Protein AF-0000000084524804 (afdb_homodimer)

Solvent-accessible surface area (backbone atoms only — not comparable to full-atom values): 31183 Å² total; per-residue (Å²): 131,80,77,57,61,54,37,52,40,55,68,50,34,24,64,54,49,50,30,94,89,25,39,66,47,33,28,53,50,49,36,39,70,66,63,47,52,82,94,61,53,58,84,56,49,43,80,48,78,34,63,48,78,46,57,44,93,54,31,51,78,48,70,49,59,26,29,31,33,42,83,86,55,29,36,40,35,45,40,57,38,60,68,86,82,83,29,63,71,51,40,53,50,44,54,45,24,54,57,56,51,67,70,51,36,57,91,61,56,50,68,71,65,52,37,35,37,35,37,38,37,28,59,42,91,76,67,84,92,48,81,69,31,70,47,44,31,29,36,22,28,76,81,83,58,48,75,76,54,77,45,49,35,40,35,41,34,25,48,56,45,44,50,52,34,46,76,69,64,74,54,50,50,89,80,31,62,43,52,36,58,58,45,56,42,49,20,66,82,28,66,68,53,38,52,54,49,51,49,42,20,73,72,75,30,64,60,53,34,51,48,52,52,48,48,53,53,51,38,65,32,65,72,52,46,54,56,46,51,54,49,50,50,52,51,51,52,49,49,49,52,49,51,50,51,47,51,51,48,50,51,51,50,48,50,52,50,48,51,53,40,51,74,73,64,54,56,65,70,60,49,22,70,76,65,70,46,51,68,66,59,50,52,52,60,71,71,106,129,80,75,60,61,55,39,53,40,54,67,49,33,25,64,53,48,50,31,93,89,25,38,67,46,33,24,54,51,48,36,39,70,64,64,47,52,81,94,60,52,60,82,54,50,44,79,48,78,34,64,50,79,48,57,44,95,55,30,49,77,46,72,50,59,26,30,33,32,41,83,86,55,27,35,39,35,45,40,56,39,60,69,85,80,83,30,62,72,52,40,52,50,43,55,44,24,53,57,55,51,68,70,51,36,59,91,60,56,51,69,70,65,54,36,33,37,36,38,39,38,29,59,43,90,77,68,83,92,49,80,69,31,70,46,43,30,28,36,21,28,76,83,84,58,47,73,77,54,77,46,49,37,39,35,42,35,26,49,57,42,42,50,51,32,45,76,69,63,73,55,50,51,88,80,30,60,43,53,36,56,56,46,56,43,49,21,67,82,28,67,68,53,38,52,54,51,51,51,41,21,72,71,75,31,64,60,54,34,51,48,53,51,50,48,53,52,52,38,66,33,64,71,52,46,53,55,45,52,54,48,50,51,52,51,51,52,50,49,51,52,49,51,52,49,49,52,50,48,49,52,50,48,48,49,51,50,48,51,52,39,50,73,74,65,54,54,67,69,60,48,23,70,75,65,70,46,51,68,66,58,50,52,52,59,72,71,104

pLDDT: mean 92.77, std 6.8, range [45.0, 98.75]

Secondary structure (DSSP, 8-state):
-PPPP-TTSHHHHHHHHSSTT-HHHHHHHHHHHTT--GGG----EEE---EEPPSSTTSPPEE-SEEEEETTS-EEEEEEESS--S-HHHHHHHHHHHHHHHT--TT--GGGPPPEEEEEEESS---TT---SEEEEEEEETTT--B--SSEEEEEEEHHHHHHHHHTT---TTT-HHHHHHHHTTGGG-HHHHHHHHHHHHHT-HHHHHHHHHHHHHHT-HHHHHHHHHHHHHHHHHHHHHHHHHHHHHHHHHHHHHHHHHHTT--HHHHHHHH---HHHHHHHHH-/-PPPP-TTSHHHHHHHHSSTT-HHHHHHHHHHHTT--GGG----EEE---EEPPSSTTSPPEE-SEEEEETTS-EEEEEEESS--S-HHHHHHHHHHHHHHHT--TT--GGGPPPEEEEEEESS---TT---SEEEEEEEETTT--B--SSEEEEEEEHHHHHHHHHTT---TTT-HHHHHHHHTTGGG-HHHHHHHHHHHHHT-HHHHHHHHHHHHHHH-HHHHHHHHHHHHHHHHHHHHHHHHHHHHHHHHHHHHHHHHHHTT--HHHHHHHH---HHHHHHHHH-

Foldseek 3Di:
DDQFFQCLQLLNVCLQQADPPNQQLVQLLCCQQVVDDPVPRFPGKAWDFQWDDDPDPPDDTGGFSTWIATPLGEIETEEHEEDCPPCVVVVQVVSQVSVQVVVDDPPDDPVPGAAYEYEYEYADDDDPPDLDQKDKDADADPPPGHGPDNSYIYIGGYLVSLVVCVVVVNDDCLVRVNSLVSLVSVCSPPPVNVVNSVVCCVPPNVSSVVSVVSSVVLRPDPVSVVVSVVSVVVSVVVNVVVVVVVVVVLVVVLLVVLLVCVVVPHDLVVSCVVSVDDSVVSVVSNVD/DDQFFQCLQLLNVCLQQADPPNQQLVQLLCCQQVVDDPVPRFPGKAWDFQWDDDPDPPDDTGGFSTWIATPLGEIETEEHEEDCPPCVVVVQVVSQVRVQVVVDDPPDDPVPGAAYEYEYEYADDDDPPDLDQKDKDADADPPPGHGPDNSYIYIGGYLVSLVVCVVVVNDDCLVRVNSLVSLVSVCSPPPVNVVNSVVCCVPPNVSSVVSVVSSVVLRPDPVSVVVSVVSVVVSVVVNVVVVVVVVVVLVVVLLVVLLVCVVVPHDLVVSCVVSVDDSVVSVVSNVD

Structure (mmCIF, N/CA/C/O backbone):
data_AF-0000000084524804-model_v1
#
loop_
_entity.id
_entity.type
_entity.pdbx_description
1 polymer Transposase
#
loop_
_atom_site.group_PDB
_atom_site.id
_atom_site.type_symbol
_atom_site.label_atom_id
_atom_site.label_alt_id
_atom_site.label_comp_id
_atom_site.label_asym_id
_atom_site.label_entity_id
_atom_site.label_seq_id
_atom_site.pdbx_PDB_ins_code
_atom_site.Cartn_x
_atom_site.Cartn_y
_atom_site.Cartn_z
_atom_site.occupancy
_atom_site.B_iso_or_equiv
_atom_site.auth_seq_id
_atom_site.auth_comp_id
_atom_site.auth_asym_id
_atom_site.auth_atom_id
_atom_site.pdbx_PDB_model_num
ATOM 1 N N . MET A 1 1 ? 0.281 43.156 16.266 1 45 1 MET A N 1
ATOM 2 C CA . MET A 1 1 ? 0.783 42.156 15.32 1 45 1 MET A CA 1
ATOM 3 C C . MET A 1 1 ? -0.36 41.562 14.516 1 45 1 MET A C 1
ATOM 5 O O . MET A 1 1 ? -1.436 41.281 15.055 1 45 1 MET A O 1
ATOM 9 N N . GLY A 1 2 ? -0.328 41.812 13.18 1 61.19 2 GLY A N 1
ATOM 10 C CA . GLY A 1 2 ? -1.466 41.438 12.352 1 61.19 2 GLY A CA 1
ATOM 11 C C . GLY A 1 2 ? -1.849 39.969 12.477 1 61.19 2 GLY A C 1
ATOM 12 O O . GLY A 1 2 ? -1.082 39.188 13.008 1 61.19 2 GLY A O 1
ATOM 13 N N . LYS A 1 3 ? -3.094 39.594 12.203 1 82.88 3 LYS A N 1
ATOM 14 C CA . LYS A 1 3 ? -3.648 38.219 12.297 1 82.88 3 LYS A CA 1
ATOM 15 C C . LYS A 1 3 ? -2.885 37.25 11.398 1 82.88 3 LYS A C 1
ATOM 17 O O . LYS A 1 3 ? -2.605 37.562 10.242 1 82.88 3 LYS A O 1
ATOM 22 N N . ARG A 1 4 ? -2.234 36.188 12 1 91.81 4 ARG A N 1
ATOM 23 C CA . ARG A 1 4 ? -1.494 35.188 11.281 1 91.81 4 ARG A CA 1
ATOM 24 C C . ARG A 1 4 ? -2.432 34.094 10.75 1 91.81 4 ARG A C 1
ATOM 26 O O . ARG A 1 4 ? -3.418 33.75 11.406 1 91.81 4 ARG A O 1
ATOM 33 N N . LEU A 1 5 ? -2.082 33.688 9.555 1 94.5 5 LEU A N 1
ATOM 34 C CA . LEU A 1 5 ? -2.871 32.625 8.914 1 94.5 5 LEU A CA 1
ATOM 35 C C . LEU A 1 5 ? -2.863 31.359 9.742 1 94.5 5 LEU A C 1
ATOM 37 O O . LEU A 1 5 ? -1.869 31.047 10.406 1 94.5 5 LEU A O 1
ATOM 41 N N . ASP A 1 6 ? -4.004 30.641 9.766 1 95.81 6 ASP A N 1
ATOM 42 C CA . ASP A 1 6 ? -4.059 29.297 10.312 1 95.81 6 ASP A CA 1
ATOM 43 C C . ASP A 1 6 ? -3.338 28.297 9.406 1 95.81 6 ASP A C 1
ATOM 45 O O . ASP A 1 6 ? -3.846 27.953 8.336 1 95.81 6 ASP A O 1
ATOM 49 N N . LEU A 1 7 ? -2.256 27.828 9.852 1 95.75 7 LEU A N 1
ATOM 50 C CA . LEU A 1 7 ? -1.392 27 9.016 1 95.75 7 LEU A CA 1
ATOM 51 C C . LEU A 1 7 ? -2.008 25.625 8.805 1 95.75 7 LEU A C 1
ATOM 53 O O . LEU A 1 7 ? -1.524 24.844 7.977 1 95.75 7 LEU A O 1
ATOM 57 N N . ARG A 1 8 ? -3.109 25.312 9.461 1 95.25 8 ARG A N 1
ATOM 58 C CA . ARG A 1 8 ? -3.787 24.031 9.289 1 95.25 8 ARG A CA 1
ATOM 59 C C . ARG A 1 8 ? -4.625 24.031 8.016 1 95.25 8 ARG A C 1
ATOM 61 O O . ARG A 1 8 ? -5.059 22.969 7.555 1 95.25 8 ARG A O 1
ATOM 68 N N . ILE A 1 9 ? -4.828 25.188 7.582 1 92.56 9 ILE A N 1
ATOM 69 C CA . ILE A 1 9 ? -5.52 25.297 6.301 1 92.56 9 ILE A CA 1
ATOM 70 C C . ILE A 1 9 ? -4.547 24.984 5.164 1 92.56 9 ILE A C 1
ATOM 72 O O . ILE A 1 9 ? -3.436 25.516 5.121 1 92.56 9 ILE A O 1
ATOM 76 N N . ASP A 1 10 ? -4.949 24.125 4.23 1 91.38 10 ASP A N 1
ATOM 77 C CA . ASP A 1 10 ? -4.086 23.562 3.201 1 91.38 10 ASP A CA 1
ATOM 78 C C . ASP A 1 10 ? -3.363 24.656 2.422 1 91.38 10 ASP A C 1
ATOM 80 O O . ASP A 1 10 ? -2.176 24.531 2.123 1 91.38 10 ASP A O 1
ATOM 84 N N . PHE A 1 11 ? -4.023 25.75 2.154 1 87.94 11 PHE A N 1
ATOM 85 C CA . PHE A 1 11 ? -3.436 26.859 1.411 1 87.94 11 PHE A CA 1
ATOM 86 C C . PHE A 1 11 ? -2.258 27.453 2.172 1 87.94 11 PHE A C 1
ATOM 88 O O . PHE A 1 11 ? -1.191 27.688 1.597 1 87.94 11 PHE A O 1
ATOM 95 N N . ALA A 1 12 ? -2.508 27.719 3.371 1 92.19 12 ALA A N 1
ATOM 96 C CA . ALA A 1 12 ? -1.464 28.312 4.207 1 92.19 12 ALA A CA 1
ATOM 97 C C . ALA A 1 12 ? -0.312 27.328 4.41 1 92.19 12 ALA A C 1
ATOM 99 O O . ALA A 1 12 ? 0.857 27.719 4.375 1 92.19 12 ALA A O 1
ATOM 100 N N . PHE A 1 13 ? -0.654 26.094 4.617 1 94.69 13 PHE A N 1
ATOM 101 C CA . PHE A 1 13 ? 0.353 25.047 4.762 1 94.69 13 PHE A CA 1
ATOM 102 C C . PHE A 1 13 ? 1.26 24.984 3.539 1 94.69 13 PHE A C 1
ATOM 104 O O . PHE A 1 13 ? 2.486 24.969 3.668 1 94.69 13 PHE A O 1
ATOM 111 N N . LYS A 1 14 ? 0.655 24.969 2.369 1 91.88 14 LYS A N 1
ATOM 112 C CA . LYS A 1 14 ? 1.376 24.906 1.101 1 91.88 14 LYS A CA 1
ATOM 113 C C . LYS A 1 14 ? 2.289 26.125 0.932 1 91.88 14 LYS A C 1
ATOM 115 O O . LYS A 1 14 ? 3.396 26 0.404 1 91.88 14 LYS A O 1
ATOM 120 N N . ALA A 1 15 ? 1.805 27.25 1.348 1 91 15 ALA A N 1
ATOM 121 C CA . ALA A 1 15 ? 2.574 28.484 1.211 1 91 15 ALA A CA 1
ATOM 122 C C . ALA A 1 15 ? 3.879 28.406 1.998 1 91 15 ALA A C 1
ATOM 124 O O . ALA A 1 15 ? 4.891 28.984 1.591 1 91 15 ALA A O 1
ATOM 125 N N . LEU A 1 16 ? 3.838 27.641 3.047 1 93.75 16 LEU A N 1
ATOM 126 C CA . LEU A 1 16 ? 5.016 27.547 3.902 1 93.75 16 LEU A CA 1
ATOM 127 C C . LEU A 1 16 ? 5.891 26.359 3.51 1 93.75 16 LEU A C 1
ATOM 129 O O . LEU A 1 16 ? 7.117 26.484 3.451 1 93.75 16 LEU A O 1
ATOM 133 N N . PHE A 1 17 ? 5.293 25.25 3.195 1 95.38 17 PHE A N 1
ATOM 134 C CA . PHE A 1 17 ? 6.051 24 3.061 1 95.38 17 PHE A CA 1
ATOM 135 C C . PHE A 1 17 ? 6.16 23.594 1.599 1 95.38 17 PHE A C 1
ATOM 137 O O . PHE A 1 17 ? 7.008 22.781 1.24 1 95.38 17 PHE A O 1
ATOM 144 N N . GLY A 1 18 ? 5.324 24.078 0.737 1 92.69 18 GLY A N 1
ATOM 145 C CA . GLY A 1 18 ? 5.23 23.594 -0.627 1 92.69 18 GLY A CA 1
ATOM 146 C C . GLY A 1 18 ? 5.598 24.625 -1.667 1 92.69 18 GLY A C 1
ATOM 147 O O . GLY A 1 18 ? 5.172 24.547 -2.82 1 92.69 18 GLY A O 1
ATOM 148 N N . THR A 1 19 ? 6.242 25.641 -1.256 1 91.25 19 THR A N 1
ATOM 149 C CA . THR A 1 19 ? 6.59 26.734 -2.16 1 91.25 19 THR A CA 1
ATOM 150 C C . THR A 1 19 ? 8.086 26.734 -2.457 1 91.25 19 THR A C 1
ATOM 152 O O . THR A 1 19 ? 8.898 26.5 -1.562 1 91.25 19 THR A O 1
ATOM 155 N N . HIS A 1 20 ? 8.336 27 -3.779 1 92.94 20 HIS A N 1
ATOM 156 C CA . HIS A 1 20 ? 9.734 27.125 -4.168 1 92.94 20 HIS A CA 1
ATOM 157 C C . HIS A 1 20 ? 10.438 28.219 -3.373 1 92.94 20 HIS A C 1
ATOM 159 O O . HIS A 1 20 ? 9.891 29.312 -3.197 1 92.94 20 HIS A O 1
ATOM 165 N N . GLY A 1 21 ? 11.602 27.906 -2.852 1 92.5 21 GLY A N 1
ATOM 166 C CA . GLY A 1 21 ? 12.328 28.828 -1.981 1 92.5 21 GLY A CA 1
ATOM 167 C C . GLY A 1 21 ? 12.297 28.406 -0.522 1 92.5 21 GLY A C 1
ATOM 168 O O . GLY A 1 21 ? 13.125 28.844 0.273 1 92.5 21 GLY A O 1
ATOM 169 N N . ASN A 1 22 ? 11.336 27.594 -0.208 1 94.38 22 ASN A N 1
ATOM 170 C CA . ASN A 1 22 ? 11.18 27.172 1.177 1 94.38 22 ASN A CA 1
ATOM 171 C C . ASN A 1 22 ? 11.555 25.703 1.355 1 94.38 22 ASN A C 1
ATOM 173 O O . ASN A 1 22 ? 11.086 25.031 2.283 1 94.38 22 ASN A O 1
ATOM 177 N N . GLU A 1 23 ? 12.391 25.156 0.448 1 96.12 23 GLU A N 1
ATOM 178 C CA . GLU A 1 23 ? 12.75 23.734 0.477 1 96.12 23 GLU A CA 1
ATOM 179 C C . GLU A 1 23 ? 13.445 23.375 1.785 1 96.12 23 GLU A C 1
ATOM 181 O O . GLU A 1 23 ? 13.273 22.25 2.289 1 96.12 23 GLU A O 1
ATOM 186 N N . SER A 1 24 ? 14.172 24.328 2.312 1 95.31 24 SER A N 1
ATOM 187 C CA . SER A 1 24 ? 14.875 24.047 3.557 1 95.31 24 SER A CA 1
ATOM 188 C C . SER A 1 24 ? 13.906 23.828 4.711 1 95.31 24 SER A C 1
ATOM 190 O O . SER A 1 24 ? 14.18 23.047 5.625 1 95.31 24 SER A O 1
ATOM 192 N N . ILE A 1 25 ? 12.797 24.547 4.699 1 96.75 25 ILE A N 1
ATOM 193 C CA . ILE A 1 25 ? 11.766 24.375 5.715 1 96.75 25 ILE A CA 1
ATOM 194 C C . ILE A 1 25 ? 11.148 22.984 5.598 1 96.75 25 ILE A C 1
ATOM 196 O O . ILE A 1 25 ? 11.047 22.266 6.59 1 96.75 25 ILE A O 1
ATOM 200 N N . LEU A 1 26 ? 10.836 22.625 4.367 1 97.38 26 LEU A N 1
ATOM 201 C CA . LEU A 1 26 ? 10.281 21.312 4.125 1 97.38 26 LEU A CA 1
ATOM 202 C C . LEU A 1 26 ? 11.273 20.219 4.531 1 97.38 26 LEU A C 1
ATOM 204 O O . LEU A 1 26 ? 10.891 19.234 5.164 1 97.38 26 LEU A O 1
ATOM 208 N N . ALA A 1 27 ? 12.5 20.406 4.172 1 96.25 27 ALA A N 1
ATOM 209 C CA . ALA A 1 27 ? 13.531 19.438 4.508 1 96.25 27 ALA A CA 1
ATOM 210 C C . ALA A 1 27 ? 13.633 19.234 6.016 1 96.25 27 ALA A C 1
ATOM 212 O O . ALA A 1 27 ? 13.75 18.109 6.496 1 96.25 27 ALA A O 1
ATOM 213 N N . ALA A 1 28 ? 13.602 20.312 6.746 1 94.94 28 ALA A N 1
ATOM 214 C CA . ALA A 1 28 ? 13.695 20.234 8.203 1 94.94 28 ALA A CA 1
ATOM 215 C C . ALA A 1 28 ? 12.5 19.484 8.789 1 94.94 28 ALA A C 1
ATOM 217 O O . ALA A 1 28 ? 12.664 18.641 9.68 1 94.94 28 ALA A O 1
ATOM 218 N N . PHE A 1 29 ? 11.344 19.781 8.305 1 97.12 29 PHE A N 1
ATOM 219 C CA . PHE A 1 29 ? 10.148 19.078 8.75 1 97.12 29 PHE A CA 1
ATOM 220 C C . PHE A 1 29 ? 10.25 17.594 8.453 1 97.12 29 PHE A C 1
ATOM 222 O O . PHE A 1 29 ? 9.961 16.766 9.32 1 97.12 29 PHE A O 1
ATOM 229 N N . LEU A 1 30 ? 10.664 17.234 7.23 1 97.38 30 LEU A N 1
ATOM 230 C CA . LEU A 1 30 ? 10.742 15.844 6.816 1 97.38 30 LEU A CA 1
ATOM 231 C C . LEU A 1 30 ? 11.797 15.094 7.629 1 97.38 30 LEU A C 1
ATOM 233 O O . LEU A 1 30 ? 11.609 13.922 7.969 1 97.38 30 LEU A O 1
ATOM 237 N N . ASN A 1 31 ? 12.891 15.742 7.949 1 96.12 31 ASN A N 1
ATOM 238 C CA . ASN A 1 31 ? 13.906 15.125 8.797 1 96.12 31 ASN A CA 1
ATOM 239 C C . ASN A 1 31 ? 13.344 14.766 10.172 1 96.12 31 ASN A C 1
ATOM 241 O O . ASN A 1 31 ? 13.664 13.711 10.719 1 96.12 31 ASN A O 1
ATOM 245 N N . ALA A 1 32 ? 12.531 15.641 10.688 1 95.62 32 ALA A N 1
ATOM 246 C CA . ALA A 1 32 ? 11.906 15.391 11.984 1 95.62 32 ALA A CA 1
ATOM 247 C C . ALA A 1 32 ? 10.852 14.297 11.883 1 95.62 32 ALA A C 1
ATOM 249 O O . ALA A 1 32 ? 10.789 13.406 12.727 1 95.62 32 ALA A O 1
ATOM 250 N N . ALA A 1 33 ? 10.023 14.328 10.836 1 97 33 ALA A N 1
ATOM 251 C CA . ALA A 1 33 ? 8.875 13.445 10.656 1 97 33 ALA A CA 1
ATOM 252 C C . ALA A 1 33 ? 9.32 12.016 10.383 1 97 33 ALA A C 1
ATOM 254 O O . ALA A 1 33 ? 8.711 11.062 10.883 1 97 33 ALA A O 1
ATOM 255 N N . LEU A 1 34 ? 10.375 11.836 9.57 1 95.25 34 LEU A N 1
ATOM 256 C CA . LEU A 1 34 ? 10.805 10.523 9.117 1 95.25 34 LEU 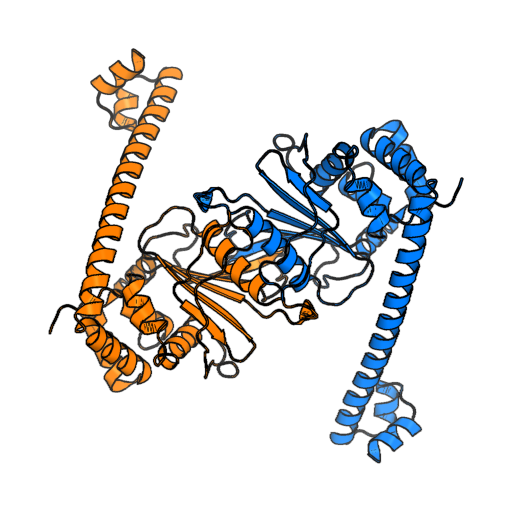A CA 1
ATOM 257 C C . LEU A 1 34 ? 11.844 9.93 10.062 1 95.25 34 LEU A C 1
ATOM 259 O O . LEU A 1 34 ? 12.281 8.789 9.875 1 95.25 34 LEU A O 1
ATOM 263 N N . ARG A 1 35 ? 12.203 10.602 11.094 1 87.94 35 ARG A N 1
ATOM 264 C CA . ARG A 1 35 ? 13.164 10.156 12.102 1 87.94 35 ARG A CA 1
ATOM 265 C C . ARG A 1 35 ? 14.422 9.586 11.445 1 87.94 35 ARG A C 1
ATOM 267 O O . ARG A 1 35 ? 14.875 8.5 11.797 1 87.94 35 ARG A O 1
ATOM 274 N N . LEU A 1 36 ? 14.812 10.219 10.492 1 82.12 36 LEU A N 1
ATOM 275 C CA . LEU A 1 36 ? 15.992 9.758 9.773 1 82.12 36 LEU A CA 1
ATOM 276 C C . LEU A 1 36 ? 17.234 9.891 10.633 1 82.12 36 LEU A C 1
ATOM 278 O O . LEU A 1 36 ? 17.406 10.883 11.344 1 82.12 36 LEU A O 1
ATOM 282 N N . PRO A 1 37 ? 18.031 8.805 10.602 1 78.75 37 PRO A N 1
ATOM 283 C CA . PRO A 1 37 ? 19.297 8.938 11.305 1 78.75 37 PRO A CA 1
ATOM 284 C C . PRO A 1 37 ? 20.188 10.031 10.711 1 78.75 37 PRO A C 1
ATOM 286 O O . PRO A 1 37 ? 19.969 10.469 9.578 1 78.75 37 PRO A O 1
ATOM 289 N N . ASP A 1 38 ? 21.109 10.414 11.484 1 78.19 38 ASP A N 1
ATOM 290 C CA . ASP A 1 38 ? 21.969 11.523 11.094 1 78.19 38 ASP A CA 1
ATOM 291 C C . ASP A 1 38 ? 22.656 11.25 9.75 1 78.19 38 ASP A C 1
ATOM 293 O O . ASP A 1 38 ? 22.828 12.164 8.945 1 78.19 38 ASP A O 1
ATOM 297 N N . SER A 1 39 ? 22.984 10.062 9.5 1 77.81 39 SER A N 1
ATOM 298 C CA . SER A 1 39 ? 23.688 9.695 8.281 1 77.81 39 SER A CA 1
ATOM 299 C C . SER A 1 39 ? 22.766 9.758 7.07 1 77.81 39 SER A C 1
ATOM 301 O O . SER A 1 39 ? 23.234 9.789 5.926 1 77.81 39 SER A O 1
ATOM 303 N N . GLN A 1 40 ? 21.469 9.93 7.316 1 79.31 40 GLN A N 1
ATOM 304 C CA . GLN A 1 40 ? 20.5 9.898 6.223 1 79.31 40 GLN A CA 1
ATOM 305 C C . GLN A 1 40 ? 19.656 11.164 6.207 1 79.31 40 GLN A C 1
ATOM 307 O O . GLN A 1 40 ? 18.547 11.172 5.668 1 79.31 40 GLN A O 1
ATOM 312 N N . LYS A 1 41 ? 20.203 12.125 6.867 1 87.38 41 LYS A N 1
ATOM 313 C CA . LYS A 1 41 ? 19.453 13.367 6.938 1 87.38 41 LYS A CA 1
ATOM 314 C C . LYS A 1 41 ? 19.281 13.992 5.555 1 87.38 41 LYS A C 1
ATOM 316 O O . LYS A 1 41 ? 20.219 13.977 4.742 1 87.38 41 LYS A O 1
ATOM 321 N N . ILE A 1 42 ? 18.141 14.477 5.375 1 90.12 42 ILE A N 1
ATOM 322 C CA . ILE A 1 42 ? 17.797 15.141 4.121 1 90.12 42 ILE A CA 1
ATOM 323 C C . ILE A 1 42 ? 18.422 16.531 4.082 1 90.12 42 ILE A C 1
ATOM 325 O O . ILE A 1 42 ? 18.203 17.344 4.992 1 90.12 42 ILE A O 1
ATOM 329 N N . THR A 1 43 ? 19.188 16.797 3.133 1 87.81 43 THR A N 1
ATOM 330 C CA . THR A 1 43 ? 19.766 18.125 2.975 1 87.81 43 THR A CA 1
ATOM 331 C C . THR A 1 43 ? 19.078 18.875 1.848 1 87.81 43 THR A C 1
ATOM 333 O O . THR A 1 43 ? 18.969 20.109 1.9 1 87.81 43 THR A O 1
ATOM 336 N N . GLU A 1 44 ? 18.641 18.094 0.907 1 91.12 44 GLU A N 1
ATOM 337 C CA . GLU A 1 44 ? 17.969 18.703 -0.237 1 91.12 44 GLU A CA 1
ATOM 338 C C . GLU A 1 44 ? 16.656 17.984 -0.554 1 91.12 44 GLU A C 1
ATOM 340 O O . GLU A 1 44 ? 16.578 16.766 -0.46 1 91.12 44 GLU A O 1
ATOM 345 N N . VAL A 1 45 ? 15.664 18.781 -0.862 1 95.81 45 VAL A N 1
ATOM 346 C CA . VAL A 1 45 ? 14.375 18.281 -1.312 1 95.81 45 VAL A CA 1
ATOM 347 C C . VAL A 1 45 ? 13.953 19 -2.59 1 95.81 45 VAL A C 1
ATOM 349 O O . VAL A 1 45 ? 14.172 20.203 -2.729 1 95.81 45 VAL A O 1
ATOM 352 N N . THR A 1 46 ? 13.477 18.281 -3.498 1 96.44 46 THR A N 1
ATOM 353 C CA . THR A 1 46 ? 12.969 18.859 -4.734 1 96.44 46 THR A CA 1
ATOM 354 C C . THR A 1 46 ? 11.445 18.844 -4.75 1 96.44 46 THR A C 1
ATOM 356 O O . THR A 1 46 ? 10.828 17.781 -4.648 1 96.44 46 THR A O 1
ATOM 359 N N . LEU A 1 47 ? 10.906 20 -4.926 1 96.06 47 LEU A N 1
ATOM 360 C CA . LEU A 1 47 ? 9.453 20.078 -5.051 1 96.06 47 LEU A CA 1
ATOM 361 C C . LEU A 1 47 ? 9.008 19.641 -6.438 1 96.06 47 LEU A C 1
ATOM 363 O O . LEU A 1 47 ? 9.578 20.047 -7.445 1 96.06 47 LEU A O 1
ATOM 367 N N . LEU A 1 48 ? 8.031 18.781 -6.441 1 94.81 48 LEU A N 1
ATOM 368 C CA . LEU A 1 48 ? 7.469 18.281 -7.688 1 94.81 48 LEU A CA 1
ATOM 369 C C . LEU A 1 48 ? 6.082 18.859 -7.934 1 94.81 48 LEU A C 1
ATOM 371 O O . LEU A 1 48 ? 5.492 19.469 -7.039 1 94.81 48 LEU A O 1
ATOM 375 N N . ASP A 1 49 ? 5.602 18.719 -9.141 1 90.19 49 ASP A N 1
ATOM 376 C CA . ASP A 1 49 ? 4.234 19.109 -9.469 1 90.19 49 ASP A CA 1
ATOM 377 C C . ASP A 1 49 ? 3.221 18.328 -8.641 1 90.19 49 ASP A C 1
ATOM 379 O O . ASP A 1 49 ? 3.209 17.094 -8.68 1 90.19 49 ASP A O 1
ATOM 383 N N . PRO A 1 50 ? 2.42 19.016 -7.945 1 89.62 50 PRO A N 1
ATOM 384 C CA . PRO A 1 50 ? 1.439 18.312 -7.113 1 89.62 50 PRO A CA 1
ATOM 385 C C . PRO A 1 50 ? 0.234 17.812 -7.906 1 89.62 50 PRO A C 1
ATOM 387 O O . PRO A 1 50 ? -0.605 17.078 -7.375 1 89.62 50 PRO A O 1
ATOM 390 N N . GLN A 1 51 ? 0.143 18.203 -9.18 1 85.88 51 GLN A N 1
ATOM 391 C CA . GLN A 1 51 ? -0.988 17.812 -10.008 1 85.88 51 GLN A CA 1
ATOM 392 C C . GLN A 1 51 ? -0.667 16.562 -10.812 1 85.88 51 GLN A C 1
ATOM 394 O O . GLN A 1 51 ? 0.389 16.469 -11.438 1 85.88 51 GLN A O 1
ATOM 399 N N . PHE A 1 52 ? -1.557 15.617 -10.641 1 79.94 52 PHE A N 1
ATOM 400 C CA . PHE A 1 52 ? -1.432 14.422 -11.469 1 79.94 52 PHE A CA 1
ATOM 401 C C . PHE A 1 52 ? -2.41 14.469 -12.633 1 79.94 52 PHE A C 1
ATOM 403 O O . PHE A 1 52 ? -3.564 14.867 -12.469 1 79.94 52 PHE A O 1
ATOM 410 N N . ASN A 1 53 ? -1.936 14.125 -13.781 1 72.69 53 ASN A N 1
ATOM 411 C CA . ASN A 1 53 ? -2.795 14.086 -14.961 1 72.69 53 ASN A CA 1
ATOM 412 C C . ASN A 1 53 ? -3.729 12.875 -14.93 1 72.69 53 ASN A C 1
ATOM 414 O O . ASN A 1 53 ? -3.428 11.867 -14.289 1 72.69 53 ASN A O 1
ATOM 418 N N . LYS A 1 54 ? -4.816 13.086 -15.602 1 72.38 54 LYS A N 1
ATOM 419 C CA . LYS A 1 54 ? -5.754 11.984 -15.766 1 72.38 54 LYS A CA 1
ATOM 420 C C . LYS A 1 54 ? -5.199 10.93 -16.719 1 72.38 54 LYS A C 1
ATOM 422 O O . LYS A 1 54 ? -4.613 11.266 -17.75 1 72.38 54 LYS A O 1
ATOM 427 N N . GLU A 1 55 ? -5.211 9.633 -16.297 1 65.06 55 GLU A N 1
ATOM 428 C CA . GLU A 1 55 ? -4.895 8.562 -17.234 1 65.06 55 GLU A CA 1
ATOM 429 C C . GLU A 1 55 ? -5.961 8.453 -18.328 1 65.06 55 GLU A C 1
ATOM 431 O O . GLU A 1 55 ? -5.641 8.25 -19.5 1 65.06 55 GLU A O 1
ATOM 436 N N . ASN A 1 56 ? -7.191 8.516 -17.828 1 66.5 56 ASN A N 1
ATOM 437 C CA . ASN A 1 56 ? -8.359 8.547 -18.703 1 66.5 56 ASN A CA 1
ATOM 438 C C . ASN A 1 56 ? -9.188 9.805 -18.5 1 66.5 56 ASN A C 1
ATOM 440 O O . ASN A 1 56 ? -9.148 10.414 -17.422 1 66.5 56 ASN A O 1
ATOM 444 N N . THR A 1 57 ? -9.859 10.234 -19.516 1 66.5 57 THR A N 1
ATOM 445 C CA . THR A 1 57 ? -10.648 11.461 -19.5 1 66.5 57 THR A CA 1
ATOM 446 C C . THR A 1 57 ? -11.609 11.461 -18.297 1 66.5 57 THR A C 1
ATOM 448 O O . THR A 1 57 ? -11.906 12.523 -17.75 1 66.5 57 THR A O 1
ATOM 451 N N . GLU A 1 58 ? -11.953 10.297 -17.906 1 71.44 58 GLU A N 1
ATOM 452 C CA . GLU A 1 58 ? -12.977 10.18 -16.875 1 71.44 58 GLU A CA 1
ATOM 453 C C . GLU A 1 58 ? -12.359 10.141 -15.484 1 71.44 58 GLU A C 1
ATOM 455 O O . GLU A 1 58 ? -13.07 10.203 -14.477 1 71.44 58 GLU A O 1
ATOM 460 N N . ASP A 1 59 ? -11.078 10.18 -15.492 1 73.62 59 ASP A N 1
ATOM 461 C CA . ASP A 1 59 ? -10.414 10 -14.203 1 73.62 59 ASP A CA 1
ATOM 462 C C . ASP A 1 59 ? -10.5 11.266 -13.359 1 73.62 59 ASP A C 1
ATOM 464 O O . ASP A 1 59 ? -10.656 12.367 -13.891 1 73.62 59 ASP A O 1
ATOM 468 N N . LYS A 1 60 ? -10.43 11.133 -12.016 1 72.81 60 LYS A N 1
ATOM 469 C CA . LYS A 1 60 ? -10.422 12.242 -11.07 1 72.81 60 LYS A CA 1
ATOM 470 C C . LYS A 1 60 ? -9.07 12.953 -11.07 1 72.81 60 LYS A C 1
ATOM 472 O O . LYS A 1 60 ? -8.023 12.297 -11.094 1 72.81 60 LYS A O 1
ATOM 477 N N . LYS A 1 61 ? -9.18 14.266 -11.203 1 71.81 61 LYS A N 1
ATOM 478 C CA . LYS A 1 61 ? -7.965 15.062 -11.023 1 71.81 61 LYS A CA 1
ATOM 479 C C . LYS A 1 61 ? -7.594 15.164 -9.547 1 71.81 61 LYS A C 1
ATOM 481 O O . LYS A 1 61 ? -8.469 15.344 -8.695 1 71.81 61 LYS A O 1
ATOM 486 N N . SER A 1 62 ? -6.309 14.82 -9.297 1 76.12 62 SER A N 1
ATOM 487 C CA . SER A 1 62 ? -5.832 14.891 -7.918 1 76.12 62 SER A CA 1
ATOM 488 C C . SER A 1 62 ? -4.727 15.93 -7.77 1 76.12 62 SER A C 1
ATOM 490 O O . SER A 1 62 ? -3.867 16.062 -8.648 1 76.12 62 SER A O 1
ATOM 492 N N . ILE A 1 63 ? -4.887 16.75 -6.762 1 83.56 63 ILE A N 1
ATOM 493 C CA . ILE A 1 63 ? -3.867 17.75 -6.453 1 83.56 63 ILE A CA 1
ATOM 494 C C . ILE A 1 63 ? -3.371 17.562 -5.02 1 83.56 63 ILE A C 1
ATOM 496 O O . ILE A 1 63 ? -4.145 17.688 -4.066 1 83.56 63 ILE A O 1
ATOM 500 N N . LEU A 1 64 ? -2.113 17.219 -4.891 1 86.38 64 LEU A N 1
ATOM 501 C CA . LEU A 1 64 ? -1.491 17.031 -3.586 1 86.38 64 LEU A CA 1
ATOM 502 C C . LEU A 1 64 ? -1.158 18.359 -2.938 1 86.38 64 LEU A C 1
ATOM 504 O O . LEU A 1 64 ? -0.954 19.359 -3.633 1 86.38 64 LEU A O 1
ATOM 508 N N . ASP A 1 65 ? -1.112 18.375 -1.655 1 90.88 65 ASP A N 1
ATOM 509 C CA . ASP A 1 65 ? -0.701 19.594 -0.95 1 90.88 65 ASP A CA 1
ATOM 510 C C . ASP A 1 65 ? 0.793 19.844 -1.131 1 90.88 65 ASP A C 1
ATOM 512 O O . ASP A 1 65 ? 1.193 20.938 -1.553 1 90.88 65 ASP A O 1
ATOM 516 N N . VAL 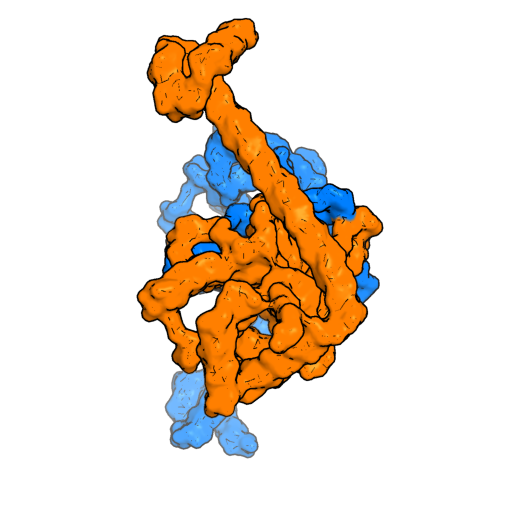A 1 66 ? 1.544 18.922 -0.823 1 95.12 66 VAL A N 1
ATOM 517 C CA . VAL A 1 66 ? 2.988 19 -1.024 1 95.12 66 VAL A CA 1
ATOM 518 C C . VAL A 1 66 ? 3.49 17.703 -1.655 1 95.12 66 VAL A C 1
ATOM 520 O O . VAL A 1 66 ? 3.168 16.609 -1.184 1 95.12 66 VAL A O 1
ATOM 523 N N . HIS A 1 67 ? 4.18 17.766 -2.74 1 96.19 67 HIS A N 1
ATOM 524 C CA . HIS A 1 67 ? 4.812 16.656 -3.451 1 96.19 67 HIS A CA 1
ATOM 525 C C . HIS A 1 67 ? 6.301 16.922 -3.648 1 96.19 67 HIS A C 1
ATOM 527 O O . HIS A 1 67 ? 6.691 17.938 -4.223 1 96.19 67 HIS A O 1
ATOM 533 N N . ALA A 1 68 ? 7.094 16.016 -3.127 1 97.38 68 ALA A N 1
ATOM 534 C CA . ALA A 1 68 ? 8.531 16.266 -3.164 1 97.38 68 ALA A CA 1
ATOM 535 C C . ALA A 1 68 ? 9.312 14.977 -3.414 1 97.38 68 ALA A C 1
ATOM 537 O O . ALA A 1 68 ? 8.766 13.883 -3.266 1 97.38 68 ALA A O 1
ATOM 538 N N . GLN A 1 69 ? 10.477 15.133 -3.848 1 97.12 69 GLN A N 1
ATOM 539 C CA . GLN A 1 69 ? 11.438 14.055 -4.031 1 97.12 69 GLN A CA 1
ATOM 540 C C . GLN A 1 69 ? 12.688 14.273 -3.178 1 97.12 69 GLN A C 1
ATOM 542 O O . GLN A 1 69 ? 13.219 15.383 -3.117 1 97.12 69 GLN A O 1
ATOM 547 N N . LEU A 1 70 ? 13.109 13.273 -2.52 1 95.88 70 LEU A N 1
ATOM 548 C CA . LEU A 1 70 ? 14.312 13.328 -1.692 1 95.88 70 LEU A CA 1
ATOM 549 C C . LEU A 1 70 ? 15.547 12.969 -2.508 1 95.88 70 LEU A C 1
ATOM 551 O O . LEU A 1 70 ? 15.438 12.617 -3.684 1 95.88 70 LEU A O 1
ATOM 555 N N . GLU A 1 71 ? 16.703 13.039 -1.907 1 93.56 71 GLU A N 1
ATOM 556 C CA . GLU A 1 71 ? 17.984 12.812 -2.578 1 93.56 71 GLU A CA 1
ATOM 557 C C . GLU A 1 71 ? 18.109 11.367 -3.049 1 93.56 71 GLU A C 1
ATOM 559 O O . GLU A 1 71 ? 18.688 11.102 -4.105 1 93.56 71 GLU A O 1
ATOM 564 N N . ASP A 1 72 ? 17.562 10.477 -2.346 1 92.25 72 ASP A N 1
ATOM 565 C CA . ASP A 1 72 ? 17.688 9.062 -2.684 1 92.25 72 ASP A CA 1
ATOM 566 C C . ASP A 1 72 ? 16.609 8.633 -3.67 1 92.25 72 ASP A C 1
ATOM 568 O O . ASP A 1 72 ? 16.453 7.438 -3.943 1 92.25 72 ASP A O 1
ATOM 572 N N . GLY A 1 73 ? 15.82 9.586 -4.102 1 94.75 73 GLY A N 1
ATOM 573 C CA . GLY A 1 73 ? 14.781 9.289 -5.082 1 94.75 73 GLY A CA 1
ATOM 574 C C . GLY A 1 73 ? 13.422 9.055 -4.461 1 94.75 73 GLY A C 1
ATOM 575 O O . GLY A 1 73 ? 12.414 8.984 -5.168 1 94.75 73 GLY A O 1
ATOM 576 N N . SER A 1 74 ? 13.367 8.977 -3.125 1 96.38 74 SER A N 1
ATOM 577 C CA . SER A 1 74 ? 12.094 8.758 -2.447 1 96.38 74 SER A CA 1
ATOM 578 C C . SER A 1 74 ? 11.102 9.867 -2.766 1 96.38 74 SER A C 1
ATOM 580 O O . SER A 1 74 ? 11.484 11.031 -2.879 1 96.38 74 SER A O 1
ATOM 582 N N . ARG A 1 75 ? 9.898 9.492 -2.896 1 97.31 75 ARG A N 1
ATOM 583 C CA . ARG A 1 75 ? 8.812 10.445 -3.096 1 97.31 75 ARG A CA 1
ATOM 584 C C . ARG A 1 75 ? 8.023 10.656 -1.805 1 97.31 75 ARG A C 1
ATOM 586 O O . ARG A 1 75 ? 7.797 9.711 -1.049 1 97.31 75 ARG A O 1
ATOM 593 N N . VAL A 1 76 ? 7.668 11.922 -1.565 1 97.81 76 VAL A N 1
ATOM 594 C CA . VAL A 1 76 ? 6.961 12.234 -0.328 1 97.81 76 VAL A CA 1
ATOM 595 C C . VAL A 1 76 ? 5.785 13.156 -0.626 1 97.81 76 VAL A C 1
ATOM 597 O O . VAL A 1 76 ? 5.918 14.117 -1.39 1 97.81 76 VAL A O 1
ATOM 600 N N . ASN A 1 77 ? 4.68 12.789 -0.115 1 97.81 77 ASN A N 1
ATOM 601 C CA . ASN A 1 77 ? 3.486 13.625 -0.098 1 97.81 77 ASN A CA 1
ATOM 602 C C . ASN A 1 77 ? 3.096 14.016 1.325 1 97.81 77 ASN A C 1
ATOM 604 O O . ASN A 1 77 ? 3.064 13.172 2.219 1 97.81 77 ASN A O 1
ATOM 608 N N . VAL A 1 78 ? 2.871 15.312 1.578 1 98.06 78 VAL A N 1
ATOM 609 C CA . VAL A 1 78 ? 2.348 15.781 2.857 1 98.06 78 VAL A CA 1
ATOM 610 C C . VAL A 1 78 ? 0.958 16.375 2.658 1 98.06 78 VAL A C 1
ATOM 612 O O . VAL A 1 78 ? 0.778 17.281 1.842 1 98.06 78 VAL A O 1
ATOM 615 N N . GLU A 1 79 ? 0.034 15.836 3.354 1 96.94 79 GLU A N 1
ATOM 616 C CA . GLU A 1 79 ? -1.35 16.297 3.297 1 96.94 79 GLU A CA 1
ATOM 617 C C . GLU A 1 79 ? -1.82 16.797 4.656 1 96.94 79 GLU A C 1
ATOM 619 O O . GLU A 1 79 ? -1.478 16.219 5.691 1 96.94 79 GLU A O 1
ATOM 624 N N . ILE A 1 80 ? -2.564 17.844 4.691 1 96.38 80 ILE A N 1
ATOM 625 C CA . ILE A 1 80 ? -3.174 18.344 5.922 1 96.38 80 ILE A CA 1
ATOM 626 C C . ILE A 1 80 ? -4.688 18.422 5.75 1 96.38 80 ILE A C 1
ATOM 628 O O . ILE A 1 80 ? -5.18 18.812 4.691 1 96.38 80 ILE A O 1
ATOM 632 N N . GLN A 1 81 ? -5.398 17.906 6.695 1 94.06 81 GLN A N 1
ATOM 633 C CA . GLN A 1 81 ? -6.855 17.875 6.625 1 94.06 81 GLN A CA 1
ATOM 634 C C . GLN A 1 81 ? -7.48 18.359 7.93 1 94.06 81 GLN A C 1
ATOM 636 O O . GLN A 1 81 ? -7.176 17.828 9 1 94.06 81 GLN A O 1
ATOM 641 N N . MET A 1 82 ? -8.383 19.281 7.785 1 92.88 82 MET A N 1
ATOM 642 C CA . MET A 1 82 ? -9.016 19.859 8.969 1 92.88 82 MET A CA 1
ATOM 643 C C . MET A 1 82 ? -10.266 19.062 9.344 1 92.88 82 MET A C 1
ATOM 645 O O . MET A 1 82 ? -10.594 18.938 10.531 1 92.88 82 MET A O 1
ATOM 649 N N . ASN A 1 83 ? -10.977 18.625 8.312 1 92.69 83 ASN A N 1
ATOM 650 C CA . ASN A 1 83 ? -12.242 17.953 8.555 1 92.69 83 ASN A CA 1
ATOM 651 C C . ASN A 1 83 ? -12.148 16.469 8.25 1 92.69 83 ASN A C 1
ATOM 653 O O . ASN A 1 83 ? -11.5 16.062 7.285 1 92.69 83 ASN A O 1
ATOM 657 N N . ASN A 1 84 ? -12.773 15.711 9.109 1 93.38 84 ASN A N 1
ATOM 658 C CA . ASN A 1 84 ? -12.828 14.266 8.891 1 93.38 84 ASN A CA 1
ATOM 659 C C . ASN A 1 84 ? -13.914 13.891 7.895 1 93.38 84 ASN A C 1
ATOM 661 O O . ASN A 1 84 ? -15.102 13.906 8.227 1 93.38 84 ASN A O 1
ATOM 665 N N . LYS A 1 85 ? -13.539 13.57 6.746 1 89.56 85 LYS A N 1
ATOM 666 C CA . LYS A 1 85 ? -14.492 13.156 5.723 1 89.56 85 LYS A CA 1
ATOM 667 C C . LYS A 1 85 ? -14.734 11.648 5.777 1 89.56 85 LYS A C 1
ATOM 669 O O . LYS A 1 85 ? -15.461 11.102 4.945 1 89.56 85 LYS A O 1
ATOM 674 N N . HIS A 1 86 ? -14.062 10.922 6.711 1 91.19 86 HIS A N 1
ATOM 675 C CA . HIS A 1 86 ? -14.234 9.5 7 1 91.19 86 HIS A CA 1
ATOM 676 C C . HIS A 1 86 ? -13.797 8.641 5.82 1 91.19 86 HIS A C 1
ATOM 678 O O . HIS A 1 86 ? -14.461 7.656 5.484 1 91.19 86 HIS A O 1
ATOM 684 N N . ASP A 1 87 ? -12.711 9.086 5.137 1 93 87 ASP A N 1
ATOM 685 C CA . ASP A 1 87 ? -12.188 8.344 3.994 1 93 87 ASP A CA 1
ATOM 686 C C . ASP A 1 87 ? -10.664 8.422 3.939 1 93 87 ASP A C 1
ATOM 688 O O . ASP A 1 87 ? -10.062 8.219 2.881 1 93 87 ASP A O 1
ATOM 692 N N . MET A 1 88 ? -10.062 8.703 5.059 1 94.5 88 MET A N 1
ATOM 693 C CA . MET A 1 88 ? -8.633 9.008 5.113 1 94.5 88 MET A CA 1
ATOM 694 C C . MET A 1 88 ? -7.809 7.84 4.59 1 94.5 88 MET A C 1
ATOM 696 O O . MET A 1 88 ? -6.859 8.031 3.83 1 94.5 88 MET A O 1
ATOM 700 N N . GLU A 1 89 ? -8.156 6.598 5.051 1 96.31 89 GLU A N 1
ATOM 701 C CA . GLU A 1 89 ? -7.332 5.453 4.691 1 96.31 89 GLU A CA 1
ATOM 702 C C . GLU A 1 89 ? -7.375 5.188 3.189 1 96.31 89 GLU A C 1
ATOM 704 O O . GLU A 1 89 ? -6.34 4.938 2.566 1 96.31 89 GLU A O 1
ATOM 709 N N . LYS A 1 90 ? -8.555 5.273 2.572 1 96.44 90 LYS A N 1
ATOM 710 C CA . LYS A 1 90 ? -8.695 5.043 1.138 1 96.44 90 LYS A CA 1
ATOM 711 C C . LYS A 1 90 ? -8.062 6.176 0.335 1 96.44 90 LYS A C 1
ATOM 713 O O . LYS A 1 90 ? -7.391 5.93 -0.669 1 96.44 90 LYS A O 1
ATOM 718 N N . ARG A 1 91 ? -8.266 7.391 0.826 1 95.25 91 ARG A N 1
ATOM 719 C CA . ARG A 1 91 ? -7.73 8.562 0.135 1 95.25 91 ARG A CA 1
ATOM 720 C C . ARG A 1 91 ? -6.207 8.562 0.166 1 95.25 91 ARG A C 1
ATOM 722 O O . ARG A 1 91 ? -5.562 8.812 -0.855 1 95.25 91 ARG A O 1
ATOM 729 N N . THR A 1 92 ? -5.629 8.312 1.297 1 97.62 92 THR A N 1
ATOM 730 C CA . THR A 1 92 ? -4.172 8.328 1.395 1 97.62 92 THR A CA 1
ATOM 731 C C . THR A 1 92 ? -3.561 7.227 0.539 1 97.62 92 THR A C 1
ATOM 733 O O . THR A 1 92 ? -2.506 7.414 -0.069 1 97.62 92 THR A O 1
ATOM 736 N N . LEU A 1 93 ? -4.215 6.047 0.457 1 98.25 93 LEU A N 1
ATOM 737 C CA . LEU A 1 93 ? -3.742 4.965 -0.398 1 98.25 93 LEU A CA 1
ATOM 738 C C . LEU A 1 93 ? -3.824 5.355 -1.869 1 98.25 93 LEU A C 1
ATOM 740 O O . LEU A 1 93 ? -2.959 4.984 -2.664 1 98.25 93 LEU A O 1
ATOM 744 N N . TYR A 1 94 ? -4.859 6.113 -2.207 1 96.88 94 TYR A N 1
ATOM 745 C CA . TYR A 1 94 ? -4.992 6.586 -3.58 1 96.88 94 TYR A CA 1
ATOM 746 C C . TYR A 1 94 ? -3.844 7.516 -3.951 1 96.88 94 TYR A C 1
ATOM 748 O O . TYR A 1 94 ? -3.191 7.324 -4.98 1 96.88 94 TYR A O 1
ATOM 756 N N . TYR A 1 95 ? -3.559 8.477 -3.088 1 96.31 95 TYR A N 1
ATOM 757 C CA . TYR A 1 95 ? -2.482 9.422 -3.357 1 96.31 95 TYR A CA 1
ATOM 758 C C . TYR A 1 95 ? -1.13 8.727 -3.381 1 96.31 95 TYR A C 1
ATOM 760 O O . TYR A 1 95 ? -0.287 9.016 -4.23 1 96.31 95 TYR A O 1
ATOM 768 N N . TRP A 1 96 ? -0.944 7.836 -2.457 1 98.12 96 TRP A N 1
ATOM 769 C CA . TRP A 1 96 ? 0.285 7.051 -2.451 1 98.12 96 TRP A CA 1
ATOM 770 C C . TRP A 1 96 ? 0.46 6.305 -3.768 1 98.12 96 TRP A C 1
ATOM 772 O O . TRP A 1 96 ? 1.532 6.348 -4.375 1 98.12 96 TRP A O 1
ATOM 782 N N . SER A 1 97 ? -0.584 5.633 -4.203 1 97.38 97 SER A N 1
ATOM 783 C CA . SER A 1 97 ? -0.559 4.816 -5.414 1 97.38 97 SER A CA 1
ATOM 784 C C . SER A 1 97 ? -0.242 5.664 -6.645 1 97.38 97 SER A C 1
ATOM 786 O O . SER A 1 97 ? 0.551 5.258 -7.496 1 97.38 97 SER A O 1
ATOM 788 N N . ARG A 1 98 ? -0.881 6.828 -6.691 1 94.38 98 ARG A N 1
ATOM 789 C CA . ARG A 1 98 ? -0.629 7.734 -7.805 1 94.38 98 ARG A CA 1
ATOM 790 C C . ARG A 1 98 ? 0.837 8.148 -7.855 1 94.38 98 ARG A C 1
ATOM 792 O O . ARG A 1 98 ? 1.453 8.156 -8.922 1 94.38 98 ARG A O 1
ATOM 799 N N . MET A 1 99 ? 1.351 8.453 -6.738 1 95.94 99 MET A N 1
ATOM 800 C CA . MET A 1 99 ? 2.75 8.867 -6.656 1 95.94 99 MET A CA 1
ATOM 801 C C . MET A 1 99 ? 3.674 7.715 -7.039 1 95.94 99 MET A C 1
ATOM 803 O O . MET A 1 99 ? 4.625 7.906 -7.801 1 95.94 99 MET A O 1
ATOM 807 N N . TYR A 1 100 ? 3.412 6.562 -6.547 1 96.88 100 TYR A N 1
ATOM 808 C CA . TYR A 1 100 ? 4.258 5.398 -6.793 1 96.88 100 TYR A CA 1
ATOM 809 C C . TYR A 1 100 ? 4.277 5.039 -8.273 1 96.88 100 TYR A C 1
ATOM 811 O O . TYR A 1 100 ? 5.344 4.863 -8.867 1 96.88 100 TYR A O 1
ATOM 819 N N . THR A 1 101 ? 3.102 4.992 -8.906 1 94.25 101 THR A N 1
ATOM 820 C CA . THR A 1 101 ? 3.008 4.574 -10.305 1 94.25 101 THR A CA 1
ATOM 821 C C . THR A 1 101 ? 3.582 5.641 -11.227 1 94.25 101 THR A C 1
ATOM 823 O O . THR A 1 101 ? 4.086 5.328 -12.312 1 94.25 101 THR A O 1
ATOM 826 N N . SER A 1 102 ? 3.555 6.867 -10.797 1 91.38 102 SER A N 1
ATOM 827 C CA . SER A 1 102 ? 4.027 7.965 -11.633 1 91.38 102 SER A CA 1
ATOM 828 C C . SER A 1 102 ? 5.539 7.895 -11.836 1 91.38 102 SER A C 1
ATOM 830 O O . SER A 1 102 ? 6.078 8.547 -12.734 1 91.38 102 SER A O 1
ATOM 832 N N . GLN A 1 103 ? 6.234 7.129 -11.039 1 93.69 103 GLN A N 1
ATOM 833 C CA . GLN A 1 103 ? 7.68 6.992 -11.164 1 93.69 103 GLN A CA 1
ATOM 834 C C . GLN A 1 103 ? 8.055 6.18 -12.406 1 93.69 103 GLN A C 1
ATOM 836 O O . GLN A 1 103 ? 9.172 6.277 -12.906 1 93.69 103 GLN A O 1
ATOM 841 N N . MET A 1 104 ? 7.137 5.262 -12.844 1 92.12 104 MET A N 1
ATOM 842 C CA . MET A 1 104 ? 7.449 4.23 -13.828 1 92.12 104 MET A CA 1
ATOM 843 C C . MET A 1 104 ? 7.445 4.812 -15.242 1 92.12 104 MET A C 1
ATOM 845 O O . MET A 1 104 ? 6.434 5.348 -15.695 1 92.12 104 MET A O 1
ATOM 849 N N . LYS A 1 105 ? 8.562 4.711 -15.93 1 89.75 105 LYS A N 1
ATOM 850 C CA . LYS A 1 105 ? 8.711 5.129 -17.312 1 89.75 105 LYS A CA 1
ATOM 851 C C . LYS A 1 105 ? 9.039 3.939 -18.219 1 89.75 105 LYS A C 1
ATOM 853 O O . LYS A 1 105 ? 9.453 2.885 -17.734 1 89.75 105 LYS A O 1
ATOM 858 N N . GLU A 1 106 ? 8.797 4.145 -19.484 1 88.25 106 GLU A N 1
ATOM 859 C CA . GLU A 1 106 ? 9.141 3.098 -20.438 1 88.25 106 GLU A CA 1
ATOM 860 C C . GLU A 1 106 ? 10.617 2.721 -20.328 1 88.25 106 GLU A C 1
ATOM 862 O O . GLU A 1 106 ? 11.484 3.596 -20.25 1 88.25 106 GLU A O 1
ATOM 867 N N . GLY A 1 107 ? 10.859 1.388 -20.25 1 86.25 107 GLY A N 1
ATOM 868 C CA . GLY A 1 107 ? 12.227 0.896 -20.188 1 86.25 107 GLY A CA 1
ATOM 869 C C . GLY A 1 107 ? 12.75 0.761 -18.781 1 86.25 107 GLY A C 1
ATOM 870 O O . GLY A 1 107 ? 13.758 0.091 -18.547 1 86.25 107 GLY A O 1
ATOM 871 N N . MET A 1 108 ? 12.086 1.346 -17.844 1 90.69 108 MET A N 1
ATOM 872 C CA . MET A 1 108 ? 12.5 1.299 -16.453 1 90.69 108 MET A CA 1
ATOM 873 C C . MET A 1 108 ? 12.227 -0.075 -15.844 1 90.69 108 MET A C 1
ATOM 875 O O . MET A 1 108 ? 11.195 -0.687 -16.125 1 90.69 108 MET A O 1
ATOM 879 N N . ASP A 1 109 ? 13.156 -0.55 -15.047 1 91.06 109 ASP A N 1
ATOM 880 C CA . ASP A 1 109 ? 12.969 -1.769 -14.266 1 91.06 109 ASP A CA 1
ATOM 881 C C . ASP A 1 109 ? 12.188 -1.485 -12.984 1 91.06 109 ASP A C 1
ATOM 883 O O . ASP A 1 109 ? 12.367 -0.435 -12.359 1 91.06 109 ASP A O 1
ATOM 887 N N . TYR A 1 110 ? 11.383 -2.434 -12.586 1 93 110 TYR A N 1
ATOM 888 C CA . TYR A 1 110 ? 10.617 -2.258 -11.359 1 93 110 TYR A CA 1
ATOM 889 C C . TYR A 1 110 ? 11.539 -2.051 -10.164 1 93 110 TYR A C 1
ATOM 891 O O . TYR A 1 110 ? 11.172 -1.376 -9.195 1 93 110 TYR A O 1
ATOM 899 N N . GLY A 1 111 ? 12.711 -2.627 -10.234 1 93.94 111 GLY A N 1
ATOM 900 C CA . GLY A 1 111 ? 13.688 -2.473 -9.164 1 93.94 111 GLY A CA 1
ATOM 901 C C . GLY A 1 111 ? 14.109 -1.033 -8.945 1 93.94 111 GLY A C 1
ATOM 902 O O . GLY A 1 111 ? 14.648 -0.694 -7.887 1 93.94 111 GLY A O 1
ATOM 903 N N . GLU A 1 112 ? 13.852 -0.173 -9.898 1 95.12 112 GLU A N 1
ATOM 904 C CA . GLU A 1 112 ? 14.266 1.225 -9.828 1 95.12 112 GLU A CA 1
ATOM 905 C C . GLU A 1 112 ? 13.234 2.07 -9.094 1 95.12 112 GLU A C 1
ATOM 907 O O . GLU A 1 112 ? 13.492 3.227 -8.758 1 95.12 112 GLU A O 1
ATOM 912 N N . LEU A 1 113 ? 12.062 1.52 -8.859 1 96.88 113 LEU A N 1
ATOM 913 C CA . LEU A 1 113 ? 11.047 2.24 -8.094 1 96.88 113 LEU A CA 1
ATOM 914 C C . LEU A 1 113 ? 11.531 2.535 -6.684 1 96.88 113 LEU A C 1
ATOM 916 O O . LEU A 1 113 ? 12.125 1.671 -6.031 1 96.88 113 LEU A O 1
ATOM 920 N N . CYS A 1 114 ? 11.328 3.758 -6.238 1 96.88 114 CYS A N 1
ATOM 921 C CA . CYS A 1 114 ? 11.859 4.207 -4.957 1 96.88 114 CYS A CA 1
ATOM 922 C C . CYS A 1 114 ? 10.766 4.215 -3.887 1 96.88 114 CYS A C 1
ATOM 924 O O . CYS A 1 114 ? 9.578 4.137 -4.203 1 96.88 114 CYS A O 1
ATOM 926 N N . ARG A 1 115 ? 11.281 4.293 -2.689 1 97.19 115 ARG A N 1
ATOM 927 C CA . ARG A 1 115 ? 10.406 4.422 -1.523 1 97.19 115 ARG A CA 1
ATOM 928 C C . ARG A 1 115 ? 9.461 5.602 -1.677 1 97.19 115 ARG A C 1
ATOM 930 O O . ARG A 1 115 ? 9.852 6.668 -2.16 1 97.19 115 ARG A O 1
ATOM 937 N N . THR A 1 116 ? 8.211 5.41 -1.326 1 98.56 116 THR A N 1
ATOM 938 C CA . THR A 1 116 ? 7.16 6.422 -1.4 1 98.56 116 THR A CA 1
ATOM 939 C C . THR A 1 116 ? 6.473 6.586 -0.048 1 98.56 116 THR A C 1
ATOM 941 O O . THR A 1 116 ? 6.074 5.598 0.575 1 98.56 116 THR A O 1
ATOM 944 N N . ILE A 1 117 ? 6.359 7.832 0.406 1 98.44 117 ILE A N 1
ATOM 945 C CA . ILE A 1 117 ? 5.883 8.125 1.754 1 98.44 117 ILE A CA 1
ATOM 946 C C . ILE A 1 117 ? 4.742 9.141 1.689 1 98.44 117 ILE A C 1
ATOM 948 O O . ILE A 1 117 ? 4.836 10.141 0.98 1 98.44 117 ILE A O 1
ATOM 952 N N . THR A 1 118 ? 3.639 8.852 2.348 1 98.56 118 THR A N 1
ATOM 953 C CA . THR A 1 118 ? 2.592 9.844 2.551 1 98.56 118 THR A CA 1
ATOM 954 C C . THR A 1 118 ? 2.482 10.219 4.027 1 98.56 118 THR A C 1
ATOM 956 O O . THR A 1 118 ? 2.424 9.344 4.891 1 98.56 118 THR A O 1
ATOM 959 N N . ILE A 1 119 ? 2.469 11.461 4.316 1 98.69 119 ILE A N 1
ATOM 960 C CA . ILE A 1 119 ? 2.293 12 5.664 1 98.69 119 ILE A CA 1
ATOM 961 C C . ILE A 1 119 ? 0.962 12.742 5.754 1 98.69 119 ILE A C 1
ATOM 963 O O . ILE A 1 119 ? 0.756 13.742 5.07 1 98.69 119 ILE A O 1
ATOM 967 N N . ASN A 1 120 ? 0.092 12.219 6.566 1 98.5 120 ASN A N 1
ATOM 968 C CA . ASN A 1 120 ? -1.213 12.836 6.789 1 98.5 120 ASN A CA 1
ATOM 969 C C . ASN A 1 120 ? -1.27 13.562 8.133 1 98.5 120 ASN A C 1
ATOM 971 O O . ASN A 1 120 ? -1.251 12.922 9.188 1 98.5 120 ASN A O 1
ATOM 975 N N . ILE A 1 121 ? -1.348 14.867 8.094 1 98.56 121 ILE A N 1
ATOM 976 C CA . ILE A 1 121 ? -1.562 15.672 9.289 1 98.56 121 ILE A CA 1
ATOM 977 C C . ILE A 1 121 ? -3.043 16.016 9.422 1 98.56 121 ILE A C 1
ATOM 979 O O . ILE A 1 121 ? -3.617 16.656 8.531 1 98.56 121 ILE A O 1
ATOM 983 N N . VAL A 1 122 ? -3.627 15.625 10.539 1 98.19 122 VAL A N 1
ATOM 984 C CA . VAL A 1 122 ? -5.074 15.789 10.633 1 98.19 122 VAL A CA 1
ATOM 985 C C . VAL A 1 122 ? -5.418 16.562 11.906 1 98.19 122 VAL A C 1
ATOM 987 O O . VAL A 1 122 ? -4.773 16.375 12.945 1 98.19 122 VAL A O 1
ATOM 990 N N . ASP A 1 123 ? -6.457 17.406 11.812 1 97.25 123 ASP A N 1
ATOM 991 C CA . ASP A 1 123 ? -6.914 18.203 12.938 1 97.25 123 ASP A CA 1
ATOM 992 C C . ASP A 1 123 ? -8.133 17.578 13.609 1 97.25 123 ASP A C 1
ATOM 994 O O . ASP A 1 123 ? -9.055 18.281 14.016 1 97.25 123 ASP A O 1
ATOM 998 N N . PHE A 1 124 ? -8.242 16.25 13.586 1 95.94 124 PHE A N 1
ATOM 999 C CA . PHE A 1 124 ? -9.273 15.461 14.234 1 95.94 124 PHE A CA 1
ATOM 1000 C C . PHE A 1 124 ? -8.703 14.125 14.719 1 95.94 124 PHE A C 1
ATOM 1002 O O . PHE A 1 124 ? -7.617 13.727 14.305 1 95.94 124 PHE A O 1
ATOM 1009 N N . ARG A 1 125 ? -9.422 13.547 15.609 1 95.88 125 ARG A N 1
ATOM 1010 C CA . ARG A 1 125 ? -9.039 12.203 16.031 1 95.88 125 ARG A CA 1
ATOM 1011 C C . ARG A 1 125 ? -9.414 11.172 14.984 1 95.88 125 ARG A C 1
ATOM 1013 O O . ARG A 1 125 ? -10.562 11.109 14.539 1 95.88 125 ARG A O 1
ATOM 1020 N N . TYR A 1 126 ? -8.469 10.367 14.617 1 96.31 126 TYR A N 1
ATOM 1021 C CA . TYR A 1 126 ? -8.68 9.422 13.523 1 96.31 126 TYR A CA 1
ATOM 1022 C C . TYR A 1 126 ? -8.469 7.988 14 1 96.31 126 TYR A C 1
ATOM 1024 O O . TYR A 1 126 ? -9.383 7.168 13.938 1 96.31 126 TYR A O 1
ATOM 1032 N N . LEU A 1 127 ? -7.285 7.719 14.531 1 96.81 127 LEU A N 1
ATOM 1033 C CA . LEU A 1 127 ? -6.941 6.371 14.961 1 96.81 127 LEU A CA 1
ATOM 1034 C C . LEU A 1 127 ? -7.379 6.137 16.406 1 96.81 127 LEU A C 1
ATOM 1036 O O . LEU A 1 127 ? -6.809 6.715 17.328 1 96.81 127 LEU A O 1
ATOM 1040 N N . SER A 1 128 ? -8.297 5.281 16.594 1 94.31 128 SER A N 1
ATOM 1041 C CA . SER A 1 128 ? -8.867 5.062 17.922 1 94.31 128 SER A CA 1
ATOM 1042 C C . SER A 1 128 ? -8.031 4.07 18.719 1 94.31 128 SER A C 1
ATOM 1044 O O . SER A 1 128 ? -8.156 3.996 19.953 1 94.31 128 SER A O 1
ATOM 1046 N N . HIS A 1 129 ? -7.133 3.324 18.125 1 93.06 129 HIS A N 1
ATOM 1047 C CA . HIS A 1 129 ? -6.441 2.205 18.75 1 93.06 129 HIS A CA 1
ATOM 1048 C C . HIS A 1 129 ? -5.254 2.686 19.578 1 93.06 129 HIS A C 1
ATOM 1050 O O . HIS A 1 129 ? -4.645 1.901 20.312 1 93.06 129 HIS A O 1
ATOM 1056 N N . THR A 1 130 ? -4.938 3.996 19.5 1 96.38 130 THR A N 1
ATOM 1057 C CA . THR A 1 130 ? -3.727 4.473 20.156 1 96.38 130 THR A CA 1
ATOM 1058 C C . THR A 1 130 ? -3.918 5.898 20.672 1 96.38 130 THR A C 1
ATOM 1060 O O . THR A 1 130 ? -4.602 6.707 20.031 1 96.38 130 THR A O 1
ATOM 1063 N N . PRO A 1 131 ? -3.357 6.223 21.75 1 95.31 131 PRO A N 1
ATOM 1064 C CA . PRO A 1 131 ? -3.34 7.617 22.203 1 95.31 131 PRO A CA 1
ATOM 1065 C C . PRO A 1 131 ? -2.203 8.422 21.578 1 95.31 131 PRO A C 1
ATOM 1067 O O . PRO A 1 131 ? -2.141 9.641 21.75 1 95.31 131 PRO A O 1
ATOM 1070 N N . GLY A 1 132 ? -1.31 7.734 20.859 1 97 132 GLY A N 1
ATOM 1071 C CA . GLY A 1 132 ? -0.193 8.414 20.219 1 97 132 GLY A CA 1
ATOM 1072 C C . GLY A 1 132 ? -0.626 9.391 19.141 1 97 132 GLY A C 1
ATOM 1073 O O . GLY A 1 132 ? -1.649 9.188 18.484 1 97 132 GLY A O 1
ATOM 1074 N N . TYR A 1 133 ? 0.221 10.438 18.953 1 98.38 133 TYR A N 1
ATOM 1075 C CA . TYR A 1 133 ? -0.139 11.453 17.969 1 98.38 133 TYR A CA 1
ATOM 1076 C C . TYR A 1 133 ? 0.539 11.188 16.625 1 98.38 133 TYR A C 1
ATOM 1078 O O . TYR A 1 133 ? 0.21 11.82 15.625 1 98.38 133 TYR A O 1
ATOM 1086 N N . HIS A 1 134 ? 1.5 10.289 16.578 1 98.62 134 HIS A N 1
ATOM 1087 C CA . HIS A 1 134 ? 2.23 9.945 15.359 1 98.62 134 HIS A CA 1
ATOM 1088 C C . HIS A 1 134 ? 2.268 8.43 15.156 1 98.62 134 HIS A C 1
ATOM 1090 O O . HIS A 1 134 ? 2.871 7.707 15.945 1 98.62 134 HIS A O 1
ATOM 1096 N N . SER A 1 135 ? 1.628 7.945 14.125 1 98.38 135 SER A N 1
ATOM 1097 C CA . SER A 1 135 ? 1.582 6.527 13.781 1 98.38 135 SER A CA 1
ATOM 1098 C C . SER A 1 135 ? 2.129 6.281 12.383 1 98.38 135 SER A C 1
ATOM 1100 O O . SER A 1 135 ? 1.865 7.059 11.461 1 98.38 135 SER A O 1
ATOM 1102 N N . ILE A 1 136 ? 2.887 5.254 12.273 1 98.5 136 ILE A N 1
ATOM 1103 C CA . ILE A 1 136 ? 3.48 4.887 10.992 1 98.5 136 ILE A CA 1
ATOM 1104 C C . ILE A 1 136 ? 2.986 3.504 10.57 1 98.5 136 ILE A C 1
ATOM 1106 O O . ILE A 1 136 ? 2.914 2.586 11.391 1 98.5 136 ILE A O 1
ATOM 1110 N N . PHE A 1 137 ? 2.615 3.406 9.352 1 98.69 137 PHE A N 1
ATOM 1111 C CA . PHE A 1 137 ? 2.104 2.148 8.82 1 98.69 137 PHE A CA 1
ATOM 1112 C C . PHE A 1 137 ? 2.967 1.65 7.672 1 98.69 137 PHE A C 1
ATOM 1114 O O . PHE A 1 137 ? 3.406 2.441 6.832 1 98.69 137 PHE A O 1
ATOM 1121 N N . GLN A 1 138 ? 3.219 0.391 7.625 1 98.69 138 GLN A N 1
ATOM 1122 C CA . GLN A 1 138 ? 3.928 -0.323 6.57 1 98.69 138 GLN A CA 1
ATOM 1123 C C . GLN A 1 138 ? 3.322 -1.703 6.336 1 98.69 138 GLN A C 1
ATOM 1125 O O . GLN A 1 138 ? 2.361 -2.088 7.008 1 98.69 138 GLN A O 1
ATOM 1130 N N . LEU A 1 139 ? 3.842 -2.402 5.344 1 98.69 139 LEU A N 1
ATOM 1131 C CA . LEU A 1 139 ? 3.316 -3.715 4.988 1 98.69 139 LEU A CA 1
ATOM 1132 C C . LEU A 1 139 ? 3.951 -4.805 5.844 1 98.69 139 LEU A C 1
ATOM 1134 O O . LEU A 1 139 ? 5.125 -5.137 5.664 1 98.69 139 LEU A O 1
ATOM 1138 N N . TYR A 1 140 ? 3.135 -5.379 6.719 1 98.56 140 TYR A N 1
ATOM 1139 C CA . TYR A 1 140 ? 3.598 -6.469 7.566 1 98.56 140 TYR A CA 1
ATOM 1140 C C . TYR A 1 140 ? 2.805 -7.742 7.297 1 98.56 140 TYR A C 1
ATOM 1142 O O . TYR A 1 140 ? 1.627 -7.684 6.934 1 98.56 140 TYR A O 1
ATOM 1150 N N . GLU A 1 141 ? 3.527 -8.844 7.441 1 98.44 141 GLU A N 1
ATOM 1151 C CA . GLU A 1 141 ? 2.848 -10.133 7.379 1 98.44 141 GLU A CA 1
ATOM 1152 C C . GLU A 1 141 ? 1.802 -10.266 8.484 1 98.44 141 GLU A C 1
ATOM 1154 O O . GLU A 1 141 ? 2.033 -9.836 9.617 1 98.44 141 GLU A O 1
ATOM 1159 N N . THR A 1 142 ? 0.678 -10.805 8.219 1 97.44 142 THR A N 1
ATOM 1160 C CA . THR A 1 142 ? -0.5 -10.703 9.07 1 97.44 142 THR A CA 1
ATOM 1161 C C . THR A 1 142 ? -0.347 -11.578 10.312 1 97.44 142 THR A C 1
ATOM 1163 O O . THR A 1 142 ? -0.923 -11.281 11.359 1 97.44 142 THR A O 1
ATOM 1166 N N . GLU A 1 143 ? 0.417 -12.648 10.297 1 96.25 143 GLU A N 1
ATOM 1167 C CA . GLU A 1 143 ? 0.539 -13.578 11.414 1 96.25 143 GLU A CA 1
ATOM 1168 C C . GLU A 1 143 ? 1.874 -13.414 12.133 1 96.25 143 GLU A C 1
ATOM 1170 O O . GLU A 1 143 ? 1.907 -13.141 13.336 1 96.25 143 GLU A O 1
ATOM 1175 N N . GLU A 1 144 ? 2.947 -13.43 11.375 1 96.69 144 GLU A N 1
ATOM 1176 C CA . GLU A 1 144 ? 4.285 -13.406 11.953 1 96.69 144 GLU A CA 1
ATOM 1177 C C . GLU A 1 144 ? 4.805 -11.977 12.078 1 96.69 144 GLU A C 1
ATOM 1179 O O . GLU A 1 144 ? 5.789 -11.727 12.781 1 96.69 144 GLU A O 1
ATOM 1184 N N . LYS A 1 145 ? 4.199 -11.047 11.453 1 97.06 145 LYS A N 1
ATOM 1185 C CA . LYS A 1 145 ? 4.398 -9.609 11.602 1 97.06 145 LYS A CA 1
ATOM 1186 C C . LYS A 1 145 ? 5.805 -9.203 11.172 1 97.06 145 LYS A C 1
ATOM 1188 O O . LYS A 1 145 ? 6.426 -8.336 11.789 1 97.06 145 LYS A O 1
ATOM 1193 N N . PHE A 1 146 ? 6.344 -9.875 10.156 1 96.88 146 PHE A N 1
ATOM 1194 C CA . PHE A 1 146 ? 7.594 -9.375 9.602 1 96.88 146 PHE A CA 1
ATOM 1195 C C . PHE A 1 146 ? 7.324 -8.422 8.438 1 96.88 146 PHE A C 1
ATOM 1197 O O . PHE A 1 146 ? 6.289 -8.523 7.773 1 96.88 146 PHE A O 1
ATOM 1204 N N . LEU A 1 147 ? 8.211 -7.539 8.219 1 97.88 147 LEU A N 1
ATOM 1205 C CA . LEU A 1 147 ? 8.109 -6.48 7.219 1 97.88 147 LEU A CA 1
ATOM 1206 C C . LEU A 1 147 ? 8.344 -7.035 5.816 1 97.88 147 LEU A C 1
ATOM 1208 O O . LEU A 1 147 ? 9.242 -7.848 5.602 1 97.88 147 LEU A O 1
ATOM 1212 N N . LEU A 1 148 ? 7.523 -6.668 4.844 1 98 148 LEU A N 1
ATOM 1213 C CA . LEU A 1 148 ? 7.75 -7.051 3.455 1 98 148 LEU A CA 1
ATOM 1214 C C . LEU A 1 148 ? 8.812 -6.164 2.814 1 98 148 LEU A C 1
ATOM 1216 O O . LEU A 1 148 ? 9.781 -6.668 2.234 1 98 148 LEU A O 1
ATOM 1220 N N . THR A 1 149 ? 8.602 -4.82 2.939 1 96.81 149 THR A N 1
ATOM 1221 C CA . THR A 1 149 ? 9.453 -3.816 2.307 1 96.81 149 THR A CA 1
ATOM 1222 C C . THR A 1 149 ? 9.227 -2.445 2.936 1 96.81 149 THR A C 1
ATOM 1224 O O . THR A 1 149 ? 8.18 -2.195 3.535 1 96.81 149 THR A O 1
ATOM 1227 N N . ASP A 1 150 ? 10.164 -1.579 2.82 1 95.19 150 ASP A N 1
ATOM 1228 C CA . ASP A 1 150 ? 10.016 -0.215 3.316 1 95.19 150 ASP A CA 1
ATOM 1229 C C . ASP A 1 150 ? 9.555 0.726 2.207 1 95.19 150 ASP A C 1
ATOM 1231 O O . ASP A 1 150 ? 9.531 1.944 2.387 1 95.19 150 ASP A O 1
ATOM 1235 N N . THR A 1 151 ? 9.18 0.156 1.067 1 97.62 151 THR A N 1
ATOM 1236 C CA . THR A 1 151 ? 8.805 0.934 -0.109 1 97.62 151 THR A CA 1
ATOM 1237 C C . THR A 1 151 ? 7.547 1.754 0.162 1 97.62 151 THR A C 1
ATOM 1239 O O . THR A 1 151 ? 7.387 2.852 -0.375 1 97.62 151 THR A O 1
ATOM 1242 N N . LEU A 1 152 ? 6.648 1.247 0.972 1 98.69 152 LEU A N 1
ATOM 1243 C CA . LEU A 1 152 ? 5.383 1.889 1.306 1 98.69 152 LEU A CA 1
ATOM 1244 C C . LEU A 1 152 ? 5.363 2.318 2.77 1 98.69 152 LEU A C 1
ATOM 1246 O O . LEU A 1 152 ? 5.527 1.489 3.666 1 98.69 152 LEU A O 1
ATOM 1250 N N . GLU A 1 153 ? 5.191 3.561 2.971 1 98.38 153 GLU A N 1
ATOM 1251 C CA . GLU A 1 153 ? 5.125 4.105 4.32 1 98.38 153 GLU A CA 1
ATOM 1252 C C . GLU A 1 153 ? 4.062 5.199 4.426 1 98.38 153 GLU A C 1
ATOM 1254 O O . GLU A 1 153 ? 3.996 6.09 3.574 1 98.38 153 GLU A O 1
ATOM 1259 N N . ILE A 1 154 ? 3.189 5.098 5.414 1 98.75 154 ILE A N 1
ATOM 1260 C CA . ILE A 1 154 ? 2.129 6.074 5.633 1 98.75 154 ILE A CA 1
ATOM 1261 C C . ILE A 1 154 ? 2.191 6.594 7.066 1 98.75 154 ILE A C 1
ATOM 1263 O O . ILE A 1 154 ? 2.223 5.809 8.016 1 98.75 154 ILE A O 1
ATOM 1267 N N . HIS A 1 155 ? 2.188 7.895 7.207 1 98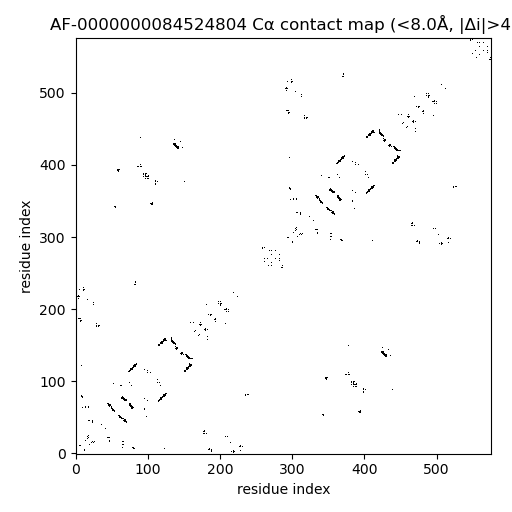.75 155 HIS A N 1
ATOM 1268 C CA . HIS A 1 155 ? 2.184 8.547 8.516 1 98.75 155 HIS A CA 1
ATOM 1269 C C . HIS A 1 155 ? 0.835 9.203 8.797 1 98.75 155 HIS A C 1
ATOM 1271 O O . HIS A 1 155 ? 0.243 9.82 7.906 1 98.75 155 HIS A O 1
ATOM 1277 N N . PHE A 1 156 ? 0.416 9.039 10.008 1 98.69 156 PHE A N 1
ATOM 1278 C CA . PHE A 1 156 ? -0.669 9.859 10.539 1 98.69 156 PHE A CA 1
ATOM 1279 C C . PHE A 1 156 ? -0.207 10.656 11.75 1 98.69 156 PHE A C 1
ATOM 1281 O O . PHE A 1 156 ? 0.348 10.086 12.695 1 98.69 156 PHE A O 1
ATOM 1288 N N . MET A 1 157 ? -0.406 11.93 11.656 1 98.75 157 MET A N 1
ATOM 1289 C CA . MET A 1 157 ? -0.128 12.844 12.766 1 98.75 157 MET A CA 1
ATOM 1290 C C . MET A 1 157 ? -1.397 13.562 13.211 1 98.75 157 MET A C 1
ATOM 1292 O O . MET A 1 157 ? -1.961 14.359 12.461 1 98.75 157 MET A O 1
ATOM 1296 N N . GLU A 1 158 ? -1.81 13.281 14.398 1 98.75 158 GLU A N 1
ATOM 1297 C CA . GLU A 1 158 ? -3.072 13.805 14.914 1 98.75 158 GLU A CA 1
ATOM 1298 C C . GLU A 1 158 ? -2.838 14.969 15.867 1 98.75 158 GLU A C 1
ATOM 1300 O O . GLU A 1 158 ? -2.455 14.766 17.031 1 98.75 158 GLU A O 1
ATOM 1305 N N . LEU A 1 159 ? -3.146 16.141 15.445 1 98.44 159 LEU A N 1
ATOM 1306 C CA . LEU A 1 159 ? -2.854 17.375 16.172 1 98.44 159 LEU A CA 1
ATOM 1307 C C . LEU A 1 159 ? -3.596 17.422 17.5 1 98.44 159 LEU A C 1
ATOM 1309 O O . LEU A 1 159 ? -3.025 17.797 18.516 1 98.44 159 LEU A O 1
ATOM 1313 N N . PRO A 1 160 ? -4.891 16.938 17.578 1 97.94 160 PRO A N 1
ATOM 1314 C CA . PRO A 1 160 ? -5.582 16.984 18.859 1 97.94 160 PRO A CA 1
ATOM 1315 C C . PRO A 1 160 ? -4.883 16.156 19.938 1 97.94 160 PRO A C 1
ATOM 1317 O O . PRO A 1 160 ? -4.816 16.578 21.094 1 97.94 160 PRO A O 1
ATOM 1320 N N . LYS A 1 161 ? -4.402 15.062 19.547 1 98.38 161 LYS A N 1
ATOM 1321 C CA . LYS A 1 161 ? -3.699 14.219 20.5 1 98.38 161 LYS A CA 1
ATOM 1322 C C . LYS A 1 161 ? -2.389 14.859 20.953 1 98.38 161 LYS A C 1
ATOM 1324 O O . LYS A 1 161 ? -2.014 14.766 22.109 1 98.38 161 LYS A O 1
ATOM 1329 N N . LEU A 1 162 ? -1.693 15.484 20.062 1 98.5 162 LEU A N 1
ATOM 1330 C CA . LEU A 1 162 ? -0.469 16.203 20.406 1 98.5 162 LEU A CA 1
ATOM 1331 C C . LEU A 1 162 ? -0.753 17.312 21.406 1 98.5 162 LEU A C 1
ATOM 1333 O O . LEU A 1 162 ? 0.01 17.5 22.359 1 98.5 162 LEU A O 1
ATOM 1337 N N . LEU A 1 163 ? -1.826 18.062 21.188 1 97.62 163 LEU A N 1
ATOM 1338 C CA . LEU A 1 163 ? -2.176 19.172 22.062 1 97.62 163 LEU A CA 1
ATOM 1339 C C . LEU A 1 163 ? -2.473 18.672 23.469 1 97.62 163 LEU A C 1
ATOM 1341 O O . LEU A 1 163 ? -2.113 19.328 24.453 1 97.62 163 LEU A O 1
ATOM 1345 N N . ILE A 1 164 ? -3.113 17.531 23.531 1 97.69 164 ILE A N 1
ATOM 1346 C CA . ILE A 1 164 ? -3.377 16.922 24.828 1 97.69 164 ILE A CA 1
ATOM 1347 C C . ILE A 1 164 ? -2.055 16.609 25.531 1 97.69 164 ILE A C 1
ATOM 1349 O O . ILE A 1 164 ? -1.877 16.938 26.703 1 97.69 164 ILE A O 1
ATOM 1353 N N . LYS A 1 165 ? -1.173 16.078 24.844 1 97.94 165 LYS A N 1
ATOM 1354 C CA . LYS A 1 165 ? 0.131 15.75 25.406 1 97.94 165 LYS A CA 1
ATOM 1355 C C . LYS A 1 165 ? 0.901 17.016 25.797 1 97.94 165 LYS A C 1
ATOM 1357 O O . LYS A 1 165 ? 1.647 17.016 26.766 1 97.94 165 LYS A O 1
ATOM 1362 N N . TRP A 1 166 ? 0.752 18 24.984 1 97.44 166 TRP A N 1
ATOM 1363 C CA . TRP A 1 166 ? 1.38 19.297 25.25 1 97.44 166 TRP A CA 1
ATOM 1364 C C . TRP A 1 166 ? 0.846 19.891 26.547 1 97.44 166 TRP A C 1
ATOM 1366 O O . TRP A 1 166 ? 1.621 20.297 27.422 1 97.44 166 TRP A O 1
ATOM 1376 N N . ARG A 1 167 ? -0.441 19.875 26.688 1 96.56 167 ARG A N 1
ATOM 1377 C CA . ARG A 1 167 ? -1.077 20.438 27.875 1 96.56 167 ARG A CA 1
ATOM 1378 C C . ARG A 1 167 ? -0.717 19.641 29.125 1 96.56 167 ARG A C 1
ATOM 1380 O O . ARG A 1 167 ? -0.609 20.203 30.219 1 96.56 167 ARG A O 1
ATOM 1387 N N . ARG A 1 168 ? -0.408 18.391 28.922 1 97.06 168 ARG A N 1
ATOM 1388 C CA . ARG A 1 168 ? -0.061 17.516 30.047 1 97.06 168 ARG A CA 1
ATOM 1389 C C . ARG A 1 168 ? 1.44 17.547 30.312 1 97.06 168 ARG A C 1
ATOM 1391 O O . ARG A 1 168 ? 1.93 16.844 31.203 1 97.06 168 ARG A O 1
ATOM 1398 N N . GLY A 1 169 ? 2.15 18.219 29.531 1 96.62 169 GLY A N 1
ATOM 1399 C CA . GLY A 1 169 ? 3.59 18.312 29.703 1 96.62 169 GLY A CA 1
ATOM 1400 C C . GLY A 1 169 ? 4.328 17.062 29.281 1 96.62 169 GLY A C 1
ATOM 1401 O O . GLY A 1 169 ? 5.434 16.797 29.766 1 96.62 169 GLY A O 1
ATOM 1402 N N . GLU A 1 170 ? 3.738 16.297 28.375 1 97.62 170 GLU A N 1
ATOM 1403 C CA . GLU A 1 170 ? 4.309 15.008 27.984 1 97.62 170 GLU A CA 1
ATOM 1404 C C . GLU A 1 170 ? 5.215 15.164 26.766 1 97.62 170 GLU A C 1
ATOM 1406 O O . GLU A 1 170 ? 5.93 14.234 26.391 1 97.62 170 GLU A O 1
ATOM 1411 N N . VAL A 1 171 ? 5.172 16.328 26.125 1 97.44 171 VAL A N 1
ATOM 1412 C CA . VAL A 1 171 ? 6.047 16.609 24.984 1 97.44 171 VAL A CA 1
ATOM 1413 C C . VAL A 1 171 ? 6.754 17.953 25.188 1 97.44 171 VAL A C 1
ATOM 1415 O O . VAL A 1 171 ? 6.242 18.828 25.891 1 97.44 171 VAL A O 1
ATOM 1418 N N . ASN A 1 172 ? 7.922 18.016 24.594 1 97.38 172 ASN A N 1
ATOM 1419 C CA . ASN A 1 172 ? 8.75 19.203 24.703 1 97.38 172 ASN A CA 1
ATOM 1420 C C . ASN A 1 172 ? 9.305 19.625 23.344 1 97.38 172 ASN A C 1
ATOM 1422 O O . ASN A 1 172 ? 10.195 18.969 22.797 1 97.38 172 ASN A O 1
ATOM 1426 N N . PRO A 1 173 ? 8.812 20.75 22.797 1 97.12 173 PRO A N 1
ATOM 1427 C CA . PRO A 1 173 ? 9.266 21.188 21.469 1 97.12 173 PRO A CA 1
ATOM 1428 C C . PRO A 1 173 ? 10.742 21.562 21.438 1 97.12 173 PRO A C 1
ATOM 1430 O O . PRO A 1 173 ? 11.344 21.656 20.359 1 97.12 173 PRO A O 1
ATOM 1433 N N . ARG A 1 174 ? 11.383 21.766 22.547 1 95.94 174 ARG A N 1
ATOM 1434 C CA . ARG A 1 174 ? 12.82 22.031 22.578 1 95.94 174 ARG A CA 1
ATOM 1435 C C . ARG A 1 174 ? 13.617 20.75 22.344 1 95.94 174 ARG A C 1
ATOM 1437 O O . ARG A 1 174 ? 14.695 20.797 21.734 1 95.94 174 ARG A O 1
ATOM 1444 N N . GLU A 1 175 ? 13.055 19.609 22.734 1 95.19 175 GLU A N 1
ATOM 1445 C CA . GLU A 1 175 ? 13.773 18.344 22.656 1 95.19 175 GLU A CA 1
ATOM 1446 C C . GLU A 1 175 ? 13.32 17.547 21.438 1 95.19 175 GLU A C 1
ATOM 1448 O O . GLU A 1 175 ? 14.016 16.625 21 1 95.19 175 GLU A O 1
ATOM 1453 N N . ASN A 1 176 ? 12.188 17.828 20.984 1 96 176 ASN A N 1
ATOM 1454 C CA . ASN A 1 176 ? 11.594 17.062 19.891 1 96 176 ASN A CA 1
ATOM 1455 C C . ASN A 1 176 ? 11.227 17.969 18.703 1 96 176 ASN A C 1
ATOM 1457 O O . ASN A 1 176 ? 10.234 18.703 18.766 1 96 176 ASN A O 1
ATOM 1461 N N . GLN A 1 177 ? 11.898 17.781 17.641 1 95.56 177 GLN A N 1
ATOM 1462 C CA . GLN A 1 177 ? 11.742 18.656 16.484 1 95.56 177 GLN A CA 1
ATOM 1463 C C . GLN A 1 177 ? 10.375 18.469 15.82 1 95.56 177 GLN A C 1
ATOM 1465 O O . GLN A 1 177 ? 9.781 19.438 15.328 1 95.56 177 GLN A O 1
ATOM 1470 N N . LEU A 1 178 ? 9.914 17.25 15.789 1 97.88 178 LEU A N 1
ATOM 1471 C CA . LEU A 1 178 ? 8.602 17.016 15.188 1 97.88 178 LEU A CA 1
ATOM 1472 C C . LEU A 1 178 ? 7.516 17.734 15.977 1 97.88 178 LEU A C 1
ATOM 1474 O O . LEU A 1 178 ? 6.609 18.328 15.391 1 97.88 178 LEU A O 1
ATOM 1478 N N . VAL A 1 179 ? 7.625 17.656 17.266 1 98.19 179 VAL A N 1
ATOM 1479 C CA . VAL A 1 179 ? 6.672 18.359 18.125 1 98.19 179 VAL A CA 1
ATOM 1480 C C . VAL A 1 179 ? 6.691 19.859 17.812 1 98.19 179 VAL A C 1
ATOM 1482 O O . VAL A 1 179 ? 5.641 20.484 17.688 1 98.19 179 VAL A O 1
ATOM 1485 N N . ARG A 1 180 ? 7.836 20.406 17.609 1 97.12 180 ARG A N 1
ATOM 1486 C CA . ARG A 1 180 ? 8 21.812 17.297 1 97.12 180 ARG A CA 1
ATOM 1487 C C . ARG A 1 180 ? 7.258 22.188 16.016 1 97.12 180 ARG A C 1
ATOM 1489 O O . ARG A 1 180 ? 6.492 23.156 16 1 97.12 180 ARG A O 1
ATOM 1496 N N . TRP A 1 181 ? 7.465 21.438 15.031 1 98 181 TRP A N 1
ATOM 1497 C CA . TRP A 1 181 ? 6.859 21.719 13.734 1 98 181 TRP A CA 1
ATOM 1498 C C . TRP A 1 181 ? 5.344 21.562 13.797 1 98 181 TRP A C 1
ATOM 1500 O O . TRP A 1 181 ? 4.605 22.359 13.234 1 98 181 TRP A O 1
ATOM 1510 N N . LEU A 1 182 ? 4.875 20.531 14.469 1 98.69 182 LEU A N 1
ATOM 1511 C CA . LEU A 1 182 ? 3.438 20.297 14.555 1 98.69 182 LEU A CA 1
ATOM 1512 C C . LEU A 1 182 ? 2.762 21.359 15.406 1 98.69 182 LEU A C 1
ATOM 1514 O O . LEU A 1 182 ? 1.646 21.797 15.102 1 98.69 182 LEU A O 1
ATOM 1518 N N . LEU A 1 183 ? 3.43 21.797 16.453 1 98.38 183 LEU A N 1
ATOM 1519 C CA . LEU A 1 183 ? 2.859 22.859 17.281 1 98.38 183 LEU A CA 1
ATOM 1520 C C . LEU A 1 183 ? 2.799 24.172 16.516 1 98.38 183 LEU A C 1
ATOM 1522 O O . LEU A 1 183 ? 1.918 25 16.766 1 98.38 183 LEU A O 1
ATOM 1526 N N . LEU A 1 184 ? 3.721 24.391 15.625 1 98.25 184 LEU A N 1
ATOM 1527 C CA . LEU A 1 184 ? 3.674 25.578 14.789 1 98.25 184 LEU A CA 1
ATOM 1528 C C . LEU A 1 184 ? 2.338 25.688 14.062 1 98.25 184 LEU A C 1
ATOM 1530 O O . LEU A 1 184 ? 1.81 26.781 13.883 1 98.25 184 LEU A O 1
ATOM 1534 N N . LEU A 1 185 ? 1.781 24.547 13.664 1 97.69 185 LEU A N 1
ATOM 1535 C CA . LEU A 1 185 ? 0.518 24.516 12.938 1 97.69 185 LEU A CA 1
ATOM 1536 C C . LEU A 1 185 ? -0.629 24.984 13.82 1 97.69 185 LEU A C 1
ATOM 1538 O O . LEU A 1 185 ? -1.667 25.422 13.32 1 97.69 185 LEU A O 1
ATOM 1542 N N . GLU A 1 186 ? -0.415 24.953 15.133 1 95.75 186 GLU A N 1
ATOM 1543 C CA . GLU A 1 186 ? -1.436 25.328 16.109 1 95.75 186 GLU A CA 1
ATOM 1544 C C . GLU A 1 186 ? -1.18 26.734 16.656 1 95.75 186 GLU A C 1
ATOM 1546 O O . GLU A 1 186 ? -2.008 27.281 17.391 1 95.75 186 GLU A O 1
ATOM 1551 N N . ALA A 1 187 ? -0.17 27.312 16.234 1 95.19 187 ALA A N 1
ATOM 1552 C CA . ALA A 1 187 ? 0.359 28.484 16.922 1 95.19 187 ALA A CA 1
ATOM 1553 C C . ALA A 1 187 ? -0.556 29.703 16.734 1 95.19 187 ALA A C 1
ATOM 1555 O O . ALA A 1 187 ? -0.667 30.547 17.609 1 95.19 187 ALA A O 1
ATOM 1556 N N . SER A 1 188 ? -1.209 29.781 15.594 1 92.75 188 SER A N 1
ATOM 1557 C CA . SER A 1 188 ? -2.041 30.953 15.312 1 92.75 188 SER A CA 1
ATOM 1558 C C . SER A 1 188 ? -3.16 31.094 16.344 1 92.75 188 SER A C 1
ATOM 1560 O O . SER A 1 188 ? -3.658 32.188 16.578 1 92.75 188 SER A O 1
ATOM 1562 N N . GLU A 1 189 ? -3.525 30.016 17 1 91.12 189 GLU A N 1
ATOM 1563 C CA . GLU A 1 189 ? -4.668 30.031 17.906 1 91.12 189 GLU A CA 1
ATOM 1564 C C . GLU A 1 189 ? -4.227 29.812 19.359 1 91.12 189 GLU A C 1
ATOM 1566 O O . GLU A 1 189 ? -5.059 29.641 20.234 1 91.12 189 GLU A O 1
ATOM 1571 N N . ASP A 1 190 ? -2.959 29.812 19.547 1 93.81 190 ASP A N 1
ATOM 1572 C CA . ASP A 1 190 ? -2.428 29.531 20.891 1 93.81 190 ASP A CA 1
ATOM 1573 C C . ASP A 1 190 ? -1.208 30.406 21.172 1 93.81 190 ASP A C 1
ATOM 1575 O O . ASP A 1 190 ? -0.095 30.094 20.75 1 93.81 190 ASP A O 1
ATOM 1579 N N . GLU A 1 191 ? -1.377 31.344 21.984 1 93.5 191 GLU A N 1
ATOM 1580 C CA . GLU A 1 191 ? -0.333 32.312 22.25 1 93.5 191 GLU A CA 1
ATOM 1581 C C . GLU A 1 191 ? 0.84 31.688 23 1 93.5 191 GLU A C 1
ATOM 1583 O O . GLU A 1 191 ? 1.992 32.062 22.797 1 93.5 191 GLU A O 1
ATOM 1588 N N . GLU A 1 192 ? 0.511 30.844 23.859 1 95.75 192 GLU A N 1
ATOM 1589 C CA . GLU A 1 192 ? 1.572 30.172 24.609 1 95.75 192 GLU A CA 1
ATOM 1590 C C . GLU A 1 192 ? 2.494 29.391 23.672 1 95.75 192 GLU A C 1
ATOM 1592 O O . GLU A 1 192 ? 3.719 29.469 23.797 1 95.75 192 GLU A O 1
ATOM 1597 N N . ILE A 1 193 ? 1.93 28.656 22.781 1 96.75 193 ILE A N 1
ATOM 1598 C CA . ILE A 1 193 ? 2.699 27.891 21.797 1 96.75 193 ILE A CA 1
ATOM 1599 C C . ILE A 1 193 ? 3.545 28.844 20.953 1 96.75 193 ILE A C 1
ATOM 1601 O O . ILE A 1 193 ? 4.73 28.594 20.734 1 96.75 193 ILE A O 1
ATOM 1605 N N . THR A 1 194 ? 2.961 29.906 20.531 1 96.06 194 THR A N 1
ATOM 1606 C CA . THR A 1 194 ? 3.652 30.891 19.703 1 96.06 194 THR A CA 1
ATOM 1607 C C . THR A 1 194 ? 4.887 31.422 20.406 1 96.06 194 THR A C 1
ATOM 1609 O O . THR A 1 194 ? 5.969 31.5 19.828 1 96.06 194 THR A O 1
ATOM 1612 N N . GLN A 1 195 ? 4.688 31.75 21.625 1 96.56 195 GLN A N 1
ATOM 1613 C CA . GLN A 1 195 ? 5.781 32.344 22.406 1 96.56 195 GLN A CA 1
ATOM 1614 C C . GLN A 1 195 ? 6.93 31.344 22.547 1 96.56 195 GLN A C 1
ATOM 1616 O O . GLN A 1 195 ? 8.094 31.703 22.359 1 96.56 195 GLN A O 1
ATOM 1621 N N . VAL A 1 196 ? 6.57 30.156 22.891 1 97.31 196 VAL A N 1
ATOM 1622 C CA . VAL A 1 196 ? 7.578 29.109 23.094 1 97.31 196 VAL A CA 1
ATOM 1623 C C . VAL A 1 196 ? 8.352 28.875 21.797 1 97.31 196 VAL A C 1
ATOM 1625 O O . VAL A 1 196 ? 9.578 28.797 21.812 1 97.31 196 VAL A O 1
ATOM 1628 N N . LEU A 1 197 ? 7.695 28.828 20.703 1 97.81 197 LEU A N 1
ATOM 1629 C CA . LEU A 1 197 ? 8.328 28.547 19.422 1 97.81 197 LEU A CA 1
ATOM 1630 C C . LEU A 1 197 ? 9.188 29.734 18.969 1 97.81 197 LEU A C 1
ATOM 1632 O O . LEU A 1 197 ? 10.258 29.531 18.391 1 97.81 197 LEU A O 1
ATOM 1636 N N . GLU A 1 198 ? 8.727 30.922 19.219 1 96.81 198 GLU A N 1
ATOM 1637 C CA . GLU A 1 198 ? 9.516 32.094 18.891 1 96.81 198 GLU A CA 1
ATOM 1638 C C . GLU A 1 198 ? 10.805 32.156 19.688 1 96.81 198 GLU A C 1
ATOM 1640 O O . GLU A 1 198 ? 11.852 32.531 19.172 1 96.81 198 GLU A O 1
ATOM 1645 N N . GLU A 1 199 ? 10.703 31.719 20.891 1 97.38 199 GLU A N 1
ATOM 1646 C CA . GLU A 1 199 ? 11.906 31.656 21.719 1 97.38 199 GLU A CA 1
ATOM 1647 C C . GLU A 1 199 ? 12.898 30.641 21.172 1 97.38 199 GLU A C 1
ATOM 1649 O O . GLU A 1 199 ? 14.102 30.906 21.109 1 97.38 199 GLU A O 1
ATOM 1654 N N . ILE A 1 200 ? 12.391 29.531 20.859 1 97.38 200 ILE A N 1
ATOM 1655 C CA . ILE A 1 200 ? 13.234 28.484 20.297 1 97.38 200 ILE A CA 1
ATOM 1656 C C . ILE A 1 200 ? 13.867 28.969 19 1 97.38 200 ILE A C 1
ATOM 1658 O O . ILE A 1 200 ? 15.055 28.75 18.75 1 97.38 200 ILE A O 1
ATOM 1662 N N . ALA A 1 201 ? 13.086 29.594 18.156 1 96.81 201 ALA A N 1
ATOM 1663 C CA . ALA A 1 201 ? 13.547 30.109 16.859 1 96.81 201 ALA A CA 1
ATOM 1664 C C . ALA A 1 201 ? 14.68 31.109 17.047 1 96.81 201 ALA A C 1
ATOM 1666 O O . ALA A 1 201 ? 15.664 31.094 16.312 1 96.81 201 ALA A O 1
ATOM 1667 N N . MET A 1 202 ? 14.609 31.891 18.031 1 95.06 202 MET A N 1
ATOM 1668 C CA . MET A 1 202 ? 15.586 32.938 18.266 1 95.06 202 MET A CA 1
ATOM 1669 C C . MET A 1 202 ? 16.859 32.406 18.891 1 95.06 202 MET A C 1
ATOM 1671 O O . MET A 1 202 ? 17.953 32.875 18.594 1 95.06 202 MET A O 1
ATOM 1675 N N . GLN A 1 203 ? 16.719 31.297 19.562 1 94 203 GLN A N 1
ATOM 1676 C CA . GLN A 1 203 ? 17.844 30.844 20.375 1 94 203 GLN A CA 1
ATOM 1677 C C . GLN A 1 203 ? 18.547 29.656 19.719 1 94 203 GLN A C 1
ATOM 1679 O O . GLN A 1 203 ? 19.766 29.531 19.812 1 94 203 GLN A O 1
ATOM 1684 N N . GLU A 1 204 ? 17.766 28.766 19.078 1 92.75 204 GLU A N 1
ATOM 1685 C CA . GLU A 1 204 ? 18.359 27.453 18.875 1 92.75 204 GLU A CA 1
ATOM 1686 C C . GLU A 1 204 ? 18.062 26.938 17.469 1 92.75 204 GLU A C 1
ATOM 1688 O O . GLU A 1 204 ? 18.797 26.094 16.953 1 92.75 204 GLU A O 1
ATOM 1693 N N . ASP A 1 205 ? 17.047 27.469 16.812 1 95.75 205 ASP A N 1
ATOM 1694 C CA . ASP A 1 205 ? 16.609 26.828 15.586 1 95.75 205 ASP A CA 1
ATOM 1695 C C . ASP A 1 205 ? 16.422 27.844 14.469 1 95.75 205 ASP A C 1
ATOM 1697 O O . ASP A 1 205 ? 15.32 28.375 14.289 1 95.75 205 ASP A O 1
ATOM 1701 N N . GLN A 1 206 ? 17.375 27.969 13.625 1 95.69 206 GLN A N 1
ATOM 1702 C CA . GLN A 1 206 ? 17.391 28.969 12.562 1 95.69 206 GLN A CA 1
ATOM 1703 C C . GLN A 1 206 ? 16.359 28.641 11.484 1 95.69 206 GLN A C 1
ATOM 1705 O O . GLN A 1 206 ? 15.773 29.531 10.875 1 95.69 206 GLN A O 1
ATOM 1710 N N . THR A 1 207 ? 16.172 27.375 11.266 1 96.06 207 THR A N 1
ATOM 1711 C CA . THR A 1 207 ? 15.203 26.984 10.258 1 96.06 207 THR A CA 1
ATOM 1712 C C . THR A 1 207 ? 13.781 27.297 10.719 1 96.06 207 THR A C 1
ATOM 1714 O O . THR A 1 207 ? 12.945 27.734 9.93 1 96.06 207 THR A O 1
ATOM 1717 N N . LEU A 1 208 ? 13.547 27.094 12 1 97.38 208 LEU A N 1
ATOM 1718 C CA . LEU A 1 208 ? 12.258 27.484 12.555 1 97.38 208 LEU A CA 1
ATOM 1719 C C . LEU A 1 208 ? 12.055 28.984 12.453 1 97.38 208 LEU A C 1
ATOM 1721 O O . LEU A 1 208 ? 10.945 29.438 12.172 1 97.38 208 LEU A O 1
ATOM 1725 N N . LYS A 1 209 ? 13.094 29.734 12.695 1 97.81 209 LYS A N 1
ATOM 1726 C CA . LYS A 1 209 ? 13.016 31.188 12.555 1 97.81 209 LYS A CA 1
ATOM 1727 C C . LYS A 1 209 ? 12.641 31.594 11.133 1 97.81 209 LYS A C 1
ATOM 1729 O O . LYS A 1 209 ? 11.773 32.438 10.93 1 97.81 209 LYS A O 1
ATOM 1734 N N . LYS A 1 210 ? 13.281 30.969 10.266 1 97 210 LYS A N 1
ATOM 1735 C CA . LYS A 1 210 ? 12.953 31.219 8.859 1 97 210 LYS A CA 1
ATOM 1736 C C . LYS A 1 210 ? 11.477 30.922 8.586 1 97 210 LYS A C 1
ATOM 1738 O O . LYS A 1 210 ? 10.812 31.672 7.871 1 97 210 LYS A O 1
ATOM 1743 N N . ALA A 1 211 ? 11 29.828 9.078 1 97.56 211 ALA A N 1
ATOM 1744 C CA . ALA A 1 211 ? 9.602 29.438 8.883 1 97.56 211 ALA A CA 1
ATOM 1745 C C . ALA A 1 211 ? 8.648 30.469 9.477 1 97.56 211 ALA A C 1
ATOM 1747 O O . ALA A 1 211 ? 7.656 30.844 8.852 1 97.56 211 ALA A O 1
ATOM 1748 N N . ILE A 1 212 ? 8.969 30.938 10.672 1 97.12 212 ILE A N 1
ATOM 1749 C CA . ILE A 1 212 ? 8.117 31.906 11.352 1 97.12 212 ILE A CA 1
ATOM 1750 C C . ILE A 1 212 ? 8.133 33.219 10.594 1 97.12 212 ILE A C 1
ATOM 1752 O O . ILE A 1 212 ? 7.094 33.875 10.422 1 97.12 212 ILE A O 1
ATOM 1756 N N . ASP A 1 213 ? 9.297 33.594 10.109 1 96.19 213 ASP A N 1
ATOM 1757 C CA . ASP A 1 213 ? 9.398 34.812 9.305 1 96.19 213 ASP A CA 1
ATOM 1758 C C . ASP A 1 213 ? 8.57 34.719 8.031 1 96.19 213 ASP A C 1
ATOM 1760 O O . ASP A 1 213 ? 7.863 35.656 7.66 1 96.19 213 ASP A O 1
ATOM 1764 N N . GLU A 1 214 ? 8.727 33.594 7.398 1 95.75 214 GLU A N 1
ATOM 1765 C CA . GLU A 1 214 ? 7.957 33.375 6.18 1 95.75 214 GLU A CA 1
ATOM 1766 C C . GLU A 1 214 ? 6.461 33.344 6.473 1 95.75 214 GLU A C 1
ATOM 1768 O O . GLU A 1 214 ? 5.664 33.875 5.691 1 95.75 214 GLU A O 1
ATOM 1773 N N . TRP A 1 215 ? 6.121 32.719 7.555 1 96.44 215 TRP A N 1
ATOM 1774 C CA . TRP A 1 215 ? 4.734 32.688 8.008 1 96.44 215 TRP A CA 1
ATOM 1775 C C . TRP A 1 215 ? 4.191 34.094 8.195 1 96.44 215 TRP A C 1
ATOM 1777 O O . TRP A 1 215 ? 3.09 34.406 7.734 1 96.44 215 TRP A O 1
ATOM 1787 N N . GLU A 1 216 ? 4.938 34.938 8.766 1 95 216 GLU A N 1
ATOM 1788 C CA . GLU A 1 216 ? 4.551 36.344 8.969 1 95 216 GLU A CA 1
ATOM 1789 C C . GLU A 1 216 ? 4.422 37.062 7.633 1 95 216 GLU A C 1
ATOM 1791 O O . GLU A 1 216 ? 3.457 37.812 7.414 1 95 216 GLU A O 1
ATOM 1796 N N . ARG A 1 217 ? 5.336 36.844 6.836 1 94.5 217 ARG A N 1
ATOM 1797 C CA . ARG A 1 217 ? 5.332 37.469 5.527 1 94.5 217 ARG A CA 1
ATOM 1798 C C . ARG A 1 217 ? 4.09 37.094 4.73 1 94.5 217 ARG A C 1
ATOM 1800 O O . ARG A 1 217 ? 3.381 37.969 4.223 1 94.5 217 ARG A O 1
ATOM 1807 N N . VAL A 1 218 ? 3.832 35.812 4.652 1 93.62 218 VAL A N 1
ATOM 1808 C CA . VAL A 1 218 ? 2.707 35.344 3.859 1 93.62 218 VAL A CA 1
ATOM 1809 C C . VAL A 1 218 ? 1.396 35.812 4.473 1 93.62 218 VAL A C 1
ATOM 1811 O O . VAL A 1 218 ? 0.434 36.094 3.752 1 93.62 218 VAL A O 1
ATOM 1814 N N . SER A 1 219 ? 1.396 36 5.75 1 94.62 219 SER A N 1
ATOM 1815 C CA . SER A 1 219 ? 0.195 36.406 6.465 1 94.62 219 SER A CA 1
ATOM 1816 C C . SER A 1 219 ? -0.141 37.875 6.176 1 94.62 219 SER A C 1
ATOM 1818 O O . SER A 1 219 ? -1.247 38.312 6.469 1 94.62 219 SER A O 1
ATOM 1820 N N . GLN A 1 220 ? 0.789 38.531 5.59 1 93.38 220 GLN A N 1
ATOM 1821 C CA . GLN A 1 220 ? 0.571 39.938 5.297 1 93.38 220 GLN A CA 1
ATOM 1822 C C . GLN A 1 220 ? 0.32 40.156 3.807 1 93.38 220 GLN A C 1
ATOM 1824 O O . GLN A 1 220 ? 0.013 41.281 3.381 1 93.38 220 GLN A O 1
ATOM 1829 N N . ASP A 1 221 ? 0.43 39.156 3.053 1 91.75 221 ASP A N 1
ATOM 1830 C CA . ASP A 1 221 ? 0.216 39.25 1.612 1 91.75 221 ASP A CA 1
ATOM 1831 C C . ASP A 1 221 ? -1.273 39.312 1.281 1 91.75 221 ASP A C 1
ATOM 1833 O O . ASP A 1 221 ? -1.999 38.344 1.503 1 91.75 221 ASP A O 1
ATOM 1837 N N . PRO A 1 222 ? -1.709 40.375 0.686 1 91.06 222 PRO A N 1
ATOM 1838 C CA . PRO A 1 222 ? -3.145 40.562 0.448 1 91.06 222 PRO A CA 1
ATOM 1839 C C . PRO A 1 222 ? -3.719 39.469 -0.475 1 91.06 222 PRO A C 1
ATOM 1841 O O . PRO A 1 222 ? -4.852 39.031 -0.281 1 91.06 222 PRO A O 1
ATOM 1844 N N . GLU A 1 223 ? -2.988 39.125 -1.47 1 89.44 223 GLU A N 1
ATOM 1845 C CA . GLU A 1 223 ? -3.451 38.094 -2.395 1 89.44 223 GLU A CA 1
ATOM 1846 C C . GLU A 1 223 ? -3.613 36.75 -1.688 1 89.44 223 GLU A C 1
ATOM 1848 O O . GLU A 1 223 ? -4.594 36.031 -1.916 1 89.44 223 GLU A O 1
ATOM 1853 N N . VAL A 1 224 ? -2.717 36.438 -0.844 1 87.5 224 VAL A N 1
ATOM 1854 C CA . VAL A 1 224 ? -2.77 35.188 -0.083 1 87.5 224 VAL A CA 1
ATOM 1855 C C . VAL A 1 224 ? -3.949 35.25 0.886 1 87.5 224 VAL A C 1
ATOM 1857 O O . VAL A 1 224 ? -4.68 34.25 1.022 1 87.5 224 VAL A O 1
ATOM 1860 N N . LEU A 1 225 ? -4.113 36.375 1.453 1 89.69 225 LEU A N 1
ATOM 1861 C CA . LEU A 1 225 ? -5.18 36.531 2.436 1 89.69 225 LEU A CA 1
ATOM 1862 C C . LEU A 1 225 ? -6.547 36.312 1.795 1 89.69 225 LEU A C 1
ATOM 1864 O O . LEU A 1 225 ? -7.43 35.688 2.396 1 89.69 225 LEU A O 1
ATOM 1868 N N . LEU A 1 226 ? -6.723 36.812 0.643 1 90.69 226 LEU A N 1
ATOM 1869 C CA . LEU A 1 226 ? -7.992 36.688 -0.06 1 90.69 226 LEU A CA 1
ATOM 1870 C C . LEU A 1 226 ? -8.281 35.219 -0.352 1 90.69 226 LEU A C 1
ATOM 1872 O O . LEU A 1 226 ? -9.391 34.719 -0.101 1 90.69 226 LEU A O 1
ATOM 1876 N N . ALA A 1 227 ? -7.316 34.562 -0.895 1 89.88 227 ALA A N 1
ATOM 1877 C CA . ALA A 1 227 ? -7.465 33.125 -1.198 1 89.88 227 ALA A CA 1
ATOM 1878 C C . ALA A 1 227 ? -7.688 32.312 0.074 1 89.88 227 ALA A C 1
ATOM 1880 O O . ALA A 1 227 ? -8.508 31.391 0.096 1 89.88 227 ALA A O 1
ATOM 1881 N N . TYR A 1 228 ? -7.016 32.688 1.042 1 90.19 228 TYR A N 1
ATOM 1882 C CA . TYR A 1 228 ? -7.109 32.031 2.342 1 90.19 228 TYR A CA 1
ATOM 1883 C C . TYR A 1 228 ? -8.516 32.156 2.918 1 90.19 228 TYR A C 1
ATOM 1885 O O . TYR A 1 228 ? -9.086 31.188 3.395 1 90.19 228 TYR A O 1
ATOM 1893 N N . GLU A 1 229 ? -9.047 33.281 2.889 1 91.5 229 GLU A N 1
ATOM 1894 C CA . GLU A 1 229 ? -10.375 33.531 3.459 1 91.5 229 GLU A CA 1
ATOM 1895 C C . GLU A 1 229 ? -11.453 32.75 2.695 1 91.5 229 GLU A C 1
ATOM 1897 O O . GLU A 1 229 ? -12.391 32.219 3.299 1 91.5 229 GLU A O 1
ATOM 1902 N N . ALA A 1 230 ? -11.312 32.781 1.45 1 92.12 230 ALA A N 1
ATOM 1903 C CA . ALA A 1 230 ? -12.25 31.984 0.641 1 92.12 230 ALA A CA 1
ATOM 1904 C C . ALA A 1 230 ? -12.211 30.516 1.014 1 92.12 230 ALA A C 1
ATOM 1906 O O . ALA A 1 230 ? -13.25 29.875 1.177 1 92.12 230 ALA A O 1
ATOM 1907 N N . ARG A 1 231 ? -11.047 30.016 1.125 1 91.94 231 ARG A N 1
ATOM 1908 C CA . ARG A 1 231 ? -10.875 28.609 1.492 1 91.94 231 ARG A CA 1
ATOM 1909 C C . ARG A 1 231 ? -11.391 28.344 2.9 1 91.94 231 ARG A C 1
ATOM 1911 O O . ARG A 1 231 ? -12.055 27.344 3.143 1 91.94 231 ARG A O 1
ATOM 1918 N N . ARG A 1 232 ? -11.086 29.172 3.756 1 91.19 232 ARG A N 1
ATOM 1919 C CA . ARG A 1 232 ? -11.539 29.062 5.137 1 91.19 232 ARG A CA 1
ATOM 1920 C C . ARG A 1 232 ? -13.062 28.984 5.215 1 91.19 232 ARG A C 1
ATOM 1922 O O . ARG A 1 232 ? -13.609 28.156 5.945 1 91.19 232 ARG A O 1
ATOM 1929 N N . LYS A 1 233 ? -13.703 29.781 4.473 1 91.44 233 LYS A N 1
ATOM 1930 C CA . LYS A 1 233 ? -15.164 29.766 4.43 1 91.44 233 LYS A CA 1
ATOM 1931 C C . LYS A 1 233 ? -15.688 28.422 3.941 1 91.44 233 LYS A C 1
ATOM 1933 O O . LYS A 1 233 ? -16.641 27.875 4.512 1 91.44 233 LYS A O 1
ATOM 1938 N N . THR A 1 234 ? -15.094 27.984 2.916 1 91.56 234 THR A N 1
ATOM 1939 C CA . THR A 1 234 ? -15.484 26.688 2.375 1 91.56 234 THR A CA 1
ATOM 1940 C C . THR A 1 234 ? -15.328 25.594 3.428 1 91.56 234 THR A C 1
ATOM 1942 O O . THR A 1 234 ? -16.203 24.734 3.578 1 91.56 234 THR A O 1
ATOM 1945 N N . LEU A 1 235 ? -14.258 25.594 4.121 1 91.75 235 LEU A N 1
ATOM 1946 C CA . LEU A 1 235 ? -13.969 24.594 5.145 1 91.75 235 LEU A CA 1
ATOM 1947 C C . LEU A 1 235 ? -14.977 24.672 6.285 1 91.75 235 LEU A C 1
ATOM 1949 O O . LEU A 1 235 ? -15.406 23.656 6.812 1 91.75 235 LEU A O 1
ATOM 1953 N N . LEU A 1 236 ? -15.328 25.859 6.652 1 91.75 236 LEU A N 1
ATOM 1954 C CA . LEU A 1 236 ? -16.312 26.047 7.707 1 91.75 236 LEU A CA 1
ATOM 1955 C C . LEU A 1 236 ? -17.688 25.531 7.27 1 91.75 236 LEU A C 1
ATOM 1957 O O . LEU A 1 236 ? -18.391 24.906 8.062 1 91.75 236 LEU A O 1
ATOM 1961 N N . ASP A 1 237 ? -18.016 25.797 6.07 1 91.44 237 ASP A N 1
ATOM 1962 C CA . ASP A 1 237 ? -19.266 25.281 5.527 1 91.44 237 ASP A CA 1
ATOM 1963 C C . ASP A 1 237 ? -19.266 23.75 5.52 1 91.44 237 ASP A C 1
ATOM 1965 O O . ASP A 1 237 ? -20.281 23.125 5.863 1 91.44 237 ASP A O 1
ATOM 1969 N N . GLU A 1 238 ? -18.188 23.266 5.105 1 90.25 238 GLU A N 1
ATOM 1970 C CA . GLU A 1 238 ? -18.047 21.812 5.105 1 90.25 238 GLU A CA 1
ATOM 1971 C C . GLU A 1 238 ? -18.188 21.234 6.516 1 90.25 238 GLU A C 1
ATOM 1973 O O . GLU A 1 238 ? -18.859 20.219 6.715 1 90.25 238 GLU A O 1
ATOM 1978 N N . LYS A 1 239 ? -17.562 21.859 7.398 1 90 239 LYS A N 1
ATOM 1979 C CA . LYS A 1 239 ? -17.625 21.438 8.789 1 90 239 LYS A CA 1
ATOM 1980 C C . LYS A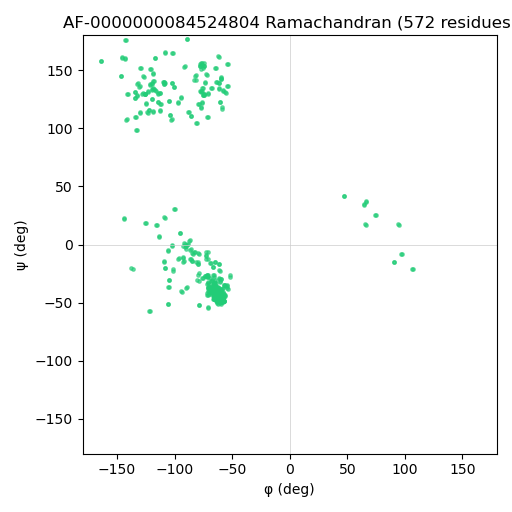 1 239 ? -19.062 21.453 9.312 1 90 239 LYS A C 1
ATOM 1982 O O . LYS A 1 239 ? -19.484 20.516 9.992 1 90 239 LYS A O 1
ATOM 1987 N N . SER A 1 240 ? -19.719 22.484 8.977 1 90.12 240 SER A N 1
ATOM 1988 C CA . SER A 1 240 ? -21.109 22.609 9.383 1 90.12 240 SER A CA 1
ATOM 1989 C C . SER A 1 240 ? -21.969 21.516 8.758 1 90.12 240 SER A C 1
ATOM 1991 O O . SER A 1 240 ? -22.828 20.938 9.422 1 90.12 240 SER A O 1
ATOM 1993 N N . ALA A 1 241 ? -21.719 21.312 7.562 1 89.12 241 ALA A N 1
ATOM 1994 C CA . ALA A 1 241 ? -22.453 20.266 6.859 1 89.12 241 ALA A CA 1
ATOM 1995 C C . ALA A 1 241 ? -22.188 18.891 7.488 1 89.12 241 ALA A C 1
ATOM 1997 O O . ALA A 1 241 ? -23.125 18.094 7.66 1 89.12 241 ALA A O 1
ATOM 1998 N N . LEU A 1 242 ? -21.016 18.641 7.801 1 89.06 242 LEU A N 1
ATOM 1999 C CA . LEU A 1 242 ? -20.641 17.375 8.422 1 89.06 242 LEU A CA 1
ATOM 2000 C C . LEU A 1 242 ? -21.281 17.234 9.797 1 89.06 242 LEU A C 1
ATOM 2002 O O . LEU A 1 242 ? -21.781 16.156 10.141 1 89.06 242 LEU A O 1
ATOM 2006 N N . ARG A 1 243 ? -21.297 18.266 10.555 1 88 243 ARG A N 1
ATOM 2007 C CA . ARG A 1 243 ? -21.922 18.25 11.875 1 88 243 ARG A CA 1
ATOM 2008 C C . ARG A 1 243 ? -23.422 17.969 11.758 1 88 243 ARG A C 1
ATOM 2010 O O . ARG A 1 243 ? -23.969 17.188 12.547 1 88 243 ARG A O 1
ATOM 2017 N N . ARG A 1 244 ? -24.016 18.578 10.828 1 87.56 244 ARG A N 1
ATOM 2018 C CA . ARG A 1 244 ? -25.438 18.328 10.602 1 87.56 244 ARG A CA 1
ATOM 2019 C C . ARG A 1 244 ? -25.688 16.875 10.219 1 87.56 244 ARG A C 1
ATOM 2021 O O . ARG A 1 244 ? -26.625 16.25 10.719 1 87.56 244 ARG A O 1
ATOM 2028 N N . ALA A 1 245 ? -24.844 16.438 9.344 1 88.56 245 ALA A N 1
ATOM 2029 C CA . ALA A 1 245 ? -24.969 15.047 8.906 1 88.56 245 ALA A CA 1
ATOM 2030 C C . ALA A 1 245 ? -24.766 14.086 10.07 1 88.56 245 ALA A C 1
ATOM 2032 O O . ALA A 1 245 ? -25.469 13.078 10.18 1 88.56 245 ALA A O 1
ATOM 2033 N N . GLU A 1 246 ? -23.844 14.359 10.883 1 88.56 246 GLU A N 1
ATOM 2034 C CA . GLU A 1 246 ? -23.562 13.531 12.047 1 88.56 246 GLU A CA 1
ATOM 2035 C C . GLU A 1 246 ? -24.75 13.523 13.008 1 88.56 246 GLU A C 1
ATOM 2037 O O . GLU A 1 246 ? -25.125 12.477 13.539 1 88.56 246 GLU A O 1
ATOM 2042 N N . LYS A 1 247 ? -25.266 14.695 13.234 1 88.56 247 LYS A N 1
ATOM 2043 C CA . LYS A 1 247 ? -26.422 14.805 14.109 1 88.56 247 LYS A CA 1
ATOM 2044 C C . LYS A 1 247 ? -27.609 14.039 13.539 1 88.56 247 LYS A C 1
ATOM 2046 O O . LYS A 1 247 ? -28.312 13.328 14.273 1 88.56 247 LYS A O 1
ATOM 2051 N N . GLN A 1 248 ? -27.781 14.234 12.328 1 89.12 248 GLN A N 1
ATOM 2052 C CA . GLN A 1 248 ? -28.859 13.508 11.672 1 89.12 248 GLN A CA 1
ATOM 2053 C C . GLN A 1 248 ? -28.641 12 11.742 1 89.12 248 GLN A C 1
ATOM 2055 O O . GLN A 1 248 ? -29.578 11.234 11.969 1 89.12 248 GLN A O 1
ATOM 2060 N N . GLY A 1 249 ? -27.438 11.641 11.555 1 88.38 249 GLY A N 1
ATOM 2061 C CA . GLY A 1 249 ? -27.094 10.234 11.656 1 88.38 249 GLY A CA 1
ATOM 2062 C C . GLY A 1 249 ? -27.297 9.672 13.047 1 88.38 249 GLY A C 1
ATOM 2063 O O . GLY A 1 249 ? -27.797 8.555 13.211 1 88.38 249 GLY A O 1
ATOM 2064 N N . GLU A 1 250 ? -26.906 10.352 13.977 1 89.25 250 GLU A N 1
ATOM 2065 C CA . GLU A 1 250 ? -27.109 9.961 15.367 1 89.25 250 GLU A CA 1
ATOM 2066 C C . GLU A 1 250 ? -28.594 9.805 15.672 1 89.25 250 GLU A C 1
ATOM 2068 O O . GLU A 1 250 ? -29 8.82 16.297 1 89.25 250 GLU A O 1
ATOM 2073 N N . LYS A 1 251 ? -29.312 10.781 15.297 1 88.88 251 LYS A N 1
ATOM 2074 C CA . LYS A 1 251 ? -30.75 10.711 15.5 1 88.88 251 LYS A CA 1
ATOM 2075 C C . LYS A 1 251 ? -31.359 9.492 14.797 1 88.88 251 LYS A C 1
ATOM 2077 O O . LYS A 1 251 ? -32.156 8.773 15.375 1 88.88 251 LYS A O 1
ATOM 2082 N N . ARG A 1 252 ? -30.969 9.305 13.602 1 88.94 252 ARG A N 1
ATOM 2083 C CA . ARG A 1 252 ? -31.438 8.148 12.844 1 88.94 252 ARG A CA 1
ATOM 2084 C C . ARG A 1 252 ? -31.062 6.844 13.531 1 88.94 252 ARG A C 1
ATOM 2086 O O . ARG A 1 252 ? -31.844 5.895 13.562 1 88.94 252 ARG A O 1
ATOM 2093 N N . GLY A 1 253 ? -29.891 6.836 14.078 1 89.25 253 GLY A N 1
ATOM 2094 C CA . GLY A 1 253 ? -29.453 5.66 14.812 1 89.25 253 GLY A CA 1
ATOM 2095 C C . GLY A 1 253 ? -30.266 5.398 16.062 1 89.25 253 GLY A C 1
ATOM 2096 O O . GLY A 1 253 ? -30.656 4.258 16.328 1 89.25 253 GLY A O 1
ATOM 2097 N N . ILE A 1 254 ? -30.469 6.441 16.688 1 90.56 254 ILE A N 1
ATOM 2098 C CA . ILE A 1 254 ? -31.266 6.336 17.906 1 90.56 254 ILE A CA 1
ATOM 2099 C C . ILE A 1 254 ? -32.656 5.852 17.547 1 90.56 254 ILE A C 1
ATOM 2101 O O . ILE A 1 254 ? -33.219 4.957 18.219 1 90.56 254 ILE A O 1
ATOM 2105 N N . LEU A 1 255 ? -33.188 6.406 16.531 1 91.31 255 LEU A N 1
ATOM 2106 C CA . LEU A 1 255 ? -34.531 6.012 16.094 1 91.31 255 LEU A CA 1
ATOM 2107 C C . LEU A 1 255 ? -34.531 4.551 15.656 1 91.31 255 LEU A C 1
ATOM 2109 O O . LEU A 1 255 ? -35.469 3.814 15.977 1 91.31 255 LEU A O 1
ATOM 2113 N N . LYS A 1 256 ? -33.562 4.121 15.008 1 91.75 256 LYS A N 1
ATOM 2114 C CA . LYS A 1 256 ? -33.469 2.732 14.57 1 91.75 256 LYS A CA 1
ATOM 2115 C C . LYS A 1 256 ? -33.375 1.782 15.766 1 91.75 256 LYS A C 1
ATOM 2117 O O . LYS A 1 256 ? -34.031 0.738 15.773 1 91.75 256 LYS A O 1
ATOM 2122 N N . VAL A 1 257 ? -32.625 2.17 16.734 1 91.81 257 VAL A N 1
ATOM 2123 C CA . VAL A 1 257 ? -32.5 1.354 17.938 1 91.81 257 VAL A CA 1
ATOM 2124 C C . VAL A 1 257 ? -33.812 1.333 18.688 1 91.81 257 VAL A C 1
ATOM 2126 O O . VAL A 1 257 ? -34.25 0.282 19.156 1 91.81 257 VAL A O 1
ATOM 2129 N N . ALA A 1 258 ? -34.438 2.539 18.75 1 92.06 258 ALA A N 1
ATOM 2130 C CA . ALA A 1 258 ? -35.719 2.629 19.406 1 92.06 258 ALA A CA 1
ATOM 2131 C C . ALA A 1 258 ? -36.75 1.721 18.734 1 92.06 258 ALA A C 1
ATOM 2133 O O . ALA A 1 258 ? -37.531 1.023 19.422 1 92.06 258 ALA A O 1
ATOM 2134 N N . LEU A 1 259 ? -36.719 1.734 17.484 1 93.31 259 LEU A N 1
ATOM 2135 C CA . LEU A 1 259 ? -37.594 0.865 16.734 1 93.31 259 LEU A CA 1
ATOM 2136 C C . LEU A 1 259 ? -37.312 -0.603 17.031 1 93.31 259 LEU A C 1
ATOM 2138 O O . LEU A 1 259 ? -38.25 -1.408 17.172 1 93.31 259 LEU A O 1
ATOM 2142 N N . GLY A 1 260 ? -36.125 -0.951 17.094 1 92.19 260 GLY A N 1
ATOM 2143 C CA . GLY A 1 260 ? -35.75 -2.303 17.484 1 92.19 260 GLY A CA 1
ATOM 2144 C C . GLY A 1 260 ? -36.219 -2.68 18.875 1 92.19 260 GLY A C 1
ATOM 2145 O O . GLY A 1 260 ? -36.688 -3.799 19.094 1 92.19 260 GLY A O 1
ATOM 2146 N N . MET A 1 261 ? -36.125 -1.704 19.781 1 93.44 261 MET A N 1
ATOM 2147 C CA . MET A 1 261 ? -36.594 -1.925 21.141 1 93.44 261 MET A CA 1
ATOM 2148 C C . MET A 1 261 ? -38.125 -2.1 21.172 1 93.44 261 MET A C 1
ATOM 2150 O O . MET A 1 261 ? -38.625 -2.941 21.906 1 93.44 261 MET A O 1
ATOM 2154 N N . ILE A 1 262 ? -38.812 -1.392 20.391 1 92.62 262 ILE A N 1
ATOM 2155 C CA . ILE A 1 262 ? -40.25 -1.479 20.297 1 92.62 262 ILE A CA 1
ATOM 2156 C C . ILE A 1 262 ? -40.656 -2.852 19.75 1 92.62 262 ILE A C 1
ATOM 2158 O O . ILE A 1 262 ? -41.562 -3.492 20.281 1 92.62 262 ILE A O 1
ATOM 2162 N N . GLN A 1 263 ? -39.906 -3.295 18.828 1 93.94 263 GLN A N 1
ATOM 2163 C CA . GLN A 1 263 ? -40.188 -4.582 18.203 1 93.94 263 GLN A CA 1
ATOM 2164 C C . GLN A 1 263 ? -39.938 -5.73 19.172 1 93.94 263 GLN A C 1
ATOM 2166 O O . GLN A 1 263 ? -40.594 -6.773 19.094 1 93.94 263 GLN A O 1
ATOM 2171 N N . LYS A 1 264 ? -39 -5.484 20.094 1 94.62 264 LYS A N 1
ATOM 2172 C CA . LYS A 1 264 ? -38.719 -6.5 21.109 1 94.62 264 LYS A CA 1
ATOM 2173 C C . LYS A 1 264 ? -39.656 -6.395 22.297 1 94.62 264 LYS A C 1
ATOM 2175 O O . LYS A 1 264 ? -39.531 -7.137 23.266 1 94.62 264 LYS A O 1
ATOM 2180 N N . GLY A 1 265 ? -40.531 -5.348 22.281 1 92.06 265 GLY A N 1
ATOM 2181 C CA . GLY A 1 265 ? -41.594 -5.262 23.266 1 92.06 265 GLY A CA 1
ATOM 2182 C C . GLY A 1 265 ? -41.25 -4.422 24.484 1 92.06 265 GLY A C 1
ATOM 2183 O O . GLY A 1 265 ? -41.875 -4.52 25.531 1 92.06 265 GLY A O 1
ATOM 2184 N N . MET A 1 266 ? -40.219 -3.617 24.375 1 93.25 266 MET A N 1
ATOM 2185 C CA . MET A 1 266 ? -39.812 -2.795 25.516 1 93.25 266 MET A CA 1
ATOM 2186 C C . MET A 1 266 ? -40.812 -1.661 25.75 1 93.25 266 MET A C 1
ATOM 2188 O O . MET A 1 266 ? -41.406 -1.141 24.812 1 93.25 266 MET A O 1
ATOM 2192 N N . ASP A 1 267 ? -40.969 -1.339 27.016 1 92.19 267 ASP A N 1
ATOM 2193 C CA . ASP A 1 267 ? -41.938 -0.305 27.359 1 92.19 267 ASP A CA 1
ATOM 2194 C C . ASP A 1 267 ? -41.375 1.087 27.062 1 92.19 267 ASP A C 1
ATOM 2196 O O . ASP A 1 267 ? -40.156 1.283 27.016 1 92.19 267 ASP A O 1
ATOM 2200 N N . ASN A 1 268 ? -42.25 2.105 26.844 1 92.69 268 ASN A N 1
ATOM 2201 C CA . ASN A 1 268 ? -41.906 3.459 26.422 1 92.69 268 ASN A CA 1
ATOM 2202 C C . ASN A 1 268 ? -41 4.148 27.438 1 92.69 268 ASN A C 1
ATOM 2204 O O . ASN A 1 268 ? -40.125 4.91 27.078 1 92.69 268 ASN A O 1
ATOM 2208 N N . LYS A 1 269 ? -41.312 3.895 28.703 1 92.69 269 LYS A N 1
ATOM 2209 C CA . LYS A 1 269 ? -40.5 4.527 29.766 1 92.69 269 LYS A CA 1
ATOM 2210 C C . LYS A 1 269 ? -39.031 4.121 29.672 1 92.69 269 LYS A C 1
ATOM 2212 O O . LYS A 1 269 ? -38.156 4.973 29.75 1 92.69 269 LYS A O 1
ATOM 2217 N N . THR A 1 270 ? -38.75 2.832 29.5 1 93.62 270 THR A N 1
ATOM 2218 C CA . THR A 1 270 ? -37.406 2.309 29.391 1 93.62 270 THR A CA 1
ATOM 2219 C C . THR A 1 270 ? -36.719 2.842 28.141 1 93.62 270 THR A C 1
ATOM 2221 O O . THR A 1 270 ? -35.562 3.23 28.188 1 93.62 270 THR A O 1
ATOM 2224 N N . ILE A 1 271 ? -37.469 2.871 27.016 1 94.25 271 ILE A N 1
ATOM 2225 C CA . ILE A 1 271 ? -36.938 3.346 25.75 1 94.25 271 ILE A CA 1
ATOM 2226 C C . ILE A 1 271 ? -36.562 4.82 25.875 1 94.25 271 ILE A C 1
ATOM 2228 O O . ILE A 1 271 ? -35.469 5.234 25.422 1 94.25 271 ILE A O 1
ATOM 2232 N N . ALA A 1 272 ? -37.406 5.59 26.484 1 92.44 272 ALA A N 1
ATOM 2233 C CA . ALA A 1 272 ? -37.156 7.02 26.672 1 92.44 272 ALA A CA 1
ATOM 2234 C C . ALA A 1 272 ? -35.906 7.246 27.516 1 92.44 272 ALA A C 1
ATOM 2236 O O . ALA A 1 272 ? -35.094 8.133 27.219 1 92.44 272 ALA A O 1
ATOM 2237 N N . GLU A 1 273 ? -35.719 6.492 28.547 1 92 273 GLU A N 1
ATOM 2238 C CA . GLU A 1 273 ? -34.562 6.621 29.438 1 92 273 GLU A CA 1
ATOM 2239 C C . GLU A 1 273 ? -33.281 6.281 28.719 1 92 273 GLU A C 1
ATOM 2241 O O . GLU A 1 273 ? -32.25 6.938 28.922 1 92 273 GLU A O 1
ATOM 2246 N N . LEU A 1 274 ? -33.375 5.258 27.922 1 90.5 274 LEU A N 1
ATOM 2247 C CA . LEU A 1 274 ? -32.188 4.75 27.266 1 90.5 274 LEU A CA 1
ATOM 2248 C C . LEU A 1 274 ? -31.812 5.598 26.062 1 90.5 274 LEU A C 1
ATOM 2250 O O . LEU A 1 274 ? -30.641 5.723 25.719 1 90.5 274 LEU A O 1
ATOM 2254 N N . THR A 1 275 ? -32.875 6.18 25.422 1 91.81 275 THR A N 1
ATOM 2255 C CA . THR A 1 275 ? -32.625 6.844 24.141 1 91.81 275 THR A CA 1
ATOM 2256 C C . THR A 1 275 ? -32.75 8.359 24.297 1 91.81 275 THR A C 1
ATOM 2258 O O . THR A 1 275 ? -32.344 9.109 23.406 1 91.81 275 THR A O 1
ATOM 2261 N N . GLU A 1 276 ? -33.312 8.852 25.359 1 89.75 276 GLU A N 1
ATOM 2262 C CA . GLU A 1 276 ? -33.562 10.258 25.641 1 89.75 276 GLU A CA 1
ATOM 2263 C C . GLU A 1 276 ? -34.562 10.852 24.672 1 89.75 276 GLU A C 1
ATOM 2265 O O . GLU A 1 276 ? -34.625 12.07 24.484 1 89.75 276 GLU A O 1
ATOM 2270 N N . LEU A 1 277 ? -35.281 9.969 24.016 1 91.69 277 LEU A N 1
ATOM 2271 C CA . LEU A 1 277 ? -36.406 10.406 23.203 1 91.69 277 LEU A CA 1
ATOM 2272 C C . LEU A 1 277 ? -37.625 10.75 24.078 1 91.69 277 LEU A C 1
ATOM 2274 O O . LEU A 1 277 ? -37.75 10.203 25.188 1 91.69 277 LEU A O 1
ATOM 2278 N N . THR A 1 278 ? -38.375 11.648 23.547 1 91 278 THR A N 1
ATOM 2279 C CA . THR A 1 278 ? -39.594 11.969 24.281 1 91 278 THR A CA 1
ATOM 2280 C C . THR A 1 278 ? -40.625 10.859 24.125 1 91 278 THR A C 1
ATOM 2282 O O . THR A 1 278 ? -40.562 10.062 23.188 1 91 278 THR A O 1
ATOM 2285 N N . GLN A 1 279 ? -41.531 10.797 25.125 1 88.94 279 GLN A N 1
ATOM 2286 C CA . GLN A 1 279 ? -42.594 9.812 25.047 1 88.94 279 GLN A CA 1
ATOM 2287 C C . GLN A 1 279 ? -43.406 9.992 23.766 1 88.94 279 GLN A C 1
ATOM 2289 O O . GLN A 1 279 ? -43.844 9.008 23.156 1 88.94 279 GLN A O 1
ATOM 2294 N N . GLU A 1 280 ? -43.531 11.227 23.406 1 90.75 280 GLU A N 1
ATOM 2295 C CA . GLU A 1 280 ? -44.281 11.531 22.203 1 90.75 280 GLU A CA 1
ATOM 2296 C C . GLU A 1 280 ? -43.625 10.961 20.953 1 90.75 280 GLU A C 1
ATOM 2298 O O . GLU A 1 280 ? -44.281 10.398 20.078 1 90.75 280 GLU A O 1
ATOM 2303 N N . GLU A 1 281 ? -42.375 11.094 20.906 1 91.69 281 GLU A N 1
ATOM 2304 C CA . GLU A 1 281 ? -41.594 10.586 19.766 1 91.69 281 GLU A CA 1
ATOM 2305 C C . GLU A 1 281 ? -41.688 9.062 19.688 1 91.69 281 GLU A C 1
ATOM 2307 O O . GLU A 1 281 ? -41.781 8.508 18.594 1 91.69 281 GLU A O 1
ATOM 2312 N N . ILE A 1 282 ? -41.719 8.484 20.828 1 92.69 282 ILE A N 1
ATOM 2313 C CA . ILE A 1 282 ? -41.75 7.027 20.891 1 92.69 282 ILE A CA 1
ATOM 2314 C C . ILE A 1 282 ? -43.156 6.543 20.438 1 92.69 282 ILE A C 1
ATOM 2316 O O . ILE A 1 282 ? -43.25 5.562 19.703 1 92.69 282 ILE A O 1
ATOM 2320 N N . GLU A 1 283 ? -44.125 7.227 20.891 1 90.94 283 GLU A N 1
ATOM 2321 C CA . GLU A 1 283 ? -45.469 6.867 20.5 1 90.94 283 GLU A CA 1
ATOM 2322 C C . GLU A 1 283 ? -45.656 7.008 19 1 90.94 283 GLU A C 1
ATOM 2324 O O . GLU A 1 283 ? -46.344 6.195 18.375 1 90.94 283 GLU A O 1
ATOM 2329 N N . GLN A 1 284 ? -45.062 7.977 18.531 1 91.69 284 GLN A N 1
ATOM 2330 C CA . GLN A 1 284 ? -45.156 8.172 17.094 1 91.69 284 GLN A CA 1
ATOM 2331 C C . GLN A 1 284 ? -44.469 7.023 16.344 1 91.69 284 GLN A C 1
ATOM 2333 O O . GLN A 1 284 ? -44.969 6.59 15.297 1 91.69 284 GLN A O 1
ATOM 2338 N N . LEU A 1 285 ? -43.375 6.531 16.812 1 90.56 285 LEU A N 1
ATOM 2339 C CA . LEU A 1 285 ? -42.625 5.422 16.219 1 90.56 285 LEU A CA 1
ATOM 2340 C C . LEU A 1 285 ? -43.438 4.133 16.281 1 90.56 285 LEU A C 1
ATOM 2342 O O . LEU A 1 285 ? -43.375 3.322 15.352 1 90.56 285 LEU A O 1
ATOM 2346 N N . ARG A 1 286 ? -44.188 4.035 17.391 1 89.19 286 ARG A N 1
ATOM 2347 C CA . ARG A 1 286 ? -45.031 2.842 17.562 1 89.19 286 ARG A CA 1
ATOM 2348 C C . ARG A 1 286 ? -46.156 2.824 16.547 1 89.19 286 ARG A C 1
ATOM 2350 O O . ARG A 1 286 ? -46.656 1.757 16.188 1 89.19 286 ARG A O 1
ATOM 2357 N N . ARG A 1 287 ? -46.562 4.02 16.219 1 85.38 287 ARG A N 1
ATOM 2358 C CA . ARG A 1 287 ? -47.688 4.121 15.305 1 85.38 287 ARG A CA 1
ATOM 2359 C C . ARG A 1 287 ? -47.25 3.904 13.867 1 85.38 287 ARG A C 1
ATOM 2361 O O . ARG A 1 287 ? -48.094 3.717 12.977 1 85.38 287 ARG A O 1
ATOM 2368 N N . GLN A 1 288 ? -46 3.953 13.555 1 75.88 288 GLN A N 1
ATOM 2369 C CA . GLN A 1 288 ? -45.5 3.713 12.211 1 75.88 288 GLN A CA 1
ATOM 2370 C C . GLN A 1 288 ? -45.406 2.219 11.914 1 75.88 288 GLN A C 1
ATOM 2372 O O . GLN A 1 288 ? -45.719 1.782 10.805 1 75.88 288 GLN A O 1
ATOM 2377 N N . MET B 1 1 ? -1.075 -40.562 -22.938 1 45.34 1 MET B N 1
ATOM 2378 C CA . MET B 1 1 ? -1.711 -39.281 -22.641 1 45.34 1 MET B CA 1
ATOM 2379 C C . MET B 1 1 ? -0.785 -38.125 -22.984 1 45.34 1 MET B C 1
ATOM 2381 O O . MET B 1 1 ? 0.426 -38.188 -22.781 1 45.34 1 MET B O 1
ATOM 2385 N N . GLY B 1 2 ? -1.27 -37.281 -23.984 1 61.28 2 GLY B N 1
ATOM 2386 C CA . GLY B 1 2 ? -0.385 -36.25 -24.531 1 61.28 2 GLY B CA 1
ATOM 2387 C C . GLY B 1 2 ? 0.221 -35.344 -23.469 1 61.28 2 GLY B C 1
ATOM 2388 O O . GLY B 1 2 ? -0.231 -35.344 -22.328 1 61.28 2 GLY B O 1
ATOM 2389 N N . LYS B 1 3 ? 1.382 -34.688 -23.672 1 83.31 3 LYS B N 1
ATOM 2390 C CA . LYS B 1 3 ? 2.123 -33.812 -22.766 1 83.31 3 LYS B CA 1
ATOM 2391 C C . LYS B 1 3 ? 1.276 -32.625 -22.328 1 83.31 3 LYS B C 1
ATOM 2393 O O . LYS B 1 3 ? 0.646 -31.984 -23.172 1 83.31 3 LYS B O 1
ATOM 2398 N N . ARG B 1 4 ? 0.963 -32.5 -21 1 91.88 4 ARG B N 1
ATOM 2399 C CA . ARG B 1 4 ? 0.193 -31.391 -20.453 1 91.88 4 ARG B CA 1
ATOM 2400 C C . ARG B 1 4 ? 1.076 -30.172 -20.219 1 91.88 4 ARG B C 1
ATOM 2402 O O . ARG B 1 4 ? 2.25 -30.297 -19.875 1 91.88 4 ARG B O 1
ATOM 2409 N N . LEU B 1 5 ? 0.459 -29.047 -20.516 1 94.5 5 LEU B N 1
ATOM 2410 C CA . LEU B 1 5 ? 1.163 -27.781 -20.344 1 94.5 5 LEU B CA 1
ATOM 2411 C C . LEU B 1 5 ? 1.577 -27.594 -18.875 1 94.5 5 LEU B C 1
ATOM 2413 O O . LEU B 1 5 ? 0.873 -28.031 -17.969 1 94.5 5 LEU B O 1
ATOM 2417 N N . ASP B 1 6 ? 2.758 -26.984 -18.672 1 95.81 6 ASP B N 1
ATOM 2418 C CA . ASP B 1 6 ? 3.158 -26.516 -17.344 1 95.81 6 ASP B CA 1
ATOM 2419 C C . ASP B 1 6 ? 2.35 -25.297 -16.922 1 95.81 6 ASP B C 1
ATOM 2421 O O . ASP B 1 6 ? 2.559 -24.203 -17.438 1 95.81 6 ASP B O 1
ATOM 2425 N N . LEU B 1 7 ? 1.52 -25.484 -16 1 95.81 7 LEU B N 1
ATOM 2426 C CA . LEU B 1 7 ? 0.574 -24.438 -15.609 1 95.81 7 LEU B CA 1
ATOM 2427 C C . LEU B 1 7 ? 1.285 -23.297 -14.883 1 95.81 7 LEU B C 1
ATOM 2429 O O . LEU B 1 7 ? 0.694 -22.234 -14.648 1 95.81 7 LEU B O 1
ATOM 2433 N N . ARG B 1 8 ? 2.561 -23.438 -14.586 1 95.38 8 ARG B N 1
ATOM 2434 C CA . ARG B 1 8 ? 3.328 -22.391 -13.922 1 95.38 8 ARG B CA 1
ATOM 2435 C C . ARG B 1 8 ? 3.752 -21.312 -14.922 1 95.38 8 ARG B C 1
ATOM 2437 O O . ARG B 1 8 ? 4.176 -20.234 -14.523 1 95.38 8 ARG B O 1
ATOM 2444 N N . ILE B 1 9 ? 3.652 -21.703 -16.109 1 92.56 9 ILE B N 1
ATOM 2445 C CA . ILE B 1 9 ? 3.914 -20.719 -17.141 1 92.56 9 ILE B CA 1
ATOM 2446 C C . ILE B 1 9 ? 2.707 -19.797 -17.297 1 92.56 9 ILE B C 1
ATOM 2448 O O . ILE B 1 9 ? 1.569 -20.25 -17.391 1 92.56 9 ILE B O 1
ATOM 2452 N N . ASP B 1 10 ? 2.934 -18.484 -17.328 1 91.44 10 ASP B N 1
ATOM 2453 C CA . ASP B 1 10 ? 1.894 -17.469 -17.25 1 91.44 10 ASP B CA 1
ATOM 2454 C C . ASP B 1 10 ? 0.83 -17.688 -18.328 1 91.44 10 ASP B C 1
ATOM 2456 O O . ASP B 1 10 ? -0.366 -17.547 -18.062 1 91.44 10 ASP B O 1
ATOM 2460 N N . PHE B 1 11 ? 1.221 -18.109 -19.5 1 87.94 11 PHE B N 1
ATOM 2461 C CA . PHE B 1 11 ? 0.293 -18.359 -20.609 1 87.94 11 PHE B CA 1
ATOM 2462 C C . PHE B 1 11 ? -0.682 -19.469 -20.25 1 87.94 11 PHE B C 1
ATOM 2464 O O . PHE B 1 11 ? -1.89 -19.328 -20.453 1 87.94 11 PHE B O 1
ATOM 2471 N N . ALA B 1 12 ? -0.13 -20.516 -19.828 1 92.12 12 ALA B N 1
ATOM 2472 C CA . ALA B 1 12 ? -0.954 -21.656 -19.453 1 92.12 12 ALA B CA 1
ATOM 2473 C C . ALA B 1 12 ? -1.848 -21.344 -18.266 1 92.12 12 ALA B C 1
ATOM 2475 O O . ALA B 1 12 ? -3.02 -21.719 -18.234 1 92.12 12 ALA B O 1
ATOM 2476 N N . PHE B 1 13 ? -1.293 -20.641 -17.297 1 94.69 13 PHE B N 1
ATOM 2477 C CA . PHE B 1 13 ? -2.057 -20.219 -16.141 1 94.69 13 PHE B CA 1
ATOM 2478 C C . PHE B 1 13 ? -3.266 -19.391 -16.562 1 94.69 13 PHE B C 1
ATOM 2480 O O . PHE B 1 13 ? -4.383 -19.641 -16.109 1 94.69 13 PHE B O 1
ATOM 2487 N N . LYS B 1 14 ? -3.039 -18.422 -17.406 1 91.94 14 LYS B N 1
ATOM 2488 C CA . LYS B 1 14 ? -4.086 -17.531 -17.906 1 91.94 14 LYS B CA 1
ATOM 2489 C C . LYS B 1 14 ? -5.168 -18.312 -18.641 1 91.94 14 LYS B C 1
ATOM 2491 O O . LYS B 1 14 ? -6.352 -17.984 -18.547 1 91.94 14 LYS B O 1
ATOM 2496 N N . ALA B 1 15 ? -4.746 -19.281 -19.391 1 90.94 15 ALA B N 1
ATOM 2497 C CA . ALA B 1 15 ? -5.684 -20.078 -20.172 1 90.94 15 ALA B CA 1
ATOM 2498 C C . ALA B 1 15 ? -6.676 -20.797 -19.266 1 90.94 15 ALA B C 1
ATOM 2500 O O . ALA B 1 15 ? -7.832 -21 -19.641 1 90.94 15 ALA B O 1
ATOM 2501 N N . LEU B 1 16 ? -6.219 -21.094 -18.078 1 93.81 16 LEU B N 1
ATOM 2502 C CA . LEU B 1 16 ? -7.07 -21.844 -17.172 1 93.81 16 LEU B CA 1
ATOM 2503 C C . LEU B 1 16 ? -7.848 -20.906 -16.25 1 93.81 16 LEU B C 1
ATOM 2505 O O . LEU B 1 16 ? -9.047 -21.094 -16.031 1 93.81 16 LEU B O 1
ATOM 2509 N N . PHE B 1 17 ? -7.227 -19.859 -15.773 1 95.31 17 PHE B N 1
ATOM 2510 C CA . PHE B 1 17 ? -7.812 -19.062 -14.703 1 95.31 17 PHE B CA 1
ATOM 2511 C C . PHE B 1 17 ? -8.289 -17.719 -15.227 1 95.31 17 PHE B C 1
ATOM 2513 O O . PHE B 1 17 ? -9.094 -17.047 -14.57 1 95.31 17 PHE B O 1
ATOM 2520 N N . GLY B 1 18 ? -7.809 -17.266 -16.344 1 92.69 18 GLY B N 1
ATOM 2521 C CA . GLY B 1 18 ? -8.055 -15.906 -16.812 1 92.69 18 GLY B CA 1
ATOM 2522 C C . GLY B 1 18 ? -8.852 -15.852 -18.094 1 92.69 18 GLY B C 1
ATOM 2523 O O . GLY B 1 18 ? -8.773 -14.867 -18.828 1 92.69 18 GLY B O 1
ATOM 2524 N N . THR B 1 19 ? -9.484 -16.906 -18.422 1 91.25 19 THR B N 1
ATOM 2525 C CA . THR B 1 19 ? -10.227 -16.969 -19.672 1 91.25 19 THR B CA 1
ATOM 2526 C C . THR B 1 19 ? -11.734 -16.969 -19.406 1 91.25 19 THR B C 1
ATOM 2528 O O . THR B 1 19 ? -12.211 -17.609 -18.469 1 91.25 19 THR B O 1
ATOM 2531 N N . HIS B 1 20 ? -12.398 -16.188 -20.312 1 93 20 HIS B N 1
ATOM 2532 C CA . HIS B 1 20 ? -13.852 -16.156 -20.219 1 93 20 HIS B CA 1
ATOM 2533 C C . HIS B 1 20 ? -14.438 -17.562 -20.359 1 93 20 HIS B C 1
ATOM 2535 O O . HIS B 1 20 ? -14.023 -18.328 -21.234 1 93 20 HIS B O 1
ATOM 2541 N N . GLY B 1 21 ? -15.344 -17.906 -19.484 1 92.56 21 GLY B N 1
ATOM 2542 C CA . GLY B 1 21 ? -15.898 -19.25 -19.438 1 92.56 21 GLY B CA 1
ATOM 2543 C C . GLY B 1 21 ? -15.375 -20.062 -18.266 1 92.56 21 GLY B C 1
ATOM 2544 O O . GLY B 1 21 ? -15.992 -21.062 -17.891 1 92.56 21 GLY B O 1
ATOM 2545 N N . ASN B 1 22 ? -14.266 -19.656 -17.766 1 94.44 22 ASN B N 1
ATOM 2546 C CA . ASN B 1 22 ? -13.648 -20.391 -16.672 1 94.44 22 ASN B CA 1
ATOM 2547 C C . ASN B 1 22 ? -13.75 -19.625 -15.352 1 94.44 22 ASN B C 1
ATOM 2549 O O . ASN B 1 22 ? -12.938 -19.828 -14.445 1 94.44 22 ASN B O 1
ATOM 2553 N N . GLU B 1 23 ? -14.727 -18.703 -15.234 1 96.12 23 GLU B N 1
ATOM 2554 C CA . GLU B 1 23 ? -14.852 -17.859 -14.047 1 96.12 23 GLU B CA 1
ATOM 2555 C C . GLU B 1 23 ? -15.078 -18.703 -12.797 1 96.12 23 GLU B C 1
ATOM 2557 O O . GLU B 1 23 ? -14.617 -18.344 -11.711 1 96.12 23 GLU B O 1
ATOM 2562 N N . SER B 1 24 ? -15.734 -19.812 -12.992 1 95.38 24 SER B N 1
ATOM 2563 C CA . SER B 1 24 ? -16 -20.672 -11.836 1 95.38 24 SER B CA 1
ATOM 2564 C C . SER B 1 24 ? -14.719 -21.266 -11.281 1 95.38 24 SER B C 1
ATOM 2566 O O . SER B 1 24 ? -14.594 -21.484 -10.07 1 95.38 24 SER B O 1
ATOM 2568 N N . ILE B 1 25 ? -13.773 -21.562 -12.141 1 96.75 25 ILE B N 1
ATOM 2569 C CA . ILE B 1 25 ? -12.477 -22.078 -11.727 1 96.75 25 ILE B CA 1
ATOM 2570 C C . ILE B 1 25 ? -11.734 -21 -10.93 1 96.75 25 ILE B C 1
ATOM 2572 O O . ILE B 1 25 ? -11.242 -21.266 -9.828 1 96.75 25 ILE B O 1
ATOM 2576 N N . LEU B 1 26 ? -11.742 -19.812 -11.484 1 97.38 26 LEU B N 1
ATOM 2577 C CA . LEU B 1 26 ? -11.109 -18.688 -10.797 1 97.38 26 LEU B CA 1
ATOM 2578 C C . LEU B 1 26 ? -11.773 -18.438 -9.453 1 97.38 26 LEU B C 1
ATOM 2580 O O . LEU B 1 26 ? -11.094 -18.219 -8.445 1 97.38 26 LEU B O 1
ATOM 2584 N N . ALA B 1 27 ? -13.07 -18.453 -9.438 1 96.25 27 ALA B N 1
ATOM 2585 C CA . ALA B 1 27 ? -13.812 -18.219 -8.203 1 96.25 27 ALA B CA 1
ATOM 2586 C C . ALA B 1 27 ? -13.438 -19.25 -7.133 1 96.25 27 ALA B C 1
ATOM 2588 O O . ALA B 1 27 ? -13.25 -18.891 -5.969 1 96.25 27 ALA B O 1
ATOM 2589 N N . ALA B 1 28 ? -13.344 -20.484 -7.516 1 94.94 28 ALA B N 1
ATOM 2590 C CA . ALA B 1 28 ? -12.984 -21.547 -6.57 1 94.94 28 ALA B CA 1
ATOM 2591 C C . ALA B 1 28 ? -11.586 -21.328 -6.012 1 94.94 28 ALA B C 1
ATOM 2593 O O . ALA B 1 28 ? -11.359 -21.484 -4.809 1 94.94 28 ALA B O 1
ATOM 2594 N N . PHE B 1 29 ? -10.688 -21 -6.867 1 97.12 29 PHE B N 1
ATOM 2595 C CA . PHE B 1 29 ? -9.32 -20.703 -6.434 1 97.12 29 PHE B CA 1
ATOM 2596 C C . PHE B 1 29 ? -9.297 -19.547 -5.457 1 97.12 29 PHE B C 1
ATOM 2598 O O . PHE B 1 29 ? -8.656 -19.609 -4.406 1 97.12 29 PHE B O 1
ATOM 2605 N N . LEU B 1 30 ? -10 -18.453 -5.789 1 97.31 30 LEU B N 1
ATOM 2606 C CA . LEU B 1 30 ? -10.008 -17.25 -4.965 1 97.31 30 LEU B CA 1
ATOM 2607 C C . LEU B 1 30 ? -10.656 -17.516 -3.613 1 97.31 30 LEU B C 1
ATOM 2609 O O . LEU B 1 30 ? -10.219 -17 -2.588 1 97.31 30 LEU B O 1
ATOM 2613 N N . ASN B 1 31 ? -11.688 -18.328 -3.584 1 96.06 31 ASN B N 1
ATOM 2614 C CA . ASN B 1 31 ? -12.312 -18.719 -2.322 1 96.06 31 ASN B CA 1
ATOM 2615 C C . ASN B 1 31 ? -11.328 -19.438 -1.402 1 96.06 31 ASN B C 1
ATOM 2617 O O . ASN B 1 31 ? -11.328 -19.219 -0.19 1 96.06 31 ASN B O 1
ATOM 2621 N N . ALA B 1 32 ? -10.523 -20.266 -1.991 1 95.62 32 ALA B N 1
ATOM 2622 C CA . ALA B 1 32 ? -9.516 -21 -1.224 1 95.62 32 ALA B CA 1
ATOM 2623 C C . ALA B 1 32 ? -8.391 -20.078 -0.771 1 95.62 32 ALA B C 1
ATOM 2625 O O . ALA B 1 32 ? -7.965 -20.125 0.384 1 95.62 32 ALA B O 1
ATOM 2626 N N . ALA B 1 33 ? -7.934 -19.203 -1.662 1 97 33 ALA B N 1
ATOM 2627 C CA . ALA B 1 33 ? -6.773 -18.328 -1.441 1 97 33 ALA B CA 1
ATOM 2628 C C . ALA B 1 33 ? -7.078 -17.266 -0.393 1 97 33 ALA B C 1
ATOM 2630 O O . ALA B 1 33 ? -6.227 -16.938 0.439 1 97 33 ALA B O 1
ATOM 2631 N N . LEU B 1 34 ? -8.297 -16.688 -0.433 1 95.25 34 LEU B N 1
ATOM 2632 C CA . LEU B 1 34 ? -8.648 -15.555 0.414 1 95.25 34 LEU B CA 1
ATOM 2633 C C . LEU B 1 34 ? -9.273 -16.031 1.721 1 95.25 34 LEU B C 1
ATOM 2635 O O . LEU B 1 34 ? -9.602 -15.219 2.59 1 95.25 34 LEU B O 1
ATOM 2639 N N . ARG B 1 35 ? -9.398 -17.281 1.938 1 87.94 35 ARG B N 1
ATOM 2640 C CA . ARG B 1 35 ? -9.945 -17.875 3.148 1 87.94 35 ARG B CA 1
ATOM 2641 C C . ARG B 1 35 ? -11.25 -17.188 3.553 1 87.94 35 ARG B C 1
ATOM 2643 O O . ARG B 1 35 ? -11.422 -16.812 4.715 1 87.94 35 ARG B O 1
ATOM 2650 N N . LEU B 1 36 ? -11.984 -16.953 2.627 1 82.12 36 LEU B N 1
ATOM 2651 C CA . LEU B 1 36 ? -13.25 -16.266 2.893 1 82.12 36 LEU B CA 1
ATOM 2652 C C . LEU B 1 36 ? -14.203 -17.172 3.674 1 82.12 36 LEU B C 1
ATOM 2654 O O . LEU B 1 36 ? -14.289 -18.375 3.398 1 82.12 36 LEU B O 1
ATOM 2658 N N . PRO B 1 37 ? -14.797 -16.547 4.699 1 78.62 37 PRO B N 1
ATOM 2659 C CA . PRO B 1 37 ? -15.82 -17.328 5.395 1 78.62 37 PRO B CA 1
ATOM 2660 C C . PRO B 1 37 ? -16.984 -17.719 4.484 1 78.62 37 PRO B C 1
ATOM 2662 O O . PRO B 1 37 ? -17.156 -17.125 3.416 1 78.62 37 PRO B O 1
ATOM 2665 N N . ASP B 1 38 ? -17.688 -18.688 4.922 1 77.94 38 ASP B N 1
ATOM 2666 C CA . ASP B 1 38 ? -18.766 -19.234 4.113 1 77.94 38 ASP B CA 1
ATOM 2667 C C . ASP B 1 38 ? -19.766 -18.141 3.723 1 77.94 38 ASP B C 1
ATOM 2669 O O . ASP B 1 38 ? -20.297 -18.141 2.611 1 77.94 38 ASP B O 1
ATOM 2673 N N . SER B 1 39 ? -19.984 -17.234 4.57 1 77.56 39 SER B N 1
ATOM 2674 C CA . SER B 1 39 ? -20.969 -16.172 4.324 1 77.56 39 SER B CA 1
ATOM 2675 C C . SER B 1 39 ? -20.453 -15.18 3.293 1 77.56 39 SER B C 1
ATOM 2677 O O . SER B 1 39 ? -21.234 -14.406 2.729 1 77.56 39 SER B O 1
ATOM 2679 N N . GLN B 1 40 ? -19.188 -15.297 2.926 1 79.06 40 GLN B N 1
ATOM 2680 C CA . GLN B 1 40 ? -18.594 -14.32 2.016 1 79.06 40 GLN B CA 1
ATOM 2681 C C . GLN B 1 40 ? -17.969 -15.008 0.805 1 79.06 40 GLN B C 1
ATOM 2683 O O . GLN B 1 40 ? -17.078 -14.445 0.155 1 79.06 40 GLN B O 1
ATOM 2688 N N . LYS B 1 41 ? -18.422 -16.203 0.648 1 87.19 41 LYS B N 1
ATOM 2689 C CA . LYS B 1 41 ? -17.859 -16.953 -0.467 1 87.19 41 LYS B CA 1
ATOM 2690 C C . LYS B 1 41 ? -18.188 -16.297 -1.802 1 87.19 41 LYS B C 1
ATOM 2692 O O . LYS B 1 41 ? -19.297 -15.805 -1.999 1 87.19 41 LYS B O 1
ATOM 2697 N N . ILE B 1 42 ? -17.234 -16.312 -2.605 1 90 42 ILE B N 1
ATOM 2698 C CA . ILE B 1 42 ? -17.359 -15.742 -3.943 1 90 42 ILE B CA 1
ATOM 2699 C C . ILE B 1 42 ? -18.156 -16.703 -4.836 1 90 42 ILE B C 1
ATOM 2701 O O . ILE B 1 42 ? -17.797 -17.875 -4.969 1 90 42 ILE B O 1
ATOM 2705 N N . THR B 1 43 ? -19.203 -16.266 -5.367 1 87.69 43 THR B N 1
ATOM 2706 C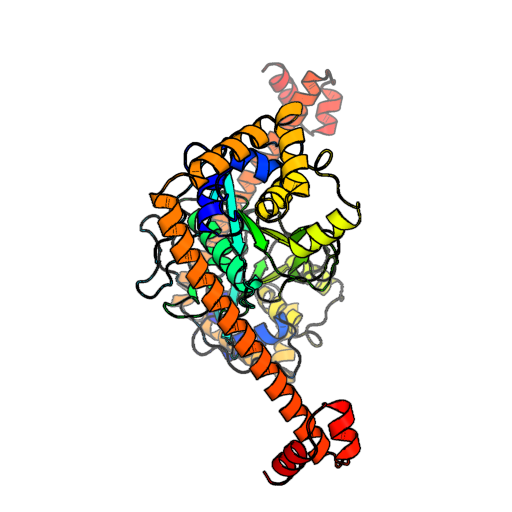 CA . THR B 1 43 ? -19.984 -17.094 -6.289 1 87.69 43 THR B CA 1
ATOM 2707 C C . THR B 1 43 ? -19.766 -16.641 -7.73 1 87.69 43 THR B C 1
ATOM 2709 O O . THR B 1 43 ? -19.797 -17.453 -8.656 1 87.69 43 THR B O 1
ATOM 2712 N N . GLU B 1 44 ? -19.516 -15.367 -7.828 1 91.06 44 GLU B N 1
ATOM 2713 C CA . GLU B 1 44 ? -19.312 -14.805 -9.156 1 91.06 44 GLU B CA 1
ATOM 2714 C C . GLU B 1 44 ? -18.062 -13.922 -9.188 1 91.06 44 GLU B C 1
ATOM 2716 O O . GLU B 1 44 ? -17.781 -13.188 -8.234 1 91.06 44 GLU B O 1
ATOM 2721 N N . VAL B 1 45 ? -17.328 -14.062 -10.258 1 95.75 45 VAL B N 1
ATOM 2722 C CA . VAL B 1 45 ? -16.156 -13.227 -10.523 1 95.75 45 VAL B CA 1
ATOM 2723 C C . VAL B 1 45 ? -16.234 -12.68 -11.945 1 95.75 45 VAL B C 1
ATOM 2725 O O . VAL B 1 45 ? -16.641 -13.383 -12.867 1 95.75 45 VAL B O 1
ATOM 2728 N N . THR B 1 46 ? -15.953 -11.453 -12.086 1 96.44 46 THR B N 1
ATOM 2729 C CA . THR B 1 46 ? -15.922 -10.828 -13.398 1 96.44 46 THR B CA 1
ATOM 2730 C C . THR B 1 46 ? -14.477 -10.602 -13.852 1 96.44 46 THR B C 1
ATOM 2732 O O . THR B 1 46 ? -13.719 -9.906 -13.18 1 96.44 46 THR B O 1
ATOM 2735 N N . LEU B 1 47 ? -14.18 -11.148 -14.984 1 96.06 47 LEU B N 1
ATOM 2736 C CA . LEU B 1 47 ? -12.859 -10.906 -15.547 1 96.06 47 LEU B CA 1
ATOM 2737 C C . LEU B 1 47 ? -12.781 -9.516 -16.156 1 96.06 47 LEU B C 1
ATOM 2739 O O . LEU B 1 47 ? -13.68 -9.102 -16.906 1 96.06 47 LEU B O 1
ATOM 2743 N N . LEU B 1 48 ? -11.742 -8.828 -15.812 1 94.81 48 LEU B N 1
ATOM 2744 C CA . LEU B 1 48 ? -11.508 -7.488 -16.328 1 94.81 48 LEU B CA 1
ATOM 2745 C C . LEU B 1 48 ? -10.352 -7.488 -17.328 1 94.81 48 LEU B C 1
ATOM 2747 O O . LEU B 1 48 ? -9.617 -8.469 -17.422 1 94.81 48 LEU B O 1
ATOM 2751 N N . ASP B 1 49 ? -10.242 -6.422 -18.078 1 90.19 49 ASP B N 1
ATOM 2752 C CA . ASP B 1 49 ? -9.102 -6.242 -18.969 1 90.19 49 ASP B CA 1
ATOM 2753 C C . ASP B 1 49 ? -7.789 -6.211 -18.188 1 90.19 49 ASP B C 1
ATOM 2755 O O . ASP B 1 49 ? -7.617 -5.387 -17.281 1 90.19 49 ASP B O 1
ATOM 2759 N N . PRO B 1 50 ? -6.918 -7.07 -18.516 1 89.56 50 PRO B N 1
ATOM 2760 C CA . PRO B 1 50 ? -5.648 -7.105 -17.797 1 89.56 50 PRO B CA 1
ATOM 2761 C C . PRO B 1 50 ? -4.672 -6.023 -18.25 1 89.56 50 PRO B C 1
ATOM 2763 O O . PRO B 1 50 ? -3.617 -5.836 -17.641 1 89.56 50 PRO B O 1
ATOM 2766 N N . GLN B 1 51 ? -5.004 -5.309 -19.328 1 85.88 51 GLN B N 1
ATOM 2767 C CA . GLN B 1 51 ? -4.121 -4.27 -19.844 1 85.88 51 GLN B CA 1
ATOM 2768 C C . GLN B 1 51 ? -4.492 -2.898 -19.297 1 85.88 51 GLN B C 1
ATOM 2770 O O . GLN B 1 51 ? -5.664 -2.516 -19.297 1 85.88 51 GLN B O 1
ATOM 2775 N N . PHE B 1 52 ? -3.475 -2.293 -18.75 1 80 52 PHE B N 1
ATOM 2776 C CA . PHE B 1 52 ? -3.676 -0.918 -18.297 1 80 52 PHE B CA 1
ATOM 2777 C C . PHE B 1 52 ? -3.105 0.066 -19.312 1 80 52 PHE B C 1
ATOM 2779 O O . PHE B 1 52 ? -2.025 -0.159 -19.875 1 80 52 PHE B O 1
ATOM 2786 N N . ASN B 1 53 ? -3.836 1.091 -19.594 1 72.56 53 ASN B N 1
ATOM 2787 C CA . ASN B 1 53 ? -3.367 2.127 -20.516 1 72.56 53 ASN B CA 1
ATOM 2788 C C . ASN B 1 53 ? -2.307 3.01 -19.859 1 72.56 53 ASN B C 1
ATOM 2790 O O . ASN B 1 53 ? -2.262 3.133 -18.641 1 72.56 53 ASN B O 1
ATOM 2794 N N . LYS B 1 54 ? -1.504 3.531 -20.734 1 72.25 54 LYS B N 1
ATOM 2795 C CA . LYS B 1 54 ? -0.511 4.5 -20.266 1 72.25 54 LYS B CA 1
ATOM 2796 C C . LYS B 1 54 ? -1.169 5.816 -19.875 1 72.25 54 LYS B C 1
ATOM 2798 O O . LYS B 1 54 ? -2.072 6.297 -20.562 1 72.25 54 LYS B O 1
ATOM 2803 N N . GLU B 1 55 ? -0.849 6.348 -18.672 1 65.12 55 GLU B N 1
ATOM 2804 C CA . GLU B 1 55 ? -1.278 7.699 -18.328 1 65.12 55 GLU B CA 1
ATOM 2805 C C . GLU B 1 55 ? -0.567 8.742 -19.188 1 65.12 55 GLU B C 1
ATOM 2807 O O . GLU B 1 55 ? -1.181 9.719 -19.625 1 65.12 55 GLU B O 1
ATOM 2812 N N . ASN B 1 56 ? 0.739 8.484 -19.312 1 66.31 56 ASN B N 1
ATOM 2813 C CA . ASN B 1 56 ? 1.588 9.289 -20.188 1 66.31 56 ASN B CA 1
ATOM 2814 C C . ASN B 1 56 ? 2.264 8.43 -21.25 1 66.31 56 ASN B C 1
ATOM 2816 O O . ASN B 1 56 ? 2.457 7.227 -21.062 1 66.31 56 ASN B O 1
ATOM 2820 N N . THR B 1 57 ? 2.529 9.016 -22.359 1 66.5 57 THR B N 1
ATOM 2821 C CA . THR B 1 57 ? 3.119 8.32 -23.5 1 66.5 57 THR B CA 1
ATOM 2822 C C . THR B 1 57 ? 4.375 7.562 -23.094 1 66.5 57 THR B C 1
ATOM 2824 O O . THR B 1 57 ? 4.676 6.504 -23.641 1 66.5 57 THR B O 1
ATOM 2827 N N . GLU B 1 58 ? 4.98 8.055 -22.078 1 71.31 58 GLU B N 1
ATOM 2828 C CA . GLU B 1 58 ? 6.27 7.5 -21.688 1 71.31 58 GLU B CA 1
ATOM 2829 C C . GLU B 1 58 ? 6.098 6.391 -20.641 1 71.31 58 GLU B C 1
ATOM 2831 O O . GLU B 1 58 ? 7.055 5.691 -20.312 1 71.31 58 GLU B O 1
ATOM 2836 N N . ASP B 1 59 ? 4.879 6.195 -20.297 1 73.38 59 ASP B N 1
ATOM 2837 C CA . ASP B 1 59 ? 4.652 5.25 -19.203 1 73.38 59 ASP B CA 1
ATOM 2838 C C . ASP B 1 59 ? 4.805 3.811 -19.688 1 73.38 59 ASP B C 1
ATOM 2840 O O . ASP B 1 59 ? 4.633 3.523 -20.875 1 73.38 59 ASP B O 1
ATOM 2844 N N . LYS B 1 60 ? 5.16 2.869 -18.766 1 72.62 60 LYS B N 1
ATOM 2845 C CA . LYS B 1 60 ? 5.273 1.44 -19.047 1 72.62 60 LYS B CA 1
ATOM 2846 C C . LYS B 1 60 ? 3.895 0.798 -19.188 1 72.62 60 LYS B C 1
ATOM 2848 O O . LYS B 1 60 ? 2.986 1.093 -18.406 1 72.62 60 LYS B O 1
ATOM 2853 N N . LYS B 1 61 ? 3.762 0.075 -20.297 1 71.81 61 LYS B N 1
ATOM 2854 C CA . LYS B 1 61 ? 2.559 -0.742 -20.422 1 71.81 61 LYS B CA 1
ATOM 2855 C C . LYS B 1 61 ? 2.629 -1.972 -19.516 1 71.81 61 LYS B C 1
ATOM 2857 O O . LYS B 1 61 ? 3.678 -2.609 -19.406 1 71.81 61 LYS B O 1
ATOM 2862 N N . SER B 1 62 ? 1.542 -2.131 -18.734 1 75.88 62 SER B N 1
ATOM 2863 C CA . SER B 1 62 ? 1.487 -3.281 -17.844 1 75.88 62 SER B CA 1
ATOM 2864 C C . SER B 1 62 ? 0.337 -4.215 -18.203 1 75.88 62 SER B C 1
ATOM 2866 O O . SER B 1 62 ? -0.749 -3.754 -18.562 1 75.88 62 SER B O 1
ATOM 2868 N N . ILE B 1 63 ? 0.666 -5.484 -18.266 1 83.25 63 ILE B N 1
ATOM 2869 C CA . ILE B 1 63 ? -0.349 -6.5 -18.531 1 83.25 63 ILE B CA 1
ATOM 2870 C C . ILE B 1 63 ? -0.371 -7.516 -17.406 1 83.25 63 ILE B C 1
ATOM 2872 O O . ILE B 1 63 ? 0.622 -8.203 -17.156 1 83.25 63 ILE B O 1
ATOM 2876 N N . LEU B 1 64 ? -1.479 -7.574 -16.703 1 86.06 64 LEU B N 1
ATOM 2877 C CA . LEU B 1 64 ? -1.658 -8.516 -15.609 1 86.06 64 LEU B CA 1
ATOM 2878 C C . LEU B 1 64 ? -1.965 -9.914 -16.125 1 86.06 64 LEU B C 1
ATOM 2880 O O . LEU B 1 64 ? -2.5 -10.07 -17.234 1 86.06 64 LEU B O 1
ATOM 2884 N N . ASP B 1 65 ? -1.631 -10.891 -15.359 1 90.62 65 ASP B N 1
ATOM 2885 C CA . ASP B 1 65 ? -1.981 -12.258 -15.727 1 90.62 65 ASP B CA 1
ATOM 2886 C C . ASP B 1 65 ? -3.482 -12.5 -15.594 1 90.62 65 ASP B C 1
ATOM 2888 O O . ASP B 1 65 ? -4.133 -12.945 -16.547 1 90.62 65 ASP B O 1
ATOM 2892 N N . VAL B 1 66 ? -3.975 -12.227 -14.492 1 94.88 66 VAL B N 1
ATOM 2893 C CA . VAL B 1 66 ? -5.41 -12.328 -14.242 1 94.88 66 VAL B CA 1
ATOM 2894 C C . VAL B 1 66 ? -5.891 -11.086 -13.492 1 94.88 66 VAL B C 1
ATOM 2896 O O . VAL B 1 66 ? -5.293 -10.688 -12.492 1 94.88 66 VAL B O 1
ATOM 2899 N N . HIS B 1 67 ? -6.875 -10.414 -13.992 1 96.12 67 HIS B N 1
ATOM 2900 C CA . HIS B 1 67 ? -7.527 -9.25 -13.398 1 96.12 67 HIS B CA 1
ATOM 2901 C C . HIS B 1 67 ? -9.031 -9.477 -13.266 1 96.12 67 HIS B C 1
ATOM 2903 O O . HIS B 1 67 ? -9.711 -9.758 -14.258 1 96.12 67 HIS B O 1
ATOM 2909 N N . ALA B 1 68 ? -9.492 -9.391 -12.047 1 97.38 68 ALA B N 1
ATOM 2910 C CA . ALA B 1 68 ? -10.898 -9.727 -11.836 1 97.38 68 ALA B CA 1
ATOM 2911 C C . ALA B 1 68 ? -11.531 -8.812 -10.789 1 97.38 68 ALA B C 1
ATOM 2913 O O . ALA B 1 68 ? -10.82 -8.133 -10.039 1 97.38 68 ALA B O 1
ATOM 2914 N N . GLN B 1 69 ? -12.781 -8.75 -10.812 1 97.06 69 GLN B N 1
ATOM 2915 C CA . GLN B 1 69 ? -13.602 -8.047 -9.828 1 97.06 69 GLN B CA 1
ATOM 2916 C C . GLN B 1 69 ? -14.555 -9.008 -9.125 1 97.06 69 GLN B C 1
ATOM 2918 O O . GLN B 1 69 ? -15.188 -9.852 -9.766 1 97.06 69 GLN B O 1
ATOM 2923 N N . LEU B 1 70 ? -14.617 -8.914 -7.863 1 95.88 70 LEU B N 1
ATOM 2924 C CA . LEU B 1 70 ? -15.523 -9.742 -7.07 1 95.88 70 LEU B CA 1
ATOM 2925 C C . LEU B 1 70 ? -16.875 -9.07 -6.914 1 95.88 70 LEU B C 1
ATOM 2927 O O . LEU B 1 70 ? -17.078 -7.945 -7.375 1 95.88 70 LEU B O 1
ATOM 2931 N N . GLU B 1 71 ? -17.812 -9.719 -6.273 1 93.5 71 GLU B N 1
ATOM 2932 C CA . GLU B 1 71 ? -19.188 -9.25 -6.125 1 93.5 71 GLU B CA 1
ATOM 2933 C C . GLU B 1 71 ? -19.25 -7.98 -5.281 1 93.5 71 GLU B C 1
ATOM 2935 O O . GLU B 1 71 ? -20.062 -7.102 -5.531 1 93.5 71 GLU B O 1
ATOM 2940 N N . ASP B 1 72 ? -18.391 -7.859 -4.355 1 92.19 72 ASP B N 1
ATOM 2941 C CA . ASP B 1 72 ? -18.422 -6.711 -3.455 1 92.19 72 ASP B CA 1
ATOM 2942 C C . ASP B 1 72 ? -17.641 -5.539 -4.031 1 92.19 72 ASP B C 1
ATOM 2944 O O . ASP B 1 72 ? -17.391 -4.547 -3.344 1 92.19 72 ASP B O 1
ATOM 2948 N N . GLY B 1 73 ? -17.141 -5.715 -5.234 1 94.69 73 GLY B N 1
ATOM 2949 C CA . GLY B 1 73 ? -16.422 -4.645 -5.898 1 94.69 73 GLY B CA 1
ATOM 2950 C C . GLY B 1 73 ? -14.914 -4.77 -5.754 1 94.69 73 GLY B C 1
ATOM 2951 O O . GLY B 1 73 ? -14.156 -4.059 -6.418 1 94.69 73 GLY B O 1
ATOM 2952 N N . SER B 1 74 ? -14.461 -5.715 -4.922 1 96.38 74 SER B N 1
ATOM 2953 C CA . SER B 1 74 ? -13.031 -5.902 -4.73 1 96.38 74 SER B CA 1
ATOM 2954 C C . SER B 1 74 ? -12.336 -6.242 -6.043 1 96.38 74 SER B C 1
ATOM 2956 O O . SER B 1 74 ? -12.891 -6.961 -6.879 1 96.38 74 SER B O 1
ATOM 2958 N N . ARG B 1 75 ? -11.18 -5.734 -6.195 1 97.31 75 ARG B N 1
ATOM 2959 C CA . ARG B 1 75 ? -10.344 -6.047 -7.348 1 97.31 75 ARG B CA 1
ATOM 2960 C C . ARG B 1 75 ? -9.25 -7.043 -6.977 1 97.31 75 ARG B C 1
ATOM 2962 O O . ARG B 1 75 ? -8.68 -6.969 -5.887 1 97.31 75 ARG B O 1
ATOM 2969 N N . VAL B 1 76 ? -9.023 -7.996 -7.879 1 97.81 76 VAL B N 1
ATOM 2970 C CA . VAL B 1 76 ? -8.031 -9.031 -7.59 1 97.81 76 VAL B CA 1
ATOM 2971 C C . VAL B 1 76 ? -7.133 -9.234 -8.805 1 97.81 76 VAL B C 1
ATOM 2973 O O . VAL B 1 76 ? -7.613 -9.297 -9.938 1 97.81 76 VAL B O 1
ATOM 2976 N N . ASN B 1 77 ? -5.879 -9.234 -8.555 1 97.81 77 ASN B N 1
ATOM 2977 C CA . ASN B 1 77 ? -4.863 -9.625 -9.523 1 97.81 77 ASN B CA 1
ATOM 2978 C C . ASN B 1 77 ? -4.129 -10.891 -9.086 1 97.81 77 ASN B C 1
ATOM 2980 O O . ASN B 1 77 ? -3.721 -11.008 -7.934 1 97.81 77 ASN B O 1
ATOM 2984 N N . VAL B 1 78 ? -4.016 -11.883 -9.977 1 98.06 78 VAL B N 1
ATOM 2985 C CA . VAL B 1 78 ? -3.211 -13.078 -9.719 1 98.06 78 VAL B CA 1
ATOM 2986 C C . VAL B 1 78 ? -2.037 -13.125 -10.695 1 98.06 78 VAL B C 1
ATOM 2988 O O . VAL B 1 78 ? -2.232 -13.062 -11.914 1 98.06 78 VAL B O 1
ATOM 2991 N N . GLU B 1 79 ? -0.886 -13.164 -10.156 1 97 79 GLU B N 1
ATOM 2992 C CA . GLU B 1 79 ? 0.341 -13.227 -10.945 1 97 79 GLU B CA 1
ATOM 2993 C C . GLU B 1 79 ? 1.117 -14.508 -10.656 1 97 79 GLU B C 1
ATOM 2995 O O . GLU B 1 79 ? 1.178 -14.953 -9.508 1 97 79 GLU B O 1
ATOM 3000 N N . ILE B 1 80 ? 1.692 -15.109 -11.625 1 96.31 80 ILE B N 1
ATOM 3001 C CA . ILE B 1 80 ? 2.557 -16.266 -11.453 1 96.31 80 ILE B CA 1
ATOM 3002 C C . ILE B 1 80 ? 3.93 -15.984 -12.062 1 96.31 80 ILE B C 1
ATOM 3004 O O . ILE B 1 80 ? 4.031 -15.383 -13.133 1 96.31 80 ILE B O 1
ATOM 3008 N N . GLN B 1 81 ? 4.945 -16.266 -11.328 1 94.06 81 GLN B N 1
ATOM 3009 C CA . GLN B 1 81 ? 6.309 -15.984 -11.773 1 94.06 81 GLN B CA 1
ATOM 3010 C C . GLN B 1 81 ? 7.215 -17.188 -11.547 1 94.06 81 GLN B C 1
ATOM 3012 O O . GLN B 1 81 ? 7.316 -17.703 -10.43 1 94.06 81 GLN B O 1
ATOM 3017 N N . MET B 1 82 ? 7.891 -17.562 -12.594 1 92.88 82 MET B N 1
ATOM 3018 C CA . MET B 1 82 ? 8.758 -18.734 -12.516 1 92.88 82 MET B CA 1
ATOM 3019 C C . MET B 1 82 ? 10.164 -18.328 -12.07 1 92.88 82 MET B C 1
ATOM 3021 O O . MET B 1 82 ? 10.836 -19.109 -11.383 1 92.88 82 MET B O 1
ATOM 3025 N N . ASN B 1 83 ? 10.586 -17.172 -12.539 1 92.62 83 ASN B N 1
ATOM 3026 C CA . ASN B 1 83 ? 11.945 -16.734 -12.258 1 92.62 83 ASN B CA 1
ATOM 3027 C C . ASN B 1 83 ? 11.977 -15.555 -11.297 1 92.62 83 ASN B C 1
ATOM 3029 O O . ASN B 1 83 ? 11.133 -14.656 -11.375 1 92.62 83 ASN B O 1
ATOM 3033 N N . ASN B 1 84 ? 12.914 -15.617 -10.414 1 93.31 84 ASN B N 1
ATOM 3034 C CA . ASN B 1 84 ? 13.102 -14.516 -9.477 1 93.31 84 ASN B CA 1
ATOM 3035 C C . ASN B 1 84 ? 13.898 -13.375 -10.102 1 93.31 84 ASN B C 1
ATOM 3037 O O . ASN B 1 84 ? 15.117 -13.469 -10.258 1 93.31 84 ASN B O 1
ATOM 3041 N N . LYS B 1 85 ? 13.242 -12.367 -10.43 1 89.56 85 LYS B N 1
ATOM 3042 C CA . LYS B 1 85 ? 13.914 -11.195 -11 1 89.56 85 LYS B CA 1
ATOM 3043 C C . LYS B 1 85 ? 14.367 -10.234 -9.906 1 89.56 85 LYS B C 1
ATOM 3045 O O . LYS B 1 85 ? 14.891 -9.156 -10.195 1 89.56 85 LYS B O 1
ATOM 3050 N N . HIS B 1 86 ? 14.109 -10.562 -8.609 1 91.19 86 HIS B N 1
ATOM 3051 C CA . HIS B 1 86 ? 14.555 -9.844 -7.426 1 91.19 86 HIS B CA 1
ATOM 3052 C C . HIS B 1 86 ? 13.914 -8.461 -7.348 1 91.19 86 HIS B C 1
ATOM 3054 O O . HIS B 1 86 ? 14.586 -7.48 -7.008 1 91.19 86 HIS B O 1
ATOM 3060 N N . ASP B 1 87 ? 12.617 -8.383 -7.77 1 93.12 87 ASP B N 1
ATOM 3061 C CA . ASP B 1 87 ? 11.891 -7.113 -7.734 1 93.12 87 ASP B CA 1
ATOM 3062 C C . ASP B 1 87 ? 10.422 -7.332 -7.379 1 93.12 87 ASP B C 1
ATOM 3064 O O . ASP B 1 87 ? 9.578 -6.484 -7.676 1 93.12 87 ASP B O 1
ATOM 3068 N N . MET B 1 88 ? 10.141 -8.438 -6.742 1 94.56 88 MET B N 1
ATOM 3069 C CA . MET B 1 88 ? 8.766 -8.875 -6.52 1 94.56 88 MET B CA 1
ATOM 3070 C C . MET B 1 88 ? 7.988 -7.844 -5.703 1 94.56 88 MET B C 1
ATOM 3072 O O . MET B 1 88 ? 6.84 -7.531 -6.02 1 94.56 88 MET B O 1
ATOM 3076 N N . GLU B 1 89 ? 8.633 -7.328 -4.609 1 96.38 89 GLU B N 1
ATOM 3077 C CA . GLU B 1 89 ? 7.906 -6.43 -3.717 1 96.38 89 GLU B CA 1
ATOM 3078 C C . GLU B 1 89 ? 7.539 -5.125 -4.422 1 96.38 89 GLU B C 1
ATOM 3080 O O . GLU B 1 89 ? 6.41 -4.645 -4.301 1 96.38 89 GLU B O 1
ATOM 3085 N N . LYS B 1 90 ? 8.461 -4.559 -5.199 1 96.5 90 LYS B N 1
ATOM 3086 C CA . LYS B 1 90 ? 8.203 -3.314 -5.918 1 96.5 90 LYS B CA 1
ATOM 3087 C C . LYS B 1 90 ? 7.215 -3.533 -7.059 1 96.5 90 LYS B C 1
ATOM 3089 O O . LYS B 1 90 ? 6.316 -2.717 -7.273 1 96.5 90 LYS B O 1
ATOM 3094 N N . ARG B 1 91 ? 7.383 -4.66 -7.734 1 95.38 91 ARG B N 1
ATOM 3095 C CA . ARG B 1 91 ? 6.516 -4.977 -8.867 1 95.38 91 ARG B CA 1
ATOM 3096 C C . ARG B 1 91 ? 5.082 -5.211 -8.406 1 95.38 91 ARG B C 1
ATOM 3098 O O . ARG B 1 91 ? 4.137 -4.695 -9.008 1 95.38 91 ARG B O 1
ATOM 3105 N N . THR B 1 92 ? 4.895 -5.973 -7.379 1 97.69 92 THR B N 1
ATOM 3106 C CA . THR B 1 92 ? 3.545 -6.258 -6.906 1 97.69 92 THR B CA 1
ATOM 3107 C C . THR B 1 92 ? 2.869 -4.984 -6.406 1 97.69 92 THR B C 1
ATOM 3109 O O . THR B 1 92 ? 1.666 -4.797 -6.605 1 97.69 92 THR B O 1
ATOM 3112 N N . LEU B 1 93 ? 3.629 -4.074 -5.758 1 98.25 93 LEU B N 1
ATOM 3113 C CA . LEU B 1 93 ? 3.078 -2.797 -5.312 1 98.25 93 LEU B CA 1
ATOM 3114 C C . LEU B 1 93 ? 2.67 -1.938 -6.504 1 98.25 93 LEU B C 1
ATOM 3116 O O . LEU B 1 93 ? 1.669 -1.22 -6.441 1 98.25 93 LEU B O 1
ATOM 3120 N N . TYR B 1 94 ? 3.443 -2.031 -7.578 1 96.94 94 TYR B N 1
ATOM 3121 C CA . TYR B 1 94 ? 3.102 -1.288 -8.789 1 96.94 94 TYR B CA 1
ATOM 3122 C C . TYR B 1 94 ? 1.776 -1.768 -9.367 1 96.94 94 TYR B C 1
ATOM 3124 O O . TYR B 1 94 ? 0.884 -0.962 -9.641 1 96.94 94 TYR B O 1
ATOM 3132 N N . TYR B 1 95 ? 1.627 -3.08 -9.5 1 96.31 95 TYR B N 1
ATOM 3133 C CA . TYR B 1 95 ? 0.398 -3.637 -10.055 1 96.31 95 TYR B CA 1
ATOM 3134 C C . TYR B 1 95 ? -0.79 -3.355 -9.141 1 96.31 95 TYR B C 1
ATOM 3136 O O . TYR B 1 95 ? -1.879 -3.023 -9.609 1 96.31 95 TYR B O 1
ATOM 3144 N N . TRP B 1 96 ? -0.569 -3.494 -7.875 1 98.12 96 TRP B N 1
ATOM 3145 C CA . TRP B 1 96 ? -1.62 -3.162 -6.918 1 98.12 96 TRP B CA 1
ATOM 3146 C C . TRP B 1 96 ? -2.068 -1.714 -7.086 1 98.12 96 TRP B C 1
ATOM 3148 O O . TRP B 1 96 ? -3.268 -1.435 -7.164 1 98.12 96 TRP B O 1
ATOM 3158 N N . SER B 1 97 ? -1.11 -0.808 -7.145 1 97.38 97 SER B N 1
ATOM 3159 C CA . SER B 1 97 ? -1.378 0.624 -7.242 1 97.38 97 SER B CA 1
ATOM 3160 C C . SER B 1 97 ? -2.154 0.957 -8.508 1 97.38 97 SER B C 1
ATOM 3162 O O . SER B 1 97 ? -3.098 1.75 -8.477 1 97.38 97 SER B O 1
ATOM 3164 N N . ARG B 1 98 ? -1.726 0.325 -9.594 1 94.38 98 ARG B N 1
ATOM 3165 C CA . ARG B 1 98 ? -2.416 0.542 -10.859 1 94.38 98 ARG B CA 1
ATOM 3166 C C . ARG B 1 98 ? -3.875 0.107 -10.773 1 94.38 98 ARG B C 1
ATOM 3168 O O . ARG B 1 98 ? -4.77 0.823 -11.227 1 94.38 98 ARG B O 1
ATOM 3175 N N . MET B 1 99 ? -4.078 -0.999 -10.195 1 96 99 MET B N 1
ATOM 3176 C CA . MET B 1 99 ? -5.434 -1.519 -10.047 1 96 99 MET B CA 1
ATOM 3177 C C . MET B 1 99 ? -6.262 -0.616 -9.133 1 96 99 MET B C 1
ATOM 3179 O O . MET B 1 99 ? -7.41 -0.3 -9.445 1 96 99 MET B O 1
ATOM 3183 N N . TYR B 1 100 ? -5.715 -0.202 -8.055 1 96.88 100 TYR B N 1
ATOM 3184 C CA . TYR B 1 100 ? -6.426 0.617 -7.082 1 96.88 100 TYR B CA 1
ATOM 3185 C C . TYR B 1 100 ? -6.828 1.957 -7.688 1 96.88 100 TYR B C 1
ATOM 3187 O O . TYR B 1 100 ? -7.988 2.367 -7.59 1 96.88 100 TYR B O 1
ATOM 3195 N N . THR B 1 101 ? -5.898 2.619 -8.375 1 94.25 101 THR B N 1
ATOM 3196 C CA . THR B 1 101 ? -6.16 3.949 -8.914 1 94.25 101 THR B CA 1
ATOM 3197 C C . THR B 1 101 ? -7.125 3.875 -10.094 1 94.25 101 THR B C 1
ATOM 3199 O O . THR B 1 101 ? -7.875 4.816 -10.352 1 94.25 101 THR B O 1
ATOM 3202 N N . SER B 1 102 ? -7.148 2.762 -10.758 1 91.44 102 SER B N 1
ATOM 3203 C CA . SER B 1 102 ? -7.992 2.613 -11.938 1 91.44 102 SER B CA 1
ATOM 3204 C C . SER B 1 102 ? -9.469 2.6 -11.562 1 91.44 102 SER B C 1
ATOM 3206 O O . SER B 1 102 ? -10.336 2.777 -12.422 1 91.44 102 SER B O 1
ATOM 3208 N N . GLN B 1 103 ? -9.789 2.406 -10.305 1 93.69 103 GLN B N 1
ATOM 3209 C CA . GLN B 1 103 ? -11.172 2.391 -9.852 1 93.69 103 GLN B CA 1
ATOM 3210 C C . GLN B 1 103 ? -11.773 3.793 -9.867 1 93.69 103 GLN B C 1
ATOM 3212 O O . GLN B 1 103 ? -12.992 3.951 -9.914 1 93.69 103 GLN B O 1
ATOM 3217 N N . MET B 1 104 ? -10.914 4.84 -9.727 1 92.12 104 MET B N 1
ATOM 3218 C CA . MET B 1 104 ? -11.352 6.203 -9.445 1 92.12 104 MET B CA 1
ATOM 3219 C C . MET B 1 104 ? -11.852 6.887 -10.719 1 92.12 104 MET B C 1
ATOM 3221 O O . MET B 1 104 ? -11.102 7.023 -11.688 1 92.12 104 MET B O 1
ATOM 3225 N N . LYS B 1 105 ? -13.094 7.312 -10.719 1 89.75 105 LYS B N 1
ATOM 3226 C CA . LYS B 1 105 ? -13.703 8.062 -11.82 1 89.75 105 LYS B CA 1
ATOM 3227 C C . LYS B 1 105 ? -14.117 9.461 -11.359 1 89.75 105 LYS B C 1
ATOM 3229 O O . LYS B 1 105 ? -14.227 9.719 -10.164 1 89.75 105 LYS B O 1
ATOM 3234 N N . GLU B 1 106 ? -14.281 10.312 -12.336 1 88.06 106 GLU B N 1
ATOM 3235 C CA . GLU B 1 106 ? -14.75 11.656 -12.016 1 88.06 106 GLU B CA 1
ATOM 3236 C C . GLU B 1 106 ? -16.062 11.617 -11.234 1 88.06 106 GLU B C 1
ATOM 3238 O O . GLU B 1 106 ? -16.969 10.867 -11.586 1 88.06 106 GLU B O 1
ATOM 3243 N N . GLY B 1 107 ? -16.078 12.383 -10.109 1 86.25 107 GLY B N 1
ATOM 3244 C CA . GLY B 1 107 ? -17.281 12.469 -9.305 1 86.25 107 GLY B CA 1
ATOM 3245 C C . GLY B 1 107 ? -17.344 11.422 -8.211 1 86.25 107 GLY B C 1
ATOM 3246 O O . GLY B 1 107 ? -18.125 11.539 -7.27 1 86.25 107 GLY B O 1
ATOM 3247 N N . MET B 1 108 ? -16.516 10.438 -8.305 1 90.69 108 MET B N 1
ATOM 3248 C CA . MET B 1 108 ? -16.484 9.359 -7.316 1 90.69 108 MET B CA 1
ATOM 3249 C C . MET B 1 108 ? -15.859 9.836 -6.008 1 90.69 108 MET B C 1
ATOM 3251 O O . MET B 1 108 ? -14.883 10.586 -6.02 1 90.69 108 MET B O 1
ATOM 3255 N N . ASP B 1 109 ? -16.438 9.414 -4.895 1 91.12 109 ASP B N 1
ATOM 3256 C CA . ASP B 1 109 ? -15.867 9.648 -3.574 1 91.12 109 ASP B CA 1
ATOM 3257 C C . ASP B 1 109 ? -14.797 8.609 -3.254 1 91.12 109 ASP B C 1
ATOM 3259 O O . ASP B 1 109 ? -14.922 7.438 -3.621 1 91.12 109 ASP B O 1
ATOM 3263 N N . TYR B 1 110 ? -13.781 9.031 -2.54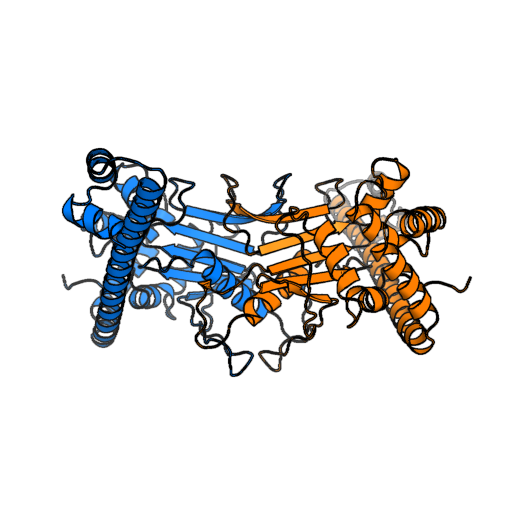5 1 93 110 TYR B N 1
ATOM 3264 C CA . TYR B 1 110 ? -12.719 8.102 -2.172 1 93 110 TYR B CA 1
ATOM 3265 C C . TYR B 1 110 ? -13.266 6.941 -1.348 1 93 110 TYR B C 1
ATOM 3267 O O . TYR B 1 110 ? -12.727 5.832 -1.386 1 93 110 TYR B O 1
ATOM 3275 N N . GLY B 1 111 ? -14.328 7.207 -0.614 1 93.94 111 GLY B N 1
ATOM 3276 C CA . GLY B 1 111 ? -14.953 6.172 0.191 1 93.94 111 GLY B CA 1
ATOM 3277 C C . GLY B 1 111 ? -15.484 5.016 -0.635 1 93.94 111 GLY B C 1
ATOM 3278 O O . GLY B 1 111 ? -15.734 3.93 -0.105 1 93.94 111 GLY B O 1
ATOM 3279 N N . GLU B 1 112 ? -15.641 5.211 -1.921 1 95.19 112 GLU B N 1
ATOM 3280 C CA . GLU B 1 112 ? -16.203 4.199 -2.809 1 95.19 112 GLU B CA 1
ATOM 3281 C C . GLU B 1 112 ? -15.125 3.242 -3.307 1 95.19 112 GLU B C 1
ATOM 3283 O O . GLU B 1 112 ? -15.43 2.203 -3.896 1 95.19 112 GLU B O 1
ATOM 3288 N N . LEU B 1 113 ? -13.867 3.586 -3.096 1 96.88 113 LEU B N 1
ATOM 3289 C CA . LEU B 1 113 ? -12.789 2.689 -3.482 1 96.88 113 LEU B CA 1
ATOM 3290 C C . LEU B 1 113 ? -12.875 1.369 -2.727 1 96.88 113 LEU B C 1
ATOM 3292 O O . LEU B 1 113 ? -13.125 1.356 -1.519 1 96.88 113 LEU B O 1
ATOM 3296 N N . CYS B 1 114 ? -12.719 0.286 -3.449 1 96.88 114 CYS B N 1
ATOM 3297 C CA . CYS B 1 114 ? -12.906 -1.041 -2.873 1 96.88 114 CYS B CA 1
ATOM 3298 C C . CYS B 1 114 ? -11.562 -1.697 -2.564 1 96.88 114 CYS B C 1
ATOM 3300 O O . CYS B 1 114 ? -10.523 -1.245 -3.041 1 96.88 114 CYS B O 1
ATOM 3302 N N . ARG B 1 115 ? -11.703 -2.721 -1.763 1 97.19 115 ARG B N 1
ATOM 3303 C CA . ARG B 1 115 ? -10.562 -3.559 -1.422 1 97.19 115 ARG B CA 1
ATOM 3304 C C . ARG B 1 115 ? -9.867 -4.074 -2.678 1 97.19 115 ARG B C 1
ATOM 3306 O O . ARG B 1 115 ? -10.531 -4.457 -3.646 1 97.19 115 ARG B O 1
ATOM 3313 N N . THR B 1 116 ? -8.562 -4.047 -2.697 1 98.56 116 THR B N 1
ATOM 3314 C CA . THR B 1 116 ? -7.727 -4.496 -3.807 1 98.56 116 THR B CA 1
ATOM 3315 C C . THR B 1 116 ? -6.703 -5.523 -3.332 1 98.56 116 THR B C 1
ATOM 3317 O O . THR B 1 116 ? -6.008 -5.301 -2.338 1 98.56 116 THR B O 1
ATOM 3320 N N . ILE B 1 117 ? -6.633 -6.656 -4.031 1 98.44 117 ILE B N 1
ATOM 3321 C CA . ILE B 1 117 ? -5.824 -7.789 -3.596 1 98.44 117 ILE B CA 1
ATOM 3322 C C . ILE B 1 117 ? -4.902 -8.234 -4.73 1 98.44 117 ILE B C 1
ATOM 3324 O O . ILE B 1 117 ? -5.34 -8.367 -5.875 1 98.44 117 ILE B O 1
ATOM 3328 N N . THR B 1 118 ? -3.627 -8.391 -4.449 1 98.56 118 THR B N 1
ATOM 3329 C CA . THR B 1 118 ? -2.713 -9.031 -5.383 1 98.56 118 THR B CA 1
ATOM 3330 C C . THR B 1 118 ? -2.227 -10.367 -4.828 1 98.56 118 THR B C 1
ATOM 3332 O O . THR B 1 118 ? -1.786 -10.445 -3.678 1 98.56 118 THR B O 1
ATOM 3335 N N . ILE B 1 119 ? -2.299 -11.391 -5.586 1 98.69 119 ILE B N 1
ATOM 3336 C CA . ILE B 1 119 ? -1.813 -12.727 -5.242 1 98.69 119 ILE B CA 1
ATOM 3337 C C . ILE B 1 119 ? -0.63 -13.086 -6.137 1 98.69 119 ILE B C 1
ATOM 3339 O O . ILE B 1 119 ? -0.774 -13.195 -7.359 1 98.69 119 ILE B O 1
ATOM 3343 N N . ASN B 1 120 ? 0.499 -13.25 -5.527 1 98.5 120 ASN B N 1
ATOM 3344 C CA . ASN B 1 120 ? 1.714 -13.641 -6.238 1 98.5 120 ASN B CA 1
ATOM 3345 C C . ASN B 1 120 ? 2.059 -15.109 -6.008 1 98.5 120 ASN B C 1
ATOM 3347 O O . ASN B 1 120 ? 2.432 -15.492 -4.898 1 98.5 120 ASN B O 1
ATOM 3351 N N . ILE B 1 121 ? 1.943 -15.906 -7.031 1 98.56 121 ILE B N 1
ATOM 3352 C CA . ILE B 1 121 ? 2.385 -17.297 -6.992 1 98.56 121 ILE B CA 1
ATOM 3353 C C . ILE B 1 121 ? 3.777 -17.406 -7.609 1 98.56 121 ILE B C 1
ATOM 3355 O O . ILE B 1 121 ? 3.977 -17.078 -8.773 1 98.56 121 ILE B O 1
ATOM 3359 N N . VAL B 1 122 ? 4.711 -17.922 -6.824 1 98.19 122 VAL B N 1
ATOM 3360 C CA . VAL B 1 122 ? 6.082 -17.906 -7.316 1 98.19 122 VAL B CA 1
ATOM 3361 C C . VAL B 1 122 ? 6.676 -19.312 -7.246 1 98.19 122 VAL B C 1
ATOM 3363 O O . VAL B 1 122 ? 6.398 -20.062 -6.309 1 98.19 122 VAL B O 1
ATOM 3366 N N . ASP B 1 123 ? 7.516 -19.625 -8.234 1 97.19 123 ASP B N 1
ATOM 3367 C CA . ASP B 1 123 ? 8.164 -20.938 -8.312 1 97.19 123 ASP B CA 1
ATOM 3368 C C . ASP B 1 123 ? 9.602 -20.859 -7.797 1 97.19 123 ASP B C 1
ATOM 3370 O O . ASP B 1 123 ? 10.5 -21.5 -8.359 1 97.19 123 ASP B O 1
ATOM 3374 N N . PHE B 1 124 ? 9.883 -19.969 -6.855 1 95.94 124 PHE B N 1
ATOM 3375 C CA . PHE B 1 124 ? 11.156 -19.797 -6.176 1 95.94 124 PHE B CA 1
ATOM 3376 C C . PHE B 1 124 ? 10.953 -19.375 -4.723 1 95.94 124 PHE B C 1
ATOM 3378 O O . PHE B 1 124 ? 9.852 -18.953 -4.348 1 95.94 124 PHE B O 1
ATOM 3385 N N . ARG B 1 125 ? 11.969 -19.578 -3.973 1 95.94 125 ARG B N 1
ATOM 3386 C CA . ARG B 1 125 ? 11.922 -19.094 -2.6 1 95.94 125 ARG B CA 1
ATOM 3387 C C . ARG B 1 125 ? 12.102 -17.578 -2.557 1 95.94 125 ARG B C 1
ATOM 3389 O O . ARG B 1 125 ? 13.062 -17.047 -3.123 1 95.94 125 ARG B O 1
ATOM 3396 N N . TYR B 1 126 ? 11.219 -16.922 -1.882 1 96.31 126 TYR B N 1
ATOM 3397 C CA . TYR B 1 126 ? 11.227 -15.461 -1.88 1 96.31 126 TYR B CA 1
ATOM 3398 C C . TYR B 1 126 ? 11.359 -14.922 -0.462 1 96.31 126 TYR B C 1
ATOM 3400 O O . TYR B 1 126 ? 12.32 -14.219 -0.147 1 96.31 126 TYR B O 1
ATOM 3408 N N . LEU B 1 127 ? 10.438 -15.305 0.406 1 96.81 127 LEU B N 1
ATOM 3409 C CA . LEU B 1 127 ? 10.43 -14.805 1.777 1 96.81 127 LEU B CA 1
ATOM 3410 C C . LEU B 1 127 ? 11.289 -15.68 2.68 1 96.81 127 LEU B C 1
ATOM 3412 O O . LEU B 1 127 ? 10.938 -16.828 2.959 1 96.81 127 LEU B O 1
ATOM 3416 N N . SER B 1 128 ? 12.336 -15.148 3.162 1 94.38 128 SER B N 1
ATOM 3417 C CA . SER B 1 128 ? 13.289 -15.93 3.943 1 94.38 128 SER B CA 1
ATOM 3418 C C . SER B 1 128 ? 12.875 -16 5.41 1 94.38 128 SER B C 1
ATOM 3420 O O . SER B 1 128 ? 13.352 -16.859 6.152 1 94.38 128 SER B O 1
ATOM 3422 N N . HIS B 1 129 ? 11.953 -15.188 5.883 1 93.12 129 HIS B N 1
ATOM 3423 C CA . HIS B 1 129 ? 11.641 -15.031 7.297 1 93.12 129 HIS B CA 1
ATOM 3424 C C . HIS B 1 129 ? 10.688 -16.125 7.773 1 93.12 129 HIS B C 1
ATOM 3426 O O . HIS B 1 129 ? 10.43 -16.25 8.969 1 93.12 129 HIS B O 1
ATOM 3432 N N . THR B 1 130 ? 10.188 -16.953 6.832 1 96.31 130 THR B N 1
ATOM 3433 C CA . THR B 1 130 ? 9.164 -17.922 7.215 1 96.31 130 THR B CA 1
ATOM 3434 C C . THR B 1 130 ? 9.297 -19.203 6.391 1 96.31 130 THR B C 1
ATOM 3436 O O . THR B 1 130 ? 9.648 -19.156 5.211 1 96.31 130 THR B O 1
ATOM 3439 N N . PRO B 1 131 ? 9.031 -20.297 6.965 1 95.25 131 PRO B N 1
ATOM 3440 C CA . PRO B 1 131 ? 8.953 -21.531 6.188 1 95.25 131 PRO B CA 1
ATOM 3441 C C . PRO B 1 131 ? 7.586 -21.75 5.547 1 95.25 131 PRO B C 1
ATOM 3443 O O . PRO B 1 131 ? 7.406 -22.672 4.75 1 95.25 131 PRO B O 1
ATOM 3446 N N . GLY B 1 132 ? 6.621 -20.891 5.891 1 97 132 GLY B N 1
ATOM 3447 C CA . GLY B 1 132 ? 5.285 -21 5.328 1 97 132 GLY B CA 1
ATOM 3448 C C . GLY B 1 132 ? 5.246 -20.766 3.832 1 97 132 GLY B C 1
ATOM 3449 O O . GLY B 1 132 ? 6.047 -20 3.297 1 97 132 GLY B O 1
ATOM 3450 N N . TYR B 1 133 ? 4.246 -21.406 3.188 1 98.38 133 TYR B N 1
ATOM 3451 C CA . TYR B 1 133 ? 4.16 -21.281 1.737 1 98.38 133 TYR B CA 1
ATOM 3452 C C . TYR B 1 133 ? 3.166 -20.188 1.343 1 98.38 133 TYR B C 1
ATOM 3454 O O . TYR B 1 133 ? 3.1 -19.797 0.177 1 98.38 133 TYR B O 1
ATOM 3462 N N . HIS B 1 134 ? 2.365 -19.703 2.271 1 98.62 134 HIS B N 1
ATOM 3463 C CA . HIS B 1 134 ? 1.366 -18.672 2.027 1 98.62 134 HIS B CA 1
ATOM 3464 C C . HIS B 1 134 ? 1.481 -17.547 3.047 1 98.62 134 HIS B C 1
ATOM 3466 O O . HIS B 1 134 ? 1.241 -17.75 4.238 1 98.62 134 HIS B O 1
ATOM 3472 N N . SER B 1 135 ? 1.854 -16.375 2.615 1 98.38 135 SER B N 1
ATOM 3473 C CA . SER B 1 135 ? 1.995 -15.188 3.459 1 98.38 135 SER B CA 1
ATOM 3474 C C . SER B 1 135 ? 1.103 -14.047 2.975 1 98.38 135 SER B C 1
ATOM 3476 O O . SER B 1 135 ? 0.975 -13.828 1.769 1 98.38 135 SER B O 1
ATOM 3478 N N . ILE B 1 136 ? 0.494 -13.414 3.906 1 98.5 136 ILE B N 1
ATOM 3479 C CA . ILE B 1 136 ? -0.394 -12.297 3.6 1 98.5 136 ILE B CA 1
ATOM 3480 C C . ILE B 1 136 ? 0.141 -11.023 4.242 1 98.5 136 ILE B C 1
ATOM 3482 O O . ILE B 1 136 ? 0.572 -11.031 5.398 1 98.5 136 ILE B O 1
ATOM 3486 N N . PHE B 1 137 ? 0.15 -9.992 3.484 1 98.69 137 PHE B N 1
ATOM 3487 C CA . PHE B 1 137 ? 0.654 -8.711 3.969 1 98.69 137 PHE B CA 1
ATOM 3488 C C . PHE B 1 137 ? -0.434 -7.645 3.914 1 98.69 137 PHE B C 1
ATOM 3490 O O . PHE B 1 137 ? -1.205 -7.586 2.953 1 98.69 137 PHE B O 1
ATOM 3497 N N . GLN B 1 138 ? -0.52 -6.84 4.91 1 98.69 138 GLN B N 1
ATOM 3498 C CA . GLN B 1 138 ? -1.402 -5.684 5.027 1 98.69 138 GLN B CA 1
ATOM 3499 C C . GLN B 1 138 ? -0.707 -4.531 5.746 1 98.69 138 GLN B C 1
ATOM 3501 O O . GLN B 1 138 ? 0.453 -4.652 6.148 1 98.69 138 GLN B O 1
ATOM 3506 N N . LEU B 1 139 ? -1.388 -3.406 5.84 1 98.69 139 LEU B N 1
ATOM 3507 C CA . LEU B 1 139 ? -0.812 -2.219 6.457 1 98.69 139 LEU B CA 1
ATOM 3508 C C . LEU B 1 139 ? -1.008 -2.244 7.969 1 98.69 139 LEU B C 1
ATOM 3510 O O . LEU B 1 139 ? -2.125 -2.055 8.461 1 98.69 139 LEU B O 1
ATOM 3514 N N . TYR B 1 140 ? 0.103 -2.412 8.672 1 98.56 140 TYR B N 1
ATOM 3515 C CA . TYR B 1 140 ? 0.067 -2.41 10.133 1 98.56 140 TYR B CA 1
ATOM 3516 C C . TYR B 1 140 ? 0.913 -1.276 10.695 1 98.56 140 TYR B C 1
ATOM 3518 O O . TYR B 1 140 ? 1.909 -0.875 10.094 1 98.56 140 TYR B O 1
ATOM 3526 N N . GLU B 1 141 ? 0.427 -0.784 11.828 1 98.44 141 GLU B N 1
ATOM 3527 C CA . GLU B 1 141 ? 1.229 0.192 12.562 1 98.44 141 GLU B CA 1
ATOM 3528 C C . GLU B 1 141 ? 2.562 -0.408 13 1 98.44 141 GLU B C 1
ATOM 3530 O O . GLU B 1 141 ? 2.619 -1.568 13.414 1 98.44 141 GLU B O 1
ATOM 3535 N N . THR B 1 142 ? 3.617 0.313 12.914 1 97.44 142 THR B N 1
ATOM 3536 C CA . THR B 1 142 ? 4.969 -0.231 13 1 97.44 142 THR B CA 1
ATOM 3537 C C . THR B 1 142 ? 5.309 -0.619 14.43 1 97.44 142 THR B C 1
ATOM 3539 O O . THR B 1 142 ? 6.121 -1.52 14.664 1 97.44 142 THR B O 1
ATOM 3542 N N . GLU B 1 143 ? 4.73 -0.023 15.453 1 96.31 143 GLU B N 1
ATOM 3543 C CA . GLU B 1 143 ? 5.074 -0.275 16.859 1 96.31 143 GLU B CA 1
ATOM 3544 C C . GLU B 1 143 ? 4 -1.107 17.547 1 96.31 143 GLU B C 1
ATOM 3546 O O . GLU B 1 143 ? 4.285 -2.186 18.078 1 96.31 143 GLU B O 1
ATOM 3551 N N . GLU B 1 144 ? 2.768 -0.681 17.422 1 96.75 144 GLU B N 1
ATOM 3552 C CA . GLU B 1 144 ? 1.669 -1.316 18.141 1 96.75 144 GLU B CA 1
ATOM 3553 C C . GLU B 1 144 ? 1.016 -2.408 17.297 1 96.75 144 GLU B C 1
ATOM 3555 O O . GLU B 1 144 ? 0.259 -3.23 17.812 1 96.75 144 GLU B O 1
ATOM 3560 N N . LYS B 1 145 ? 1.274 -2.443 16.047 1 97.06 145 LYS B N 1
ATOM 3561 C CA . LYS B 1 145 ? 0.931 -3.512 15.109 1 97.06 145 LYS B CA 1
ATOM 3562 C C . LYS B 1 145 ? -0.582 -3.645 14.961 1 97.06 145 LYS B C 1
ATOM 3564 O O . LYS B 1 145 ? -1.104 -4.754 14.852 1 97.06 145 LYS B O 1
ATOM 3569 N N . PHE B 1 146 ? -1.291 -2.529 15.039 1 96.94 146 PHE B N 1
ATOM 3570 C CA . PHE B 1 146 ? -2.705 -2.607 14.695 1 96.94 146 PHE B CA 1
ATOM 3571 C C . PHE B 1 146 ? -2.922 -2.312 13.219 1 96.94 146 PHE B C 1
ATOM 3573 O O . PHE B 1 146 ? -2.121 -1.612 12.594 1 96.94 146 PHE B O 1
ATOM 3580 N N . LEU B 1 147 ? -3.957 -2.838 12.688 1 97.88 147 LEU B N 1
ATOM 3581 C CA . LEU B 1 147 ? -4.301 -2.758 11.273 1 97.88 147 LEU B CA 1
ATOM 3582 C C . LEU B 1 147 ? -4.855 -1.38 10.922 1 97.88 147 LEU B C 1
ATOM 3584 O O . LEU B 1 147 ? -5.664 -0.823 11.672 1 97.88 147 LEU B O 1
ATOM 3588 N N . LEU B 1 148 ? -4.414 -0.775 9.828 1 98 148 LEU B N 1
ATOM 3589 C CA . LEU B 1 148 ? -4.98 0.484 9.359 1 98 148 LEU B CA 1
ATOM 3590 C C . LEU B 1 148 ? -6.301 0.247 8.625 1 98 148 LEU B C 1
ATOM 3592 O O . LEU B 1 148 ? -7.312 0.877 8.945 1 98 148 LEU B O 1
ATOM 3596 N N . THR B 1 149 ? -6.254 -0.687 7.633 1 96.88 149 THR B N 1
ATOM 3597 C CA . THR B 1 149 ? -7.379 -0.979 6.758 1 96.88 149 THR B CA 1
ATOM 3598 C C . THR B 1 149 ? -7.172 -2.307 6.031 1 96.88 149 THR B C 1
ATOM 3600 O O . THR B 1 149 ? -6.039 -2.771 5.891 1 96.88 149 THR B O 1
ATOM 3603 N N . ASP B 1 150 ? -8.227 -2.91 5.586 1 95.19 150 ASP B N 1
ATOM 3604 C CA . ASP B 1 150 ? -8.125 -4.145 4.812 1 95.19 150 ASP B CA 1
ATOM 3605 C C . ASP B 1 150 ? -8.141 -3.854 3.314 1 95.19 150 ASP B C 1
ATOM 3607 O O . ASP B 1 150 ? -8.242 -4.773 2.5 1 95.19 150 ASP B O 1
ATOM 3611 N N . THR B 1 151 ? -8.039 -2.578 2.951 1 97.62 151 THR B N 1
ATOM 3612 C CA . THR B 1 151 ? -8.141 -2.146 1.561 1 97.62 151 THR B CA 1
ATOM 3613 C C . THR B 1 151 ? -6.984 -2.707 0.737 1 97.62 151 THR B C 1
ATOM 3615 O O . THR B 1 151 ? -7.141 -2.988 -0.453 1 97.62 151 THR B O 1
ATOM 3618 N N . LEU B 1 152 ? -5.836 -2.867 1.333 1 98.69 152 LEU B N 1
ATOM 3619 C CA . LEU B 1 152 ? -4.629 -3.357 0.677 1 98.69 152 LEU B CA 1
ATOM 3620 C C . LEU B 1 152 ? -4.238 -4.73 1.212 1 98.69 152 LEU B C 1
ATOM 3622 O O . LEU B 1 152 ? -4.027 -4.895 2.416 1 98.69 152 LEU B O 1
ATOM 3626 N N . GLU B 1 153 ? -4.18 -5.656 0.349 1 98.38 153 GLU B N 1
ATOM 3627 C CA . GLU B 1 153 ? -3.793 -7.016 0.721 1 98.38 153 GLU B CA 1
ATOM 3628 C C . GLU B 1 153 ? -2.91 -7.648 -0.35 1 98.38 153 GLU B C 1
ATOM 3630 O O . GLU B 1 153 ? -3.219 -7.574 -1.541 1 98.38 153 GLU B O 1
ATOM 3635 N N . ILE B 1 154 ? -1.784 -8.203 0.04 1 98.75 154 ILE B N 1
ATOM 3636 C CA . ILE B 1 154 ? -0.852 -8.852 -0.875 1 98.75 154 ILE B CA 1
ATOM 3637 C C . ILE B 1 154 ? -0.563 -10.273 -0.396 1 98.75 154 ILE B C 1
ATOM 3639 O O . ILE B 1 154 ? -0.21 -10.484 0.766 1 98.75 154 ILE B O 1
ATOM 3643 N N . HIS B 1 155 ? -0.689 -11.227 -1.28 1 98.75 155 HIS B N 1
ATOM 3644 C CA . HIS B 1 155 ? -0.394 -12.625 -1.002 1 98.75 155 HIS B CA 1
ATOM 3645 C C . HIS B 1 155 ? 0.872 -13.07 -1.724 1 98.75 155 HIS B C 1
ATOM 3647 O O . HIS B 1 155 ? 1.087 -12.727 -2.887 1 98.75 155 HIS B O 1
ATOM 3653 N N . PHE B 1 156 ? 1.646 -13.82 -1.008 1 98.69 156 PHE B N 1
ATOM 3654 C CA . PHE B 1 156 ? 2.713 -14.602 -1.63 1 98.69 156 PHE B CA 1
ATOM 3655 C C . PHE B 1 156 ? 2.52 -16.094 -1.371 1 98.69 156 PHE B C 1
ATOM 3657 O O . PHE B 1 156 ? 2.354 -16.516 -0.224 1 98.69 156 PHE B O 1
ATOM 3664 N N . MET B 1 157 ? 2.502 -16.812 -2.447 1 98.75 157 MET B N 1
ATOM 3665 C CA . MET B 1 157 ? 2.439 -18.266 -2.391 1 98.75 157 MET B CA 1
ATOM 3666 C C . MET B 1 157 ? 3.672 -18.891 -3.037 1 98.75 157 MET B C 1
AT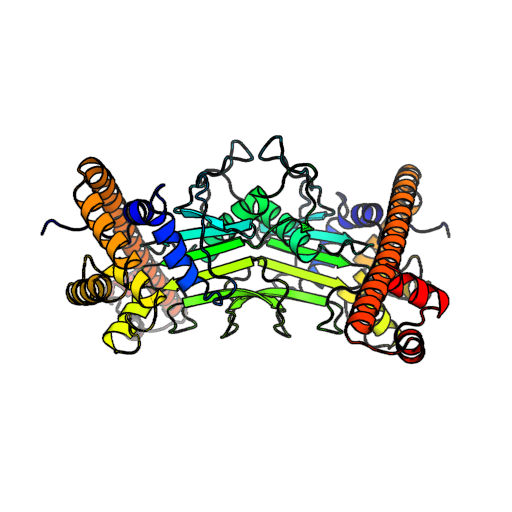OM 3668 O O . MET B 1 157 ? 3.875 -18.766 -4.246 1 98.75 157 MET B O 1
ATOM 3672 N N . GLU B 1 158 ? 4.445 -19.547 -2.246 1 98.75 158 GLU B N 1
ATOM 3673 C CA . GLU B 1 158 ? 5.719 -20.094 -2.701 1 98.75 158 GLU B CA 1
ATOM 3674 C C . GLU B 1 158 ? 5.617 -21.609 -2.945 1 98.75 158 GLU B C 1
ATOM 3676 O O . GLU B 1 158 ? 5.625 -22.391 -1.998 1 98.75 158 GLU B O 1
ATOM 3681 N N . LEU B 1 159 ? 5.617 -22 -4.176 1 98.44 159 LEU B N 1
ATOM 3682 C CA . LEU B 1 159 ? 5.383 -23.375 -4.586 1 98.44 159 LEU B CA 1
ATOM 3683 C C . LEU B 1 159 ? 6.473 -24.297 -4.047 1 98.44 159 LEU B C 1
ATOM 3685 O O . LEU B 1 159 ? 6.184 -25.391 -3.559 1 98.44 159 LEU B O 1
ATOM 3689 N N . PRO B 1 160 ? 7.785 -23.875 -4.012 1 97.94 160 PRO B N 1
ATOM 3690 C CA . PRO B 1 160 ? 8.812 -24.766 -3.486 1 97.94 160 PRO B CA 1
ATOM 3691 C C . PRO B 1 160 ? 8.586 -25.141 -2.021 1 97.94 160 PRO B C 1
ATOM 3693 O O . PRO B 1 160 ? 8.805 -26.281 -1.627 1 97.94 160 PRO B O 1
ATOM 3696 N N . LYS B 1 161 ? 8.164 -24.203 -1.293 1 98.38 161 LYS B N 1
ATOM 3697 C CA . LYS B 1 161 ? 7.895 -24.469 0.117 1 98.38 161 LYS B CA 1
ATOM 3698 C C . LYS B 1 161 ? 6.699 -25.406 0.281 1 98.38 161 LYS B C 1
ATOM 3700 O O . LYS B 1 161 ? 6.703 -26.281 1.153 1 98.38 161 LYS B O 1
ATOM 3705 N N . LEU B 1 162 ? 5.699 -25.234 -0.513 1 98.5 162 LEU B N 1
ATOM 3706 C CA . LEU B 1 162 ? 4.543 -26.125 -0.486 1 98.5 162 LEU B CA 1
ATOM 3707 C C . LEU B 1 162 ? 4.953 -27.562 -0.81 1 98.5 162 LEU B C 1
ATOM 3709 O O . LEU B 1 162 ? 4.484 -28.5 -0.169 1 98.5 162 LEU B O 1
ATOM 3713 N N . LEU B 1 163 ? 5.801 -27.734 -1.821 1 97.62 163 LEU B N 1
ATOM 3714 C CA . LEU B 1 163 ? 6.238 -29.062 -2.232 1 97.62 163 LEU B CA 1
ATOM 3715 C C . LEU B 1 163 ? 7 -29.75 -1.107 1 97.62 163 LEU B C 1
ATOM 3717 O O . LEU B 1 163 ? 6.859 -30.969 -0.909 1 97.62 163 LEU B O 1
ATOM 3721 N N . ILE B 1 164 ? 7.781 -28.969 -0.402 1 97.69 164 ILE B N 1
ATOM 3722 C CA . ILE B 1 164 ? 8.492 -29.516 0.746 1 97.69 164 ILE B CA 1
ATOM 3723 C C . ILE B 1 164 ? 7.492 -30.031 1.781 1 97.69 164 ILE B C 1
ATOM 3725 O O . ILE B 1 164 ? 7.621 -31.156 2.279 1 97.69 164 IL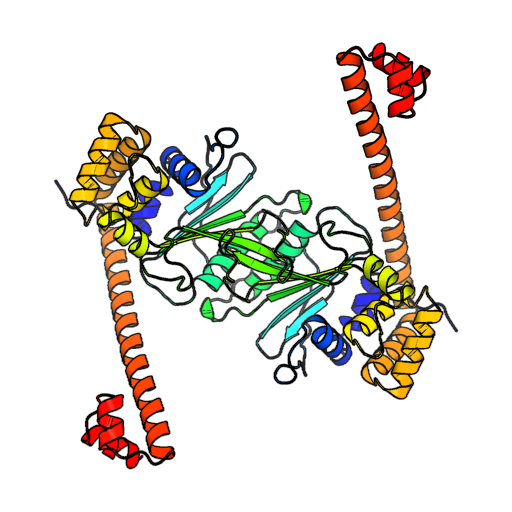E B O 1
ATOM 3729 N N . LYS B 1 165 ? 6.523 -29.297 2.031 1 97.94 165 LYS B N 1
ATOM 3730 C CA . LYS B 1 165 ? 5.504 -29.688 2.998 1 97.94 165 LYS B CA 1
ATOM 3731 C C . LYS B 1 165 ? 4.711 -30.891 2.502 1 97.94 165 LYS B C 1
ATOM 3733 O O . LYS B 1 165 ? 4.312 -31.75 3.295 1 97.94 165 LYS B O 1
ATOM 3738 N N . TRP B 1 166 ? 4.469 -30.891 1.224 1 97.44 166 TRP B N 1
ATOM 3739 C CA . TRP B 1 166 ? 3.779 -32.031 0.604 1 97.44 166 TRP B CA 1
ATOM 3740 C C . TRP B 1 166 ? 4.582 -33.312 0.769 1 97.44 166 TRP B C 1
ATOM 3742 O O . TRP B 1 166 ? 4.047 -34.344 1.209 1 97.44 166 TRP B O 1
ATOM 3752 N N . ARG B 1 167 ? 5.844 -33.219 0.49 1 96.56 167 ARG B N 1
ATOM 3753 C CA . ARG B 1 167 ? 6.711 -34.406 0.58 1 96.56 167 ARG B CA 1
ATOM 3754 C C . ARG B 1 167 ? 6.848 -34.875 2.023 1 96.56 167 ARG B C 1
ATOM 3756 O O . ARG B 1 167 ? 6.988 -36.062 2.279 1 96.56 167 ARG B O 1
ATOM 3763 N N . ARG B 1 168 ? 6.684 -33.938 2.938 1 97.06 168 ARG B N 1
ATOM 3764 C CA . ARG B 1 168 ? 6.805 -34.281 4.355 1 97.06 168 ARG B CA 1
ATOM 3765 C C . ARG B 1 168 ? 5.461 -34.688 4.934 1 97.06 168 ARG B C 1
ATOM 3767 O O . ARG B 1 168 ? 5.359 -35 6.129 1 97.06 168 ARG B O 1
ATOM 3774 N N . GLY B 1 169 ? 4.465 -34.656 4.168 1 96.62 169 GLY B N 1
ATOM 3775 C CA . GLY B 1 169 ? 3.145 -35.031 4.629 1 96.62 169 GLY B CA 1
ATOM 3776 C C . GLY B 1 169 ? 2.496 -34 5.539 1 96.62 169 GLY B C 1
ATOM 3777 O O . GLY B 1 169 ? 1.63 -34.344 6.348 1 96.62 169 GLY B O 1
ATOM 3778 N N . GLU B 1 170 ? 2.895 -32.75 5.402 1 97.62 170 GLU B N 1
ATOM 3779 C CA . GLU B 1 170 ? 2.418 -31.703 6.293 1 97.62 170 GLU B CA 1
ATOM 3780 C C . GLU B 1 170 ? 1.182 -31.016 5.723 1 97.62 170 GLU B C 1
ATOM 3782 O O . GLU B 1 170 ? 0.529 -30.234 6.414 1 97.62 170 GLU B O 1
ATOM 3787 N N . VAL B 1 171 ? 0.862 -31.297 4.457 1 97.44 171 VAL B N 1
ATOM 3788 C CA . VAL B 1 171 ? -0.334 -30.734 3.832 1 97.44 171 VAL B CA 1
ATOM 3789 C C . VAL B 1 171 ? -1.132 -31.859 3.158 1 97.44 171 VAL B C 1
ATOM 3791 O O . VAL B 1 171 ? -0.568 -32.875 2.764 1 97.44 171 VAL B O 1
ATOM 3794 N N . ASN B 1 172 ? -2.416 -31.609 3.09 1 97.38 172 ASN B N 1
ATOM 3795 C CA . ASN B 1 172 ? -3.34 -32.562 2.5 1 97.38 172 ASN B CA 1
ATOM 3796 C C . ASN B 1 172 ? -4.32 -31.906 1.543 1 97.38 172 ASN B C 1
ATOM 3798 O O . ASN B 1 172 ? -5.223 -31.188 1.976 1 97.38 172 ASN B O 1
ATOM 3802 N N . PRO B 1 173 ? -4.176 -32.156 0.231 1 97.12 173 PRO B N 1
ATOM 3803 C CA . PRO B 1 173 ? -5.047 -31.5 -0.748 1 97.12 173 PRO B CA 1
ATOM 3804 C C . PRO B 1 173 ? -6.508 -31.922 -0.607 1 97.12 173 PRO B C 1
ATOM 3806 O O . PRO B 1 173 ? -7.398 -31.25 -1.144 1 97.12 173 PRO B O 1
ATOM 3809 N N . ARG B 1 174 ? -6.816 -32.969 0.087 1 95.94 174 ARG B N 1
ATOM 3810 C CA . ARG B 1 174 ? -8.203 -33.344 0.325 1 95.94 174 ARG B CA 1
ATOM 3811 C C . ARG B 1 174 ? -8.852 -32.469 1.373 1 95.94 174 ARG B C 1
ATOM 3813 O O . ARG B 1 174 ? -10.055 -32.188 1.299 1 95.94 174 ARG B O 1
ATOM 3820 N N . GLU B 1 175 ? -8.047 -31.953 2.303 1 95.19 175 GLU B N 1
ATOM 3821 C CA . GLU B 1 175 ? -8.578 -31.172 3.416 1 95.19 175 GLU B CA 1
ATOM 3822 C C . GLU B 1 175 ? -8.391 -29.672 3.172 1 95.19 175 GLU B C 1
ATOM 3824 O O . GLU B 1 175 ? -9.062 -28.859 3.805 1 95.19 175 GLU B O 1
ATOM 3829 N N . ASN B 1 176 ? -7.496 -29.375 2.348 1 95.94 176 ASN B N 1
ATOM 3830 C CA . ASN B 1 176 ? -7.148 -27.969 2.102 1 95.94 176 ASN B CA 1
ATOM 3831 C C . ASN B 1 176 ? -7.266 -27.625 0.621 1 95.94 176 ASN B C 1
ATOM 3833 O O . ASN B 1 176 ? -6.418 -28.016 -0.183 1 95.94 176 ASN B O 1
ATOM 3837 N N . GLN B 1 177 ? -8.188 -26.781 0.314 1 95.56 177 GLN B N 1
ATOM 3838 C CA . GLN B 1 177 ? -8.5 -26.469 -1.075 1 95.56 177 GLN B CA 1
ATOM 3839 C C . GLN B 1 177 ? -7.375 -25.656 -1.72 1 95.56 177 GLN B C 1
ATOM 3841 O O . GLN B 1 177 ? -7.09 -25.828 -2.906 1 95.56 177 GLN B O 1
ATOM 3846 N N . LEU B 1 178 ? -6.781 -24.781 -0.953 1 97.88 178 LEU B N 1
ATOM 3847 C CA . LEU B 1 178 ? -5.688 -24 -1.522 1 97.88 178 LEU B CA 1
ATOM 3848 C C . LEU B 1 178 ? -4.527 -24.906 -1.917 1 97.88 178 LEU B C 1
ATOM 3850 O O . LEU B 1 178 ? -3.928 -24.734 -2.98 1 97.88 178 LEU B O 1
ATOM 3854 N N . VAL B 1 179 ? -4.234 -25.844 -1.068 1 98.19 179 VAL B N 1
ATOM 3855 C CA . VAL B 1 179 ? -3.182 -26.812 -1.364 1 98.19 179 VAL B CA 1
ATOM 3856 C C . VAL B 1 179 ? -3.502 -27.547 -2.666 1 98.19 179 VAL B C 1
ATOM 3858 O O . VAL B 1 179 ? -2.627 -27.719 -3.518 1 98.19 179 VAL B O 1
ATOM 3861 N N . ARG B 1 180 ? -4.711 -27.891 -2.848 1 97.12 180 ARG B N 1
ATOM 3862 C CA . ARG B 1 180 ? -5.16 -28.594 -4.047 1 97.12 180 ARG B CA 1
ATOM 3863 C C . ARG B 1 180 ? -4.879 -27.781 -5.301 1 97.12 180 ARG B C 1
ATOM 3865 O O . ARG B 1 180 ? -4.297 -28.281 -6.262 1 97.12 180 ARG B O 1
ATOM 3872 N N . TRP B 1 181 ? -5.266 -26.578 -5.262 1 98 181 TRP B N 1
ATOM 3873 C CA . TRP B 1 181 ? -5.109 -25.703 -6.418 1 98 181 TRP B CA 1
ATOM 3874 C C . TRP B 1 181 ? -3.635 -25.438 -6.707 1 98 181 TRP B C 1
ATOM 3876 O O . TRP B 1 181 ? -3.215 -25.438 -7.867 1 98 181 TRP B O 1
ATOM 3886 N N . LEU B 1 182 ? -2.861 -25.219 -5.676 1 98.69 182 LEU B N 1
ATOM 3887 C CA . LEU B 1 182 ? -1.445 -24.938 -5.875 1 98.69 182 LEU B CA 1
ATOM 3888 C C . LEU B 1 182 ? -0.699 -26.172 -6.363 1 98.69 182 LEU B C 1
ATOM 3890 O O . LEU B 1 182 ? 0.209 -26.062 -7.191 1 98.69 182 LEU B O 1
ATOM 3894 N N . LEU B 1 183 ? -1.076 -27.328 -5.879 1 98.38 183 LEU B N 1
ATOM 3895 C CA . LEU B 1 183 ? -0.439 -28.547 -6.348 1 98.38 183 LEU B CA 1
ATOM 3896 C C . LEU B 1 183 ? -0.789 -28.812 -7.805 1 98.38 183 LEU B C 1
ATOM 3898 O O . LEU B 1 183 ? 0.006 -29.406 -8.539 1 98.38 183 LEU B O 1
ATOM 3902 N N . LEU B 1 184 ? -1.956 -28.406 -8.234 1 98.25 184 LEU B N 1
ATOM 3903 C CA . LEU B 1 184 ? -2.32 -28.547 -9.633 1 98.25 184 LEU B CA 1
ATOM 3904 C C . LEU B 1 184 ? -1.285 -27.891 -10.539 1 98.25 184 LEU B C 1
ATOM 3906 O O . LEU B 1 184 ? -0.989 -28.391 -11.625 1 98.25 184 LEU B O 1
ATOM 3910 N N . LEU B 1 185 ? -0.718 -26.781 -10.07 1 97.69 185 LEU B N 1
ATOM 3911 C CA . LEU B 1 185 ? 0.268 -26.031 -10.852 1 97.69 185 LEU B CA 1
ATOM 3912 C C . LEU B 1 185 ? 1.546 -26.844 -11.023 1 97.69 185 LEU B C 1
ATOM 3914 O O . LEU B 1 185 ? 2.318 -26.609 -11.953 1 97.69 185 LEU B O 1
ATOM 3918 N N . GLU B 1 186 ? 1.727 -27.844 -10.148 1 95.69 186 GLU B N 1
ATOM 3919 C CA . GLU B 1 186 ? 2.924 -28.672 -10.164 1 95.69 186 GLU B CA 1
ATOM 3920 C C . GLU B 1 186 ? 2.648 -30.031 -10.805 1 95.69 186 GLU B C 1
ATOM 3922 O O . GLU B 1 186 ? 3.568 -30.812 -11.016 1 95.69 186 GLU B O 1
ATOM 3927 N N . ALA B 1 187 ? 1.492 -30.234 -11.203 1 95.06 187 ALA B N 1
ATOM 3928 C CA . ALA B 1 187 ? 1.028 -31.578 -11.523 1 95.06 187 ALA B CA 1
ATOM 3929 C C . ALA B 1 187 ? 1.67 -32.094 -12.812 1 95.06 187 ALA B C 1
ATOM 3931 O O . ALA B 1 187 ? 1.925 -33.281 -12.953 1 95.06 187 ALA B O 1
ATOM 3932 N N . SER B 1 188 ? 1.941 -31.203 -13.742 1 92.62 188 SER B N 1
ATOM 3933 C CA . SER B 1 188 ? 2.482 -31.641 -15.023 1 92.62 188 SER B CA 1
ATOM 3934 C C . SER B 1 188 ? 3.824 -32.344 -14.852 1 92.62 188 SER B C 1
ATOM 3936 O O . SER B 1 188 ? 4.211 -33.156 -15.688 1 92.62 188 SER B O 1
ATOM 3938 N N . GLU B 1 189 ? 4.508 -32.094 -13.758 1 91 189 GLU B N 1
ATOM 3939 C CA . GLU B 1 189 ? 5.855 -32.625 -13.562 1 91 189 GLU B CA 1
ATOM 3940 C C . GLU B 1 189 ? 5.891 -33.625 -12.422 1 91 189 GLU B C 1
ATOM 3942 O O . GLU B 1 189 ? 6.969 -34.062 -12 1 91 189 GLU B O 1
ATOM 3947 N N . ASP B 1 190 ? 4.762 -33.938 -11.914 1 93.75 190 ASP B N 1
ATOM 3948 C CA . ASP B 1 190 ? 4.688 -34.844 -10.766 1 93.75 190 ASP B CA 1
ATOM 3949 C C . ASP B 1 190 ? 3.5 -35.781 -10.891 1 93.75 190 ASP B C 1
ATOM 3951 O O . ASP B 1 190 ? 2.367 -35.438 -10.578 1 93.75 190 ASP B O 1
ATOM 3955 N N . GLU B 1 191 ? 3.768 -37 -11.164 1 93.5 191 GLU B N 1
ATOM 3956 C CA . GLU B 1 191 ? 2.723 -37.969 -11.438 1 93.5 191 GLU B CA 1
ATOM 3957 C C . GLU B 1 191 ? 1.918 -38.281 -10.18 1 93.5 191 GLU B C 1
ATOM 3959 O O . GLU B 1 191 ? 0.713 -38.531 -10.258 1 93.5 191 GLU B O 1
ATOM 3964 N N . GLU B 1 192 ? 2.59 -38.344 -9.125 1 95.69 192 GLU B N 1
ATOM 3965 C CA . GLU B 1 192 ? 1.894 -38.625 -7.875 1 95.69 192 GLU B CA 1
ATOM 3966 C C . GLU B 1 192 ? 0.857 -37.531 -7.574 1 95.69 192 GLU B C 1
ATOM 3968 O O . GLU B 1 192 ? -0.278 -37.844 -7.207 1 95.69 192 GLU B O 1
ATOM 3973 N N . ILE B 1 193 ? 1.239 -36.312 -7.711 1 96.75 193 ILE B N 1
ATOM 3974 C CA . ILE B 1 193 ? 0.332 -35.188 -7.492 1 96.75 193 ILE B CA 1
ATOM 3975 C C . ILE B 1 193 ? -0.848 -35.281 -8.453 1 96.75 193 ILE B C 1
ATOM 3977 O O . ILE B 1 193 ? -2.002 -35.125 -8.055 1 96.75 193 ILE B O 1
ATOM 3981 N N . THR B 1 194 ? -0.581 -35.562 -9.68 1 96.06 194 THR B N 1
ATOM 3982 C CA . THR B 1 194 ? -1.613 -35.656 -10.703 1 96.06 194 THR B CA 1
ATOM 3983 C C . THR B 1 194 ? -2.645 -36.719 -10.328 1 96.06 194 THR B C 1
ATOM 3985 O O . THR B 1 194 ? -3.85 -36.469 -10.398 1 96.06 194 THR B O 1
ATOM 3988 N N . GLN B 1 195 ? -2.156 -37.844 -9.914 1 96.56 195 GLN B N 1
ATOM 3989 C CA . GLN B 1 195 ? -3.041 -38.938 -9.562 1 96.56 195 GLN B CA 1
ATOM 3990 C C . GLN B 1 195 ? -3.949 -38.562 -8.398 1 96.56 195 GLN B C 1
ATOM 3992 O O . GLN B 1 195 ? -5.156 -38.812 -8.438 1 96.56 195 GLN B O 1
ATOM 3997 N N . VAL B 1 196 ? -3.336 -38 -7.398 1 97.31 196 VAL B N 1
ATOM 3998 C CA . VAL B 1 196 ? -4.086 -37.625 -6.207 1 97.31 196 VAL B CA 1
ATOM 3999 C C . VAL B 1 196 ? -5.164 -36.594 -6.574 1 97.31 196 VAL B C 1
ATOM 4001 O O . VAL B 1 196 ? -6.312 -36.719 -6.141 1 97.31 196 VAL B O 1
ATOM 4004 N N . LEU B 1 197 ? -4.855 -35.656 -7.387 1 97.75 197 LEU B N 1
ATOM 4005 C CA . LEU B 1 197 ? -5.789 -34.594 -7.754 1 97.75 197 LEU B CA 1
ATOM 4006 C C . LEU B 1 197 ? -6.898 -35.125 -8.648 1 97.75 197 LEU B C 1
ATOM 4008 O O . LEU B 1 197 ? -8.055 -34.719 -8.531 1 97.75 197 LEU B O 1
ATOM 4012 N N . GLU B 1 198 ? -6.555 -36.031 -9.531 1 96.81 198 GLU B N 1
ATOM 4013 C CA . GLU B 1 198 ? -7.562 -36.625 -10.383 1 96.81 198 GLU B CA 1
ATOM 4014 C C . GLU B 1 198 ? -8.555 -37.469 -9.562 1 96.81 198 GLU B C 1
ATOM 4016 O O . GLU B 1 198 ? -9.75 -37.469 -9.852 1 96.81 198 GLU B O 1
ATOM 4021 N N . GLU B 1 199 ? -8.055 -38.062 -8.555 1 97.38 199 GLU B N 1
ATOM 4022 C CA . GLU B 1 199 ? -8.93 -38.812 -7.656 1 97.38 199 GLU B CA 1
ATOM 4023 C C . GLU B 1 199 ? -9.891 -37.875 -6.926 1 97.38 199 GLU B C 1
ATOM 4025 O O . GLU B 1 199 ? -11.086 -38.156 -6.828 1 97.38 199 GLU B O 1
ATOM 4030 N N . ILE B 1 200 ? -9.352 -36.844 -6.441 1 97.38 200 ILE B N 1
ATOM 4031 C CA . ILE B 1 200 ? -10.172 -35.875 -5.734 1 97.38 200 ILE B CA 1
ATOM 4032 C C . ILE B 1 200 ? -11.211 -35.281 -6.684 1 97.38 200 ILE B C 1
ATOM 4034 O O . ILE B 1 200 ? -12.383 -35.125 -6.32 1 97.38 200 ILE B O 1
ATOM 4038 N N . ALA B 1 201 ? -10.82 -34.938 -7.883 1 96.75 201 ALA B N 1
ATOM 4039 C CA . ALA B 1 201 ? -11.703 -34.375 -8.898 1 96.75 201 ALA B CA 1
ATOM 4040 C C . ALA B 1 201 ? -12.859 -35.312 -9.211 1 96.75 201 ALA B C 1
ATOM 4042 O O . ALA B 1 201 ? -14.008 -34.875 -9.344 1 96.75 201 ALA B O 1
ATOM 4043 N N . MET B 1 202 ? -12.609 -36.562 -9.227 1 95.06 202 MET B N 1
ATOM 4044 C CA . MET B 1 202 ? -13.609 -37.562 -9.602 1 95.06 202 MET B CA 1
ATOM 4045 C C . MET B 1 202 ? -14.562 -37.844 -8.438 1 95.06 202 MET B C 1
ATOM 4047 O O . MET B 1 202 ? -15.75 -38.094 -8.648 1 95.06 202 MET B O 1
ATOM 4051 N N . GLN B 1 203 ? -14.07 -37.625 -7.27 1 93.88 203 GLN B N 1
ATOM 4052 C CA . GLN B 1 203 ? -14.836 -38.094 -6.113 1 93.88 203 GLN B CA 1
ATOM 4053 C C . GLN B 1 203 ? -15.523 -36.938 -5.402 1 93.88 203 GLN B C 1
ATOM 4055 O O . GLN B 1 203 ? -16.625 -37.094 -4.887 1 93.88 203 GLN B O 1
ATOM 4060 N N . GLU B 1 204 ? -14.836 -35.781 -5.348 1 92.69 204 GLU B N 1
ATOM 4061 C CA . GLU B 1 204 ? -15.258 -34.844 -4.309 1 92.69 204 GLU B CA 1
ATOM 4062 C C . GLU B 1 204 ? -15.336 -33.406 -4.84 1 92.69 204 GLU B C 1
ATOM 4064 O O . GLU B 1 204 ? -16.078 -32.594 -4.301 1 92.69 204 GLU B O 1
ATOM 4069 N N . ASP B 1 205 ? -14.648 -33.125 -5.93 1 95.75 205 ASP B N 1
ATOM 4070 C CA . ASP B 1 205 ? -14.5 -31.734 -6.301 1 95.75 205 ASP B CA 1
ATOM 4071 C C . ASP B 1 205 ? -14.781 -31.531 -7.785 1 95.75 205 ASP B C 1
ATOM 4073 O O . ASP B 1 205 ? -13.875 -31.609 -8.617 1 95.75 205 ASP B O 1
ATOM 4077 N N . GLN B 1 206 ? -15.953 -31.109 -8.094 1 95.69 206 GLN B N 1
ATOM 4078 C CA . GLN B 1 206 ? -16.406 -30.969 -9.477 1 95.69 206 GLN B CA 1
ATOM 4079 C C . GLN B 1 206 ? -15.711 -29.797 -10.164 1 95.69 206 GLN B C 1
ATOM 4081 O O . GLN B 1 206 ? -15.461 -29.828 -11.367 1 95.69 206 GLN B O 1
ATOM 4086 N N . THR B 1 207 ? -15.445 -28.781 -9.414 1 96.12 207 THR B N 1
ATOM 4087 C CA . THR B 1 207 ? -14.758 -27.641 -10 1 96.12 207 THR B CA 1
ATOM 4088 C C . THR B 1 207 ? -13.328 -28 -10.375 1 96.12 207 THR B C 1
ATOM 4090 O O . THR B 1 207 ? -12.828 -27.562 -11.414 1 96.12 207 THR B O 1
ATOM 4093 N N . LEU B 1 208 ? -12.703 -28.797 -9.523 1 97.38 208 LEU B N 1
ATOM 4094 C CA . LEU B 1 208 ? -11.367 -29.281 -9.859 1 97.38 208 LEU B CA 1
ATOM 4095 C C . LEU B 1 208 ? -11.414 -30.141 -11.117 1 97.38 208 LEU B C 1
ATOM 4097 O O . LEU B 1 208 ? -10.508 -30.078 -11.953 1 97.38 208 LEU B O 1
ATOM 4101 N N . LYS B 1 209 ? -12.422 -30.953 -11.234 1 97.75 209 LYS B N 1
ATOM 4102 C CA . LYS B 1 209 ? -12.586 -31.781 -12.43 1 97.75 209 LYS B CA 1
ATOM 4103 C C . LYS B 1 209 ? -12.711 -30.922 -13.688 1 97.75 209 LYS B C 1
ATOM 4105 O O . LYS B 1 209 ? -12.062 -31.188 -14.695 1 97.75 209 LYS B O 1
ATOM 4110 N N . LYS B 1 210 ? -13.484 -29.953 -13.547 1 97 210 LYS B N 1
ATOM 4111 C CA . LYS B 1 210 ? -13.617 -29.016 -14.656 1 97 210 LYS B CA 1
ATOM 4112 C C . LYS B 1 210 ? -12.266 -28.406 -15.031 1 97 210 LYS B C 1
ATOM 4114 O O . LYS B 1 210 ? -11.945 -28.266 -16.219 1 97 210 LYS B O 1
ATOM 4119 N N . ALA B 1 211 ? -11.516 -28.016 -14.062 1 97.56 211 ALA B N 1
ATOM 4120 C CA . ALA B 1 211 ? -10.203 -27.422 -14.289 1 97.56 211 ALA B CA 1
ATOM 4121 C C . ALA B 1 211 ? -9.273 -28.406 -14.984 1 97.56 211 ALA B C 1
ATOM 4123 O O . ALA B 1 211 ? -8.562 -28.047 -15.93 1 97.56 211 ALA B O 1
ATOM 4124 N N . ILE B 1 212 ? -9.289 -29.641 -14.539 1 97.19 212 ILE B N 1
ATOM 4125 C CA . ILE B 1 212 ? -8.422 -30.656 -15.117 1 97.19 212 ILE B CA 1
ATOM 4126 C C . ILE B 1 212 ? -8.844 -30.938 -16.562 1 97.19 212 ILE B C 1
ATOM 4128 O O . ILE B 1 212 ? -7.996 -31.078 -17.438 1 97.19 212 ILE B O 1
ATOM 4132 N N . ASP B 1 213 ? -10.133 -30.984 -16.781 1 96.19 213 ASP B N 1
ATOM 4133 C CA . ASP B 1 213 ? -10.633 -31.172 -18.141 1 96.19 213 ASP B CA 1
ATOM 4134 C C . ASP B 1 213 ? -10.203 -30.031 -19.062 1 96.19 213 ASP B C 1
ATOM 4136 O O . ASP B 1 213 ? -9.773 -30.266 -20.188 1 96.19 213 ASP B O 1
ATOM 4140 N N . GLU B 1 214 ? -10.391 -28.875 -18.547 1 95.81 214 GLU B N 1
ATOM 4141 C CA . GLU B 1 214 ? -9.984 -27.703 -19.328 1 95.81 214 GLU B CA 1
ATOM 4142 C C . GLU B 1 214 ? -8.484 -27.703 -19.578 1 95.81 214 GLU B C 1
ATOM 4144 O O . GLU B 1 214 ? -8.031 -27.344 -20.672 1 95.81 214 GLU B O 1
ATOM 4149 N N . TRP B 1 215 ? -7.754 -28.062 -18.562 1 96.44 215 TRP B N 1
ATOM 4150 C CA . TRP B 1 215 ? -6.309 -28.188 -18.672 1 96.44 215 TRP B CA 1
ATOM 4151 C C . TRP B 1 215 ? -5.938 -29.156 -19.781 1 96.44 215 TRP B C 1
ATOM 4153 O O . TRP B 1 215 ? -5.074 -28.875 -20.625 1 96.44 215 TRP B O 1
ATOM 4163 N N . GLU B 1 216 ? -6.586 -30.25 -19.859 1 95.06 216 GLU B N 1
ATOM 4164 C CA . GLU B 1 216 ? -6.359 -31.234 -20.906 1 95.06 216 GLU B CA 1
ATOM 4165 C C . GLU B 1 216 ? -6.727 -30.688 -22.281 1 95.06 216 GLU B C 1
ATOM 4167 O O . GLU B 1 216 ? -5.98 -30.859 -23.25 1 95.06 216 GLU B O 1
ATOM 4172 N N . ARG B 1 217 ? -7.793 -30.062 -22.312 1 94.5 217 ARG B N 1
ATOM 4173 C CA . ARG B 1 217 ? -8.266 -29.5 -23.562 1 94.5 217 ARG B CA 1
ATOM 4174 C C . ARG B 1 217 ? -7.266 -28.484 -24.125 1 94.5 217 ARG B C 1
ATOM 4176 O O . ARG B 1 217 ? -6.867 -28.578 -25.281 1 94.5 217 ARG B O 1
ATOM 4183 N N . VAL B 1 218 ? -6.867 -27.562 -23.281 1 93.62 218 VAL B N 1
ATOM 4184 C CA . VAL B 1 218 ? -5.969 -26.5 -23.719 1 93.62 218 VAL B CA 1
ATOM 4185 C C . VAL B 1 218 ? -4.617 -27.094 -24.109 1 93.62 218 VAL B C 1
ATOM 4187 O O . VAL B 1 218 ? -3.955 -26.609 -25.031 1 93.62 218 VAL B O 1
ATOM 4190 N N . SER B 1 219 ? -4.266 -28.172 -23.469 1 94.62 219 SER B N 1
ATOM 4191 C CA . SER B 1 219 ? -2.98 -28.812 -23.719 1 94.62 219 SER B CA 1
ATOM 4192 C C . SER B 1 219 ? -2.951 -29.484 -25.078 1 94.62 219 SER B C 1
ATOM 4194 O O . SER B 1 219 ? -1.883 -29.859 -25.578 1 94.62 219 SER B O 1
ATOM 4196 N N . GLN B 1 220 ? -4.105 -29.609 -25.672 1 93.44 220 GLN B N 1
ATOM 4197 C CA . GLN B 1 220 ? -4.184 -30.266 -26.969 1 93.44 220 GLN B CA 1
ATOM 4198 C C . GLN B 1 220 ? -4.41 -29.266 -28.078 1 93.44 220 GLN B C 1
ATOM 4200 O O . GLN B 1 220 ? -4.402 -29.609 -29.266 1 93.44 220 GLN B O 1
ATOM 4205 N N . ASP B 1 221 ? -4.598 -28.062 -27.75 1 91.75 221 ASP B N 1
ATOM 4206 C CA . ASP B 1 221 ? -4.832 -27 -28.734 1 91.75 221 ASP B CA 1
ATOM 4207 C C . ASP B 1 221 ? -3.525 -26.578 -29.406 1 91.75 221 ASP B C 1
ATOM 4209 O O . ASP B 1 221 ? -2.641 -26.016 -28.75 1 91.75 221 ASP B O 1
ATOM 4213 N N . PRO B 1 222 ? -3.434 -26.766 -30.688 1 91.06 222 PRO B N 1
ATOM 4214 C CA . PRO B 1 222 ? -2.17 -26.484 -31.375 1 91.06 222 PRO B CA 1
ATOM 4215 C C . PRO B 1 222 ? -1.752 -25.031 -31.281 1 91.06 222 PRO B C 1
ATOM 4217 O O . PRO B 1 222 ? -0.561 -24.719 -31.156 1 91.06 222 PRO B O 1
ATOM 4220 N N . GLU B 1 223 ? -2.678 -24.156 -31.375 1 89.56 223 GLU B N 1
ATOM 4221 C CA . GLU B 1 223 ? -2.369 -22.734 -31.281 1 89.56 223 GLU B CA 1
ATOM 4222 C C . GLU B 1 223 ? -1.82 -22.375 -29.906 1 89.56 223 GLU B C 1
ATOM 4224 O O . GLU B 1 223 ? -0.862 -21.609 -29.797 1 89.56 223 GLU B O 1
ATOM 4229 N N . VAL B 1 224 ? -2.379 -22.938 -28.922 1 87.5 224 VAL B N 1
ATOM 4230 C CA . VAL B 1 224 ? -1.934 -22.703 -27.547 1 87.5 224 VAL B CA 1
ATOM 4231 C C . VAL B 1 224 ? -0.537 -23.281 -27.359 1 87.5 224 VAL B C 1
ATOM 4233 O O . VAL B 1 224 ? 0.331 -22.656 -26.75 1 87.5 224 VAL B O 1
ATOM 4236 N N . LEU B 1 225 ? -0.373 -24.406 -27.906 1 89.75 225 LEU B N 1
ATOM 4237 C CA . LEU B 1 225 ? 0.902 -25.109 -27.766 1 89.75 225 LEU B CA 1
ATOM 4238 C C . LEU B 1 225 ? 2.035 -24.297 -28.391 1 89.75 225 LEU B C 1
ATOM 4240 O O . LEU B 1 225 ? 3.133 -24.219 -27.828 1 89.75 225 LEU B O 1
ATOM 4244 N N . LEU B 1 226 ? 1.795 -23.734 -29.5 1 90.75 226 LEU B N 1
ATOM 4245 C CA . LEU B 1 226 ? 2.809 -22.938 -30.172 1 90.75 226 LEU B CA 1
ATOM 4246 C C . LEU B 1 226 ? 3.201 -21.719 -29.328 1 90.75 226 LEU B C 1
ATOM 4248 O O . LEU B 1 226 ? 4.391 -21.453 -29.156 1 90.75 226 LEU B O 1
ATOM 4252 N N . ALA B 1 227 ? 2.219 -21.031 -28.875 1 89.81 227 ALA B N 1
ATOM 4253 C CA . ALA B 1 227 ? 2.465 -19.859 -28.031 1 89.81 227 ALA B CA 1
ATOM 4254 C C . ALA B 1 227 ? 3.164 -20.266 -26.734 1 89.81 227 ALA B C 1
ATOM 4256 O O . ALA B 1 227 ? 4.078 -19.578 -26.281 1 89.81 227 ALA B O 1
ATOM 4257 N N . TYR B 1 228 ? 2.766 -21.328 -26.25 1 90.19 228 TYR B N 1
ATOM 4258 C CA . TYR B 1 228 ? 3.328 -21.875 -25.016 1 90.19 228 TYR B CA 1
ATOM 4259 C C . TYR B 1 228 ? 4.809 -22.188 -25.188 1 90.19 228 TYR B C 1
ATOM 4261 O O . TYR B 1 228 ? 5.629 -21.844 -24.344 1 90.19 228 TYR B O 1
ATOM 4269 N N . GLU B 1 229 ? 5.148 -22.812 -26.203 1 91.5 229 GLU B N 1
ATOM 4270 C CA . GLU B 1 229 ? 6.531 -23.219 -26.438 1 91.5 229 GLU B CA 1
ATOM 4271 C C . GLU B 1 229 ? 7.434 -22 -26.625 1 91.5 229 GLU B C 1
ATOM 4273 O O . GLU B 1 229 ? 8.57 -21.984 -26.156 1 91.5 229 GLU B O 1
ATOM 4278 N N . ALA B 1 230 ? 6.949 -21.094 -27.328 1 92.12 230 ALA B N 1
ATOM 4279 C CA . ALA B 1 230 ? 7.703 -19.844 -27.5 1 92.12 230 ALA B CA 1
ATOM 4280 C C . ALA B 1 230 ? 7.977 -19.188 -26.156 1 92.12 230 ALA B C 1
ATOM 4282 O O . ALA B 1 230 ? 9.102 -18.75 -25.891 1 92.12 230 ALA B O 1
ATOM 4283 N N . ARG B 1 231 ? 6.98 -19.109 -25.375 1 91.94 231 ARG B N 1
ATOM 4284 C CA . ARG B 1 231 ? 7.117 -18.5 -24.047 1 91.94 231 ARG B CA 1
ATOM 4285 C C . ARG B 1 231 ? 8.055 -19.312 -23.172 1 91.94 231 ARG B C 1
ATOM 4287 O O . ARG B 1 231 ? 8.898 -18.766 -22.469 1 91.94 231 ARG B O 1
ATOM 4294 N N . ARG B 1 232 ? 7.902 -20.547 -23.203 1 91.19 232 ARG B N 1
ATOM 4295 C CA . ARG B 1 232 ? 8.75 -21.438 -22.422 1 91.19 232 ARG B CA 1
ATOM 4296 C C . ARG B 1 232 ? 10.227 -21.234 -22.766 1 91.19 232 ARG B C 1
ATOM 4298 O O . ARG B 1 232 ? 11.07 -21.172 -21.875 1 91.19 232 ARG B O 1
ATOM 4305 N N . LYS B 1 233 ? 10.508 -21.094 -23.984 1 91.5 233 LYS B N 1
ATOM 4306 C CA . LYS B 1 233 ? 11.875 -20.859 -24.438 1 91.5 233 LYS B CA 1
ATOM 4307 C C . LYS B 1 233 ? 12.406 -19.547 -23.859 1 91.5 233 LYS B C 1
ATOM 4309 O O . LYS B 1 233 ? 13.547 -19.484 -23.391 1 91.5 233 LYS B O 1
ATOM 4314 N N . THR B 1 234 ? 11.602 -18.578 -23.969 1 91.56 234 THR B N 1
ATOM 4315 C CA . THR B 1 234 ? 11.984 -17.281 -23.438 1 91.56 234 THR B CA 1
ATOM 4316 C C . THR B 1 234 ? 12.305 -17.391 -21.953 1 91.56 234 THR B C 1
ATOM 4318 O O . THR B 1 234 ? 13.289 -16.828 -21.469 1 91.56 234 THR B O 1
ATOM 4321 N N . LEU B 1 235 ? 11.492 -18.062 -21.219 1 91.69 235 LEU B N 1
ATOM 4322 C CA . LEU B 1 235 ? 11.664 -18.234 -19.781 1 91.69 235 LEU B CA 1
ATOM 4323 C C . LEU B 1 235 ? 12.945 -18.984 -19.469 1 91.69 235 LEU B C 1
ATOM 4325 O O . LEU B 1 235 ? 13.648 -18.656 -18.516 1 91.69 235 LEU B O 1
ATOM 4329 N N . LEU B 1 236 ? 13.211 -19.984 -20.234 1 91.69 236 LEU B N 1
ATOM 4330 C CA . LEU B 1 236 ? 14.43 -20.766 -20.047 1 91.69 236 LEU B CA 1
ATOM 4331 C C . LEU B 1 236 ? 15.672 -19.906 -20.328 1 91.69 236 LEU B C 1
ATOM 4333 O O . LEU B 1 236 ? 16.656 -20 -19.594 1 91.69 236 LEU B O 1
ATOM 4337 N N . ASP B 1 237 ? 15.586 -19.125 -21.312 1 91.25 237 ASP B N 1
ATOM 4338 C CA . ASP B 1 237 ? 16.672 -18.203 -21.625 1 91.25 237 ASP B CA 1
ATOM 4339 C C . ASP B 1 237 ? 16.891 -17.219 -20.484 1 91.25 237 ASP B C 1
ATOM 4341 O O . ASP B 1 237 ? 18.031 -16.938 -20.109 1 91.25 237 ASP B O 1
ATOM 4345 N N . GLU B 1 238 ? 15.828 -16.75 -20.047 1 90.12 238 GLU B N 1
ATOM 4346 C CA . GLU B 1 238 ? 15.898 -15.828 -18.922 1 90.12 238 GLU B CA 1
ATOM 4347 C C . GLU B 1 238 ? 16.516 -16.5 -17.688 1 90.12 238 GLU B C 1
ATOM 4349 O O . GLU B 1 238 ? 17.359 -15.898 -17 1 90.12 238 GLU B O 1
ATOM 4354 N N . LYS B 1 239 ? 16.109 -17.656 -17.453 1 90 239 LYS B N 1
ATOM 4355 C CA . LYS B 1 239 ? 16.641 -18.406 -16.312 1 90 239 LYS B CA 1
ATOM 4356 C C . LYS B 1 239 ? 18.141 -18.609 -16.453 1 90 239 LYS B C 1
ATOM 4358 O O . LYS B 1 239 ? 18.891 -18.453 -15.477 1 90 239 LYS B O 1
ATOM 4363 N N . SER B 1 240 ? 18.516 -18.938 -17.609 1 90 240 SER B N 1
ATOM 4364 C CA . SER B 1 240 ? 19.938 -19.125 -17.875 1 90 240 SER B CA 1
ATOM 4365 C C . SER B 1 240 ? 20.719 -17.844 -17.688 1 90 240 SER B C 1
ATOM 4367 O O . SER B 1 240 ? 21.812 -17.844 -17.109 1 90 240 SER B O 1
ATOM 4369 N N . ALA B 1 241 ? 20.156 -16.844 -18.156 1 88.88 241 ALA B N 1
ATOM 4370 C CA . ALA B 1 241 ? 20.797 -15.531 -18.016 1 88.88 241 ALA B CA 1
ATOM 4371 C C . ALA B 1 241 ? 20.922 -15.156 -16.531 1 88.88 241 ALA B C 1
ATOM 4373 O O . ALA B 1 241 ? 21.969 -14.641 -16.109 1 88.88 241 ALA B O 1
ATOM 4374 N N . LEU B 1 242 ? 19.938 -15.391 -15.805 1 88.94 242 LEU B N 1
ATOM 4375 C CA . LEU B 1 242 ? 19.938 -15.094 -14.375 1 88.94 242 LEU B CA 1
ATOM 4376 C C . LEU B 1 242 ? 20.984 -15.938 -13.648 1 88.94 242 LEU B C 1
ATOM 4378 O O . LEU B 1 242 ? 21.703 -15.43 -12.789 1 88.94 242 LEU B O 1
ATOM 4382 N N . ARG B 1 243 ? 21.062 -17.172 -13.984 1 87.88 243 ARG B N 1
ATOM 4383 C CA . ARG B 1 243 ? 22.062 -18.062 -13.383 1 87.88 243 ARG B CA 1
ATOM 4384 C C . ARG B 1 243 ? 23.469 -17.578 -13.672 1 87.88 243 ARG B C 1
ATOM 4386 O O . ARG B 1 243 ? 24.328 -17.578 -12.789 1 87.88 243 ARG B O 1
ATOM 4393 N N . ARG B 1 244 ? 23.688 -17.203 -14.859 1 87.25 244 ARG B N 1
ATOM 4394 C CA . ARG B 1 244 ? 25 -16.672 -15.234 1 87.25 244 ARG B CA 1
ATOM 4395 C C . ARG B 1 244 ? 25.328 -15.406 -14.453 1 87.25 244 ARG B C 1
ATOM 4397 O O . ARG B 1 244 ? 26.438 -15.242 -13.961 1 87.25 244 ARG B O 1
ATOM 4404 N N . ALA B 1 245 ? 24.328 -14.594 -14.383 1 88.44 245 ALA B N 1
ATOM 4405 C CA . ALA B 1 245 ? 24.5 -13.344 -13.648 1 88.44 245 ALA B CA 1
ATOM 4406 C C . ALA B 1 245 ? 24.781 -13.617 -12.172 1 88.44 245 ALA B C 1
ATOM 4408 O O . ALA B 1 245 ? 25.625 -12.953 -11.555 1 88.44 245 ALA B O 1
ATOM 4409 N N . GLU B 1 246 ? 24.109 -14.531 -11.609 1 88.44 246 GLU B N 1
ATOM 4410 C CA . GLU B 1 246 ? 24.312 -14.906 -10.219 1 88.44 246 GLU B CA 1
ATOM 4411 C C . GLU B 1 246 ? 25.719 -15.453 -9.992 1 88.44 246 GLU B C 1
ATOM 4413 O O . GLU B 1 246 ? 26.375 -15.117 -9.008 1 88.44 246 GLU B O 1
ATOM 4418 N N . LYS B 1 247 ? 26.125 -16.312 -10.891 1 88.38 247 LYS B N 1
ATOM 4419 C CA . LYS B 1 247 ? 27.469 -16.875 -10.797 1 88.38 247 LYS B CA 1
ATOM 4420 C C . LYS B 1 247 ? 28.531 -15.773 -10.914 1 88.38 247 LYS B C 1
ATOM 4422 O O . LYS B 1 247 ? 29.5 -15.766 -10.156 1 88.38 247 LYS B O 1
ATOM 4427 N N . GLN B 1 248 ? 28.281 -14.969 -11.82 1 89.06 248 GLN B N 1
ATOM 4428 C CA . GLN B 1 248 ? 29.203 -13.852 -11.984 1 89.06 248 GLN B CA 1
ATOM 4429 C C . GLN B 1 248 ? 29.219 -12.961 -10.75 1 89.06 248 GLN B C 1
ATOM 4431 O O . GLN B 1 248 ? 30.281 -12.5 -10.32 1 89.06 248 GLN B O 1
ATOM 4436 N N . GLY B 1 249 ? 28.078 -12.75 -10.234 1 88.25 249 GLY B N 1
ATOM 4437 C CA . GLY B 1 249 ? 27.984 -11.969 -9.008 1 88.25 249 GLY B CA 1
ATOM 4438 C C . GLY B 1 249 ? 28.656 -12.625 -7.828 1 88.25 249 GLY B C 1
ATOM 4439 O O . GLY B 1 249 ? 29.328 -11.945 -7.043 1 88.25 249 GLY B O 1
ATOM 4440 N N . GLU B 1 250 ? 28.469 -13.812 -7.668 1 89.19 250 GLU B N 1
ATOM 4441 C CA . GLU B 1 250 ? 29.141 -14.57 -6.617 1 89.19 250 GLU B CA 1
ATOM 4442 C C . GLU B 1 250 ? 30.656 -14.484 -6.754 1 89.19 250 GLU B C 1
ATOM 4444 O O . GLU B 1 250 ? 31.375 -14.258 -5.77 1 89.19 250 GLU B O 1
ATOM 4449 N N . LYS B 1 251 ? 31.094 -14.742 -7.926 1 88.75 251 LYS B N 1
ATOM 4450 C CA . LYS B 1 251 ? 32.531 -14.641 -8.172 1 88.75 251 LYS B CA 1
ATOM 4451 C C . LYS B 1 251 ? 33.062 -13.242 -7.859 1 88.75 251 LYS B C 1
ATOM 4453 O O . LYS B 1 251 ? 34.094 -13.094 -7.211 1 88.75 251 LYS B O 1
ATOM 4458 N N . ARG B 1 252 ? 32.344 -12.281 -8.305 1 88.62 252 ARG B N 1
ATOM 4459 C CA . ARG B 1 252 ? 32.75 -10.898 -8.031 1 88.62 252 ARG B CA 1
ATOM 4460 C C . ARG B 1 252 ? 32.75 -10.633 -6.527 1 88.62 252 ARG B C 1
ATOM 4462 O O . ARG B 1 252 ? 33.656 -9.93 -6.031 1 88.62 252 ARG B O 1
ATOM 4469 N N . GLY B 1 253 ? 31.812 -11.203 -5.852 1 89.06 253 GLY B N 1
ATOM 4470 C CA . GLY B 1 253 ? 31.781 -11.055 -4.406 1 89.06 253 GLY B CA 1
ATOM 4471 C C . GLY B 1 253 ? 32.969 -11.703 -3.709 1 89.06 253 GLY B C 1
ATOM 4472 O O . GLY B 1 253 ? 33.562 -11.109 -2.811 1 89.06 253 GLY B O 1
ATOM 4473 N N . ILE B 1 254 ? 33.188 -12.812 -4.172 1 90.44 254 ILE B N 1
ATOM 4474 C CA . ILE B 1 254 ? 34.312 -13.547 -3.613 1 90.44 254 ILE B CA 1
ATOM 4475 C C . ILE B 1 254 ? 35.594 -12.766 -3.869 1 90.44 254 ILE B C 1
ATOM 4477 O O . ILE B 1 254 ? 36.438 -12.609 -2.967 1 90.44 254 ILE B O 1
ATOM 4481 N N . LEU B 1 255 ? 35.719 -12.289 -5.043 1 91.19 255 LEU B N 1
ATOM 4482 C CA . LEU B 1 255 ? 36.906 -11.516 -5.398 1 91.19 255 LEU B CA 1
ATOM 4483 C C . LEU B 1 255 ? 37 -10.242 -4.566 1 91.19 255 LEU B C 1
ATOM 4485 O O . LEU B 1 255 ? 38.062 -9.867 -4.102 1 91.19 255 LEU B O 1
ATOM 4489 N N . LYS B 1 256 ? 35.938 -9.609 -4.344 1 91.5 256 LYS B N 1
ATOM 4490 C CA . LYS B 1 256 ? 35.906 -8.398 -3.529 1 91.5 256 LYS B CA 1
ATOM 4491 C C . LYS B 1 256 ? 36.312 -8.688 -2.09 1 91.5 256 LYS B C 1
ATOM 4493 O O . LYS B 1 256 ? 37.094 -7.926 -1.496 1 91.5 256 LYS B O 1
ATOM 4498 N N . VAL B 1 257 ? 35.812 -9.773 -1.584 1 91.69 257 VAL B N 1
ATOM 4499 C CA . VAL B 1 257 ? 36.156 -10.164 -0.221 1 91.69 257 VAL B CA 1
ATOM 4500 C C . VAL B 1 257 ? 37.656 -10.531 -0.149 1 91.69 257 VAL B C 1
ATOM 4502 O O . VAL B 1 257 ? 38.344 -10.141 0.793 1 91.69 257 VAL B O 1
ATOM 4505 N N . ALA B 1 258 ? 38.094 -11.258 -1.197 1 92.06 258 ALA B N 1
ATOM 4506 C CA . ALA B 1 258 ? 39.5 -11.633 -1.25 1 92.06 258 ALA B CA 1
ATOM 4507 C C . ALA B 1 258 ? 40.375 -10.391 -1.271 1 92.06 258 ALA B C 1
ATOM 4509 O O . ALA B 1 258 ? 41.406 -10.336 -0.571 1 92.06 258 ALA B O 1
ATOM 4510 N N . LEU B 1 259 ? 39.969 -9.469 -2.006 1 93.31 259 LEU B N 1
ATOM 4511 C CA . LEU B 1 259 ? 40.719 -8.211 -2.064 1 93.31 259 LEU B CA 1
ATOM 4512 C C . LEU B 1 259 ? 40.719 -7.52 -0.705 1 93.31 259 LEU B C 1
ATOM 4514 O O . LEU B 1 259 ? 41.75 -6.973 -0.291 1 93.31 259 LEU B O 1
ATOM 4518 N N . GLY B 1 260 ? 39.656 -7.527 -0.043 1 92.19 260 GLY B N 1
ATOM 4519 C CA . GLY B 1 260 ? 39.594 -6.996 1.31 1 92.19 260 GLY B CA 1
ATOM 4520 C C . GLY B 1 260 ? 40.531 -7.723 2.271 1 92.19 260 GLY B C 1
ATOM 4521 O O . GLY B 1 260 ? 41.188 -7.094 3.1 1 92.19 260 GLY B O 1
ATOM 4522 N N . MET B 1 261 ? 40.562 -9.031 2.104 1 93.38 261 MET B N 1
ATOM 4523 C CA . MET B 1 261 ? 41.469 -9.844 2.936 1 93.38 261 MET B CA 1
ATOM 4524 C C . MET B 1 261 ? 42.906 -9.539 2.639 1 93.38 261 MET B C 1
ATOM 4526 O O . MET B 1 261 ? 43.75 -9.477 3.555 1 93.38 261 MET B O 1
ATOM 4530 N N . ILE B 1 262 ? 43.25 -9.312 1.444 1 92.69 262 ILE B N 1
ATOM 4531 C CA . ILE B 1 262 ? 44.594 -8.977 1.022 1 92.69 262 ILE B CA 1
ATOM 4532 C C . ILE B 1 262 ? 45 -7.625 1.613 1 92.69 262 ILE B C 1
ATOM 4534 O O . ILE B 1 262 ? 46.094 -7.473 2.139 1 92.69 262 ILE B O 1
ATOM 4538 N N . GLN B 1 263 ? 44.062 -6.75 1.616 1 93.94 263 GLN B N 1
ATOM 4539 C CA . GLN B 1 263 ? 44.344 -5.41 2.129 1 93.94 263 GLN B CA 1
ATOM 4540 C C . GLN B 1 263 ? 44.531 -5.43 3.643 1 93.94 263 GLN B C 1
ATOM 4542 O O . GLN B 1 263 ? 45.281 -4.609 4.184 1 93.94 263 GLN B O 1
ATOM 4547 N N . LYS B 1 264 ? 43.906 -6.43 4.285 1 94.62 264 LYS B N 1
ATOM 4548 C CA . LYS B 1 264 ? 44.062 -6.562 5.73 1 94.62 264 LYS B CA 1
ATOM 4549 C C . LYS B 1 264 ? 45.312 -7.391 6.074 1 94.62 264 LYS B C 1
ATOM 4551 O O . LYS B 1 264 ? 45.562 -7.656 7.25 1 94.62 264 LYS B O 1
ATOM 4556 N N . GLY B 1 265 ? 45.969 -7.926 5.016 1 92 265 GLY B N 1
ATOM 4557 C CA . GLY B 1 265 ? 47.281 -8.57 5.219 1 92 265 GLY B CA 1
ATOM 4558 C C . GLY B 1 265 ? 47.156 -10.07 5.418 1 92 265 GLY B C 1
ATOM 4559 O O . GLY B 1 265 ? 48.094 -10.703 5.918 1 92 265 GLY B O 1
ATOM 4560 N N . MET B 1 266 ? 46.062 -10.648 5.051 1 93.25 266 MET B N 1
ATOM 4561 C CA . MET B 1 266 ? 45.906 -12.086 5.23 1 93.25 266 MET B CA 1
ATOM 4562 C C . MET B 1 266 ? 46.75 -12.859 4.23 1 93.25 266 MET B C 1
ATOM 4564 O O . MET B 1 266 ? 46.969 -12.406 3.105 1 93.25 266 MET B O 1
ATOM 4568 N N . ASP B 1 267 ? 47.219 -14.008 4.688 1 92.12 267 ASP B N 1
ATOM 4569 C CA . ASP B 1 267 ? 48.094 -14.805 3.832 1 92.12 267 ASP B CA 1
ATOM 4570 C C . ASP B 1 267 ? 47.312 -15.555 2.771 1 92.12 267 ASP B C 1
ATOM 4572 O O . ASP B 1 267 ? 46.125 -15.82 2.953 1 92.12 267 ASP B O 1
ATOM 4576 N N . ASN B 1 268 ? 47.938 -15.922 1.61 1 92.69 268 ASN B N 1
ATOM 4577 C CA . ASN B 1 268 ? 47.281 -16.531 0.453 1 92.69 268 ASN B CA 1
ATOM 4578 C C . ASN B 1 268 ? 46.656 -17.875 0.812 1 92.69 268 ASN B C 1
ATOM 4580 O O . ASN B 1 268 ? 45.594 -18.219 0.294 1 92.69 268 ASN B O 1
ATOM 4584 N N . LYS B 1 269 ? 47.344 -18.609 1.667 1 92.62 269 LYS B N 1
ATOM 4585 C CA . LYS B 1 269 ? 46.812 -19.922 2.055 1 92.62 269 LYS B CA 1
ATOM 4586 C C . LYS B 1 269 ? 45.469 -19.797 2.744 1 92.62 269 LYS B C 1
ATOM 4588 O O . LYS B 1 269 ? 44.531 -20.531 2.416 1 92.62 269 LYS B O 1
ATOM 4593 N N . THR B 1 270 ? 45.312 -18.875 3.676 1 93.69 270 THR B N 1
ATOM 4594 C CA . THR B 1 270 ? 44.062 -18.641 4.406 1 93.69 270 THR B CA 1
ATOM 4595 C C . THR B 1 270 ? 42.969 -18.141 3.467 1 93.69 270 THR B C 1
ATOM 4597 O O . THR B 1 270 ? 41.844 -18.594 3.549 1 93.69 270 THR B O 1
ATOM 4600 N N . ILE B 1 271 ? 43.375 -17.234 2.566 1 94.25 271 ILE B N 1
ATOM 4601 C CA . ILE B 1 271 ? 42.406 -16.672 1.623 1 94.25 271 ILE B CA 1
ATOM 4602 C C . ILE B 1 271 ? 41.875 -17.766 0.707 1 94.25 271 ILE B C 1
ATOM 4604 O O . ILE B 1 271 ? 40.656 -17.844 0.445 1 94.25 271 ILE B O 1
ATOM 4608 N N . ALA B 1 272 ? 42.75 -18.594 0.232 1 92.38 272 ALA B N 1
ATOM 4609 C CA . ALA B 1 272 ? 42.375 -19.688 -0.651 1 92.38 272 ALA B CA 1
ATOM 4610 C C . ALA B 1 272 ? 41.406 -20.656 0.051 1 92.38 272 ALA B C 1
ATOM 4612 O O . ALA B 1 272 ? 40.438 -21.125 -0.55 1 92.38 272 ALA B O 1
ATOM 4613 N N . GLU B 1 273 ? 41.656 -20.969 1.28 1 92 273 GLU B N 1
ATOM 4614 C CA . GLU B 1 273 ? 40.812 -21.875 2.055 1 92 273 GLU B CA 1
ATOM 4615 C C . GLU B 1 273 ? 39.406 -21.297 2.266 1 92 273 GLU B C 1
ATOM 4617 O O . GLU B 1 273 ? 38.438 -22.016 2.195 1 92 273 GLU B O 1
ATOM 4622 N N . LEU B 1 274 ? 39.438 -20.016 2.504 1 90.31 274 LEU B N 1
ATOM 4623 C CA . LEU B 1 274 ? 38.188 -19.375 2.859 1 90.31 274 LEU B CA 1
ATOM 4624 C C . LEU B 1 274 ? 37.344 -19.078 1.612 1 90.31 274 LEU B C 1
ATOM 4626 O O . LEU B 1 274 ? 36.125 -19.062 1.662 1 90.31 274 LEU B O 1
ATOM 4630 N N . THR B 1 275 ? 38.094 -18.828 0.492 1 91.69 275 THR B N 1
ATOM 4631 C CA . THR B 1 275 ? 37.375 -18.344 -0.687 1 91.69 275 THR B CA 1
ATOM 4632 C C . THR B 1 275 ? 37.312 -19.406 -1.772 1 91.69 275 THR B C 1
ATOM 4634 O O . THR B 1 275 ? 36.562 -19.281 -2.744 1 91.69 275 THR B O 1
ATOM 4637 N N . GLU B 1 276 ? 38.094 -20.438 -1.685 1 89.69 276 GLU B N 1
ATOM 4638 C CA . GLU B 1 276 ? 38.219 -21.531 -2.639 1 89.69 276 GLU B CA 1
ATOM 4639 C C . GLU B 1 276 ? 38.812 -21.047 -3.959 1 89.69 276 GLU B C 1
ATOM 4641 O O . GLU B 1 276 ? 38.625 -21.688 -5 1 89.69 276 GLU B O 1
ATOM 4646 N N . LEU B 1 277 ? 39.406 -19.891 -3.906 1 91.62 277 LEU B N 1
ATOM 4647 C CA . LEU B 1 277 ? 40.188 -19.406 -5.047 1 91.62 277 LEU B CA 1
ATOM 4648 C C . LEU B 1 277 ? 41.531 -20.125 -5.129 1 91.62 277 LEU B C 1
ATOM 4650 O O . LEU B 1 277 ? 42.062 -20.578 -4.113 1 91.62 277 LEU B O 1
ATOM 4654 N N . THR B 1 278 ? 41.969 -20.188 -6.348 1 90.94 278 THR B N 1
ATOM 4655 C CA . THR B 1 278 ? 43.281 -20.781 -6.508 1 90.94 278 THR B CA 1
ATOM 4656 C C . THR B 1 278 ? 44.375 -19.797 -6.078 1 90.94 278 THR B C 1
ATOM 4658 O O . THR B 1 278 ? 44.156 -18.594 -6.02 1 90.94 278 THR B O 1
ATOM 4661 N N . GLN B 1 279 ? 45.531 -20.375 -5.703 1 88.94 279 GLN B N 1
ATOM 4662 C CA . GLN B 1 279 ? 46.656 -19.531 -5.332 1 88.94 279 GLN B CA 1
ATOM 4663 C C . GLN B 1 279 ? 47.031 -18.578 -6.465 1 88.94 279 GLN B C 1
ATOM 4665 O O . GLN B 1 279 ? 47.406 -17.422 -6.219 1 88.94 279 GLN B O 1
ATOM 4670 N N . GLU B 1 280 ? 46.875 -19.078 -7.637 1 90.81 280 GLU B N 1
ATOM 4671 C CA . GLU B 1 280 ? 47.188 -18.266 -8.812 1 90.81 280 GLU B CA 1
ATOM 4672 C C . GLU B 1 280 ? 46.25 -17.062 -8.922 1 90.81 280 GLU B C 1
ATOM 4674 O O . GLU B 1 280 ? 46.688 -15.961 -9.219 1 90.81 280 GLU B O 1
ATOM 4679 N N . GLU B 1 281 ? 45.062 -17.281 -8.695 1 91.69 281 GLU B N 1
ATOM 4680 C CA . GLU B 1 281 ? 44.062 -16.219 -8.758 1 91.69 281 GLU B CA 1
ATOM 4681 C C . GLU B 1 281 ? 44.312 -15.164 -7.695 1 91.69 281 GLU B C 1
ATOM 4683 O O . GLU B 1 281 ? 44.156 -13.969 -7.953 1 91.69 281 GLU B O 1
ATOM 4688 N N . ILE B 1 282 ? 44.75 -15.633 -6.574 1 92.69 282 ILE B N 1
ATOM 4689 C CA . ILE B 1 282 ? 45.031 -14.719 -5.465 1 92.69 282 ILE B CA 1
ATOM 4690 C C . ILE B 1 282 ? 46.25 -13.883 -5.773 1 92.69 282 ILE B C 1
ATOM 4692 O O . ILE B 1 282 ? 46.281 -12.68 -5.512 1 92.69 282 ILE B O 1
ATOM 4696 N N . GLU B 1 283 ? 47.219 -14.531 -6.301 1 90.94 283 GLU B N 1
ATOM 4697 C CA . GLU B 1 283 ? 48.438 -13.812 -6.668 1 90.94 283 GLU B CA 1
ATOM 4698 C C . GLU B 1 283 ? 48.156 -12.75 -7.723 1 90.94 283 GLU B C 1
ATOM 4700 O O . GLU B 1 283 ? 48.719 -11.664 -7.688 1 90.94 283 GLU B O 1
ATOM 4705 N N . GLN B 1 284 ? 47.312 -13.117 -8.547 1 91.62 284 GLN B N 1
ATOM 4706 C CA . GLN B 1 284 ? 46.938 -12.156 -9.578 1 91.62 284 GLN B CA 1
ATOM 4707 C C . GLN B 1 284 ? 46.25 -10.945 -8.961 1 91.62 284 GLN B C 1
ATOM 4709 O O . GLN B 1 284 ? 46.438 -9.812 -9.406 1 91.62 284 GLN B O 1
ATOM 4714 N N . LEU B 1 285 ? 45.406 -11.133 -7.98 1 90.5 285 LEU B N 1
ATOM 4715 C CA . LEU B 1 285 ? 44.656 -10.078 -7.285 1 90.5 285 LEU B CA 1
ATOM 4716 C C . LEU B 1 285 ? 45.625 -9.164 -6.531 1 90.5 285 LEU B C 1
ATOM 4718 O O . LEU B 1 285 ? 45.406 -7.953 -6.461 1 90.5 285 LEU B O 1
ATOM 4722 N N . ARG B 1 286 ? 46.719 -9.836 -6.016 1 89.19 286 ARG B N 1
ATOM 4723 C CA . ARG B 1 286 ? 47.688 -9.07 -5.266 1 89.19 286 ARG B CA 1
ATOM 4724 C C . ARG B 1 286 ? 48.5 -8.148 -6.188 1 89.19 286 ARG B C 1
ATOM 4726 O O . ARG B 1 286 ? 49 -7.109 -5.754 1 89.19 286 ARG B O 1
ATOM 4733 N N . ARG B 1 287 ? 48.594 -8.617 -7.402 1 85.44 287 ARG B N 1
ATOM 4734 C CA . ARG B 1 287 ? 49.375 -7.84 -8.359 1 85.44 287 ARG B CA 1
ATOM 4735 C C . ARG B 1 287 ? 48.531 -6.68 -8.922 1 85.44 287 ARG B C 1
ATOM 4737 O O . ARG B 1 287 ? 49.094 -5.773 -9.547 1 85.44 287 ARG B O 1
ATOM 4744 N N . GLN B 1 288 ? 47.281 -6.664 -8.766 1 76.19 288 GLN B N 1
ATOM 4745 C CA . GLN B 1 288 ? 46.406 -5.574 -9.234 1 76.19 288 GLN B CA 1
ATOM 4746 C C . GLN B 1 288 ? 46.469 -4.395 -8.266 1 76.19 288 GLN B C 1
ATOM 4748 O O . GLN B 1 288 ? 46.5 -3.238 -8.695 1 76.19 288 GLN B O 1
#

InterPro domains:
  IPR010106 Recombination-promoting nuclease RpnA [TIGR01784] (9-285)

Organism: Aneurinibacillus migulanus (NCBI:txid47500)

Radius of gyration: 29.41 Å; Cα contacts (8 Å, |Δi|>4): 873; chains: 2; bounding box: 97×81×61 Å

Sequence (576 aa):
MGKRLDLRIDFAFKALFGTHGNESILAAFLNAALRLPDSQKITEVTLLDPQFNKENTEDKKSILDVHAQLEDGSRVNVEIQMNNKHDMEKRTLYYWSRMYTSQMKEGMDYGELCRTITINIVDFRYLSHTPGYHSIFQLYETEEKFLLTDTLEIHFMELPKLLIKWRRGEVNPRENQLVRWLLLLEASEDEEITQVLEEIAMQEDQTLKKAIDEWERVSQDPEVLLAYEARRKTLLDEKSALRRAEKQGEKRGILKVALGMIQKGMDNKTIAELTELTQEEIEQLRRQMGKRLDLRIDFAFKALFGTHGNESILAAFLNAALRLPDSQKITEVTLLDPQFNKENTEDKKSILDVHAQLEDGSRVNVEIQMNNKHDMEKRTLYYWSRMYTSQMKEGMDYGELCRTITINIVDFRYLSHTPGYHSIFQLYETEEKFLLTDTLEIHFMELPKLLIKWRRGEVNPRENQLVRWLLLLEASEDEEITQVLEEIAMQEDQTLKKAIDEWERVSQDPEVLLAYEARRKTLLDEKSALRRAEKQGEKRGILKVALGMIQKGMDNKTIAELTELTQEEIEQLRRQ

Nearest PDB structures (foldseek):
  6wxx-assembly2_C  TM=3.939E-01  e=2.003E+00  Treponema succinifaciens DSM 2489
  7lhv-assembly1_B  TM=3.085E-01  e=1.685E+00  Arabidopsis thaliana
  6u1s-assembly1_A  TM=1.854E-01  e=4.758E+00  synthetic construct
  7lhv-assembly1_B  TM=3.083E-01  e=1.542E+00  Arabidopsis thaliana
  6u1s-assembly1_A  TM=1.854E-01  e=4.642E+00  synthetic construct